Protein 2X4D (pdb70)

Structure (mmCIF, N/CA/C/O backbone):
data_2X4D
#
_entry.id   2X4D
#
_cell.length_a   59.210
_cell.length_b   39.410
_cell.length_c   112.920
_cell.angle_alpha   90.00
_cell.angle_beta   91.79
_cell.angle_gamma   90.00
#
_symmetry.space_group_name_H-M   'P 1 21 1'
#
loop_
_entity.id
_entity.type
_entity.pdbx_description
1 polymer 'PHOSPHOLYSINE PHOSPHOHISTIDINE INORGANIC PYROPHOSPHATE PHOSPHATASE'
2 non-polymer 'PYROPHOSPHATE 2-'
3 non-polymer 'MAGNESIUM ION'
4 non-polymer '4-(2-HYDROXYETHYL)-1-PIPERAZINE ETHANESULFONIC ACID'
5 non-polymer GLYCEROL
6 water water
#
loop_
_atom_site.group_PDB
_atom_site.id
_atom_site.type_symbol
_atom_site.label_atom_id
_atom_site.label_alt_id
_atom_site.label_comp_id
_atom_site.label_asym_id
_atom_site.label_entity_id
_atom_site.label_seq_id
_atom_site.pdbx_PDB_ins_code
_atom_site.Cartn_x
_atom_site.Cartn_y
_atom_site.Cartn_z
_atom_site.occupancy
_atom_site.B_iso_or_equiv
_atom_site.auth_seq_id
_atom_site.auth_comp_id
_atom_site.auth_asym_id
_atom_site.auth_atom_id
_atom_site.pdbx_PDB_model_num
ATOM 1 N N . SER A 1 1 ? 26.884 40.342 50.830 1.00 16.68 0 SER A N 1
ATOM 2 C CA . SER A 1 1 ? 28.136 39.672 50.276 1.00 16.40 0 SER A CA 1
ATOM 3 C C . SER A 1 1 ? 29.318 40.119 51.132 1.00 15.07 0 SER A C 1
ATOM 4 O O . SER A 1 1 ? 29.069 40.542 52.301 1.00 16.38 0 SER A O 1
ATOM 7 N N . MET A 1 2 ? 30.572 39.940 50.683 1.00 11.50 1 MET A N 1
ATOM 8 C CA . MET A 1 2 ? 31.794 40.259 51.490 1.00 8.29 1 MET A CA 1
ATOM 9 C C . MET A 1 2 ? 32.812 40.966 50.607 1.00 6.78 1 MET A C 1
ATOM 10 O O . MET A 1 2 ? 32.797 40.800 49.382 1.00 5.19 1 MET A O 1
ATOM 15 N N . ALA A 1 3 ? 33.693 41.768 51.210 1.00 5.47 2 ALA A N 1
ATOM 16 C CA . ALA A 1 3 ? 34.842 42.322 50.492 1.00 4.64 2 ALA A CA 1
ATOM 17 C C . ALA A 1 3 ? 35.531 41.184 49.720 1.00 3.89 2 ALA A C 1
ATOM 18 O O . ALA A 1 3 ? 35.403 40.032 50.072 1.00 3.91 2 ALA A O 1
ATOM 20 N N . PRO A 1 4 ? 36.214 41.491 48.616 1.00 4.90 3 PRO A N 1
ATOM 21 C CA . PRO A 1 4 ? 36.957 40.472 47.873 1.00 4.90 3 PRO A CA 1
ATOM 22 C C . PRO A 1 4 ? 37.856 39.679 48.783 1.00 5.55 3 PRO A C 1
ATOM 23 O O . PRO A 1 4 ? 38.468 40.261 49.691 1.00 5.44 3 PRO A O 1
ATOM 27 N N . TRP A 1 5 ? 37.938 38.364 48.596 1.00 5.55 4 TRP A N 1
ATOM 28 C CA . TRP A 1 5 ? 38.856 37.580 49.418 1.00 6.90 4 TRP A CA 1
ATOM 29 C C . TRP A 1 5 ? 40.291 38.098 49.394 1.00 7.60 4 TRP A C 1
ATOM 30 O O . TRP A 1 5 ? 41.022 38.010 50.382 1.00 8.52 4 TRP A O 1
ATOM 41 N N . GLY A 1 6 ? 40.714 38.649 48.263 1.00 9.42 5 GLY A N 1
ATOM 42 C CA . GLY A 1 6 ? 42.029 39.272 48.146 1.00 9.00 5 GLY A CA 1
ATOM 43 C C . GLY A 1 6 ? 42.301 40.467 49.044 1.00 9.79 5 GLY A C 1
ATOM 44 O O . GLY A 1 6 ? 43.454 40.658 49.504 1.00 11.21 5 GLY A O 1
ATOM 45 N N . LYS A 1 7 ? 41.295 41.294 49.281 1.00 8.43 6 LYS A N 1
ATOM 46 C CA . LYS A 1 7 ? 41.411 42.339 50.318 1.00 9.17 6 LYS A CA 1
ATOM 47 C C . LYS A 1 7 ? 41.391 41.710 51.728 1.00 9.76 6 LYS A C 1
ATOM 48 O O . LYS A 1 7 ? 42.195 42.063 52.603 1.00 11.39 6 LYS A O 1
ATOM 52 N N . ARG A 1 8 ? 40.470 40.785 51.936 1.00 7.92 7 ARG A N 1
ATOM 53 C CA . ARG A 1 8 ? 40.231 40.199 53.266 1.00 8.17 7 ARG A CA 1
ATOM 54 C C . ARG A 1 8 ? 41.465 39.403 53.760 1.00 8.27 7 ARG A C 1
ATOM 55 O O . ARG A 1 8 ? 41.746 39.409 54.951 1.00 7.88 7 ARG A O 1
ATOM 63 N N . LEU A 1 9 ? 42.201 38.768 52.839 1.00 8.43 8 LEU A N 1
ATOM 64 C CA . LEU A 1 9 ? 43.399 37.989 53.189 1.00 8.87 8 LEU A CA 1
ATOM 65 C C . LEU A 1 9 ? 44.725 38.683 52.861 1.00 8.69 8 LEU A C 1
ATOM 66 O O . LEU A 1 9 ? 45.796 38.070 52.951 1.00 9.36 8 LEU A O 1
ATOM 71 N N . ALA A 1 10 ? 44.680 39.972 52.519 1.00 9.26 9 ALA A N 1
ATOM 72 C CA . ALA A 1 10 ? 45.891 40.725 52.168 1.00 9.06 9 ALA A CA 1
ATOM 73 C C . ALA A 1 10 ? 46.797 40.835 53.386 1.00 9.05 9 ALA A C 1
ATOM 74 O O . ALA A 1 10 ? 46.346 41.259 54.476 1.00 7.75 9 ALA A O 1
ATOM 76 N N . GLY A 1 11 ? 48.069 40.525 53.187 1.00 8.85 10 GLY A N 1
ATOM 77 C CA . GLY A 1 11 ? 49.087 40.741 54.228 1.00 8.85 10 GLY A CA 1
ATOM 78 C C . GLY A 1 11 ? 49.199 39.602 55.249 1.00 7.97 10 GLY A C 1
ATOM 79 O O . GLY A 1 11 ? 49.942 39.714 56.207 1.00 9.29 10 GLY A O 1
ATOM 80 N N . VAL A 1 12 ? 48.492 38.498 55.061 1.00 8.78 11 VAL A N 1
ATOM 81 C CA . VAL A 1 12 ? 48.522 37.407 56.044 1.00 7.77 11 VAL A CA 1
ATOM 82 C C . VAL A 1 12 ? 49.814 36.673 55.825 1.00 8.01 11 VAL A C 1
ATOM 83 O O . VAL A 1 12 ? 50.146 36.337 54.695 1.00 9.96 11 VAL A O 1
ATOM 87 N N . ARG A 1 13 ? 50.617 36.544 56.878 1.00 7.39 12 ARG A N 1
ATOM 88 C CA . ARG A 1 13 ? 51.928 35.849 56.828 1.00 7.12 12 ARG A CA 1
ATOM 89 C C . ARG A 1 13 ? 51.914 34.622 57.727 1.00 6.47 12 ARG A C 1
ATOM 90 O O . ARG A 1 13 ? 52.793 33.746 57.641 1.00 6.92 12 ARG A O 1
ATOM 94 N N . GLY A 1 14 ? 50.978 34.609 58.656 1.00 6.45 13 GLY A N 1
ATOM 95 C CA . GLY A 1 14 ? 50.843 33.488 59.608 1.00 6.92 13 GLY A CA 1
ATOM 96 C C . GLY A 1 14 ? 49.468 32.939 59.831 1.00 6.47 13 GLY A C 1
ATOM 97 O O . GLY A 1 14 ? 48.476 33.674 59.757 1.00 5.83 13 GLY A O 1
ATOM 98 N N . VAL A 1 15 ? 49.407 31.629 60.127 1.00 5.12 14 VAL A N 1
ATOM 99 C CA . VAL A 1 15 ? 48.157 30.936 60.305 1.00 7.73 14 VAL A CA 1
ATOM 100 C C . VAL A 1 15 ? 48.135 30.196 61.650 1.00 7.13 14 VAL A C 1
ATOM 101 O O . VAL A 1 15 ? 49.080 29.484 61.947 1.00 10.04 14 VAL A O 1
ATOM 105 N N . LEU A 1 16 ? 47.135 30.456 62.488 1.00 7.90 15 LEU A N 1
ATOM 106 C CA . LEU A 1 16 ? 46.897 29.695 63.727 1.00 8.18 15 LEU A CA 1
ATOM 107 C C . LEU A 1 16 ? 45.745 28.754 63.432 1.00 7.63 15 LEU A C 1
ATOM 108 O O . LEU A 1 16 ? 44.707 29.160 62.957 1.00 9.00 15 LEU A O 1
ATOM 113 N N . LEU A 1 17 ? 45.927 27.469 63.681 1.00 8.64 16 LEU A N 1
ATOM 114 C CA . LEU A 1 17 ? 44.937 26.515 63.352 1.00 8.61 16 LEU A CA 1
ATOM 115 C C . LEU A 1 17 ? 44.400 25.893 64.648 1.00 9.46 16 LEU A C 1
ATOM 116 O O . LEU A 1 17 ? 45.145 25.394 65.463 1.00 8.20 16 LEU A O 1
ATOM 121 N N . ASP A 1 18 ? 43.096 25.882 64.778 1.00 9.97 17 ASP A N 1
ATOM 122 C CA . ASP A 1 18 ? 42.414 25.019 65.716 1.00 10.41 17 ASP A CA 1
ATOM 123 C C . ASP A 1 18 ? 42.615 23.576 65.186 1.00 10.52 17 ASP A C 1
ATOM 124 O O . ASP A 1 18 ? 42.918 23.396 64.016 1.00 10.11 17 ASP A O 1
ATOM 129 N N . ILE A 1 19 ? 42.527 22.572 66.058 1.00 10.18 18 ILE A N 1
ATOM 130 C CA . ILE A 1 19 ? 42.702 21.171 65.671 1.00 9.81 18 ILE A CA 1
ATOM 131 C C . ILE A 1 19 ? 41.371 20.453 65.558 1.00 9.15 18 ILE A C 1
ATOM 132 O O . ILE A 1 19 ? 40.964 20.048 64.469 1.00 8.60 18 ILE A O 1
ATOM 137 N N . SER A 1 20 ? 40.666 20.263 66.673 1.00 10.47 19 SER A N 1
ATOM 138 C CA . SER A 1 20 ? 39.422 19.514 66.645 1.00 9.91 19 SER A CA 1
ATOM 139 C C . SER A 1 20 ? 38.375 20.298 65.871 1.00 10.01 19 SER A C 1
ATOM 140 O O . SER A 1 20 ? 38.112 21.465 66.176 1.00 9.88 19 SER A O 1
ATOM 143 N N . GLY A 1 21 ? 37.740 19.656 64.910 1.00 8.42 20 GLY A N 1
ATOM 144 C CA . GLY A 1 21 ? 36.727 20.338 64.082 1.00 9.24 20 GLY A CA 1
ATOM 145 C C . GLY A 1 21 ? 37.276 21.013 62.843 1.00 9.23 20 GLY A C 1
ATOM 146 O O . GLY A 1 21 ? 36.527 21.530 62.007 1.00 8.66 20 GLY A O 1
ATOM 147 N N . VAL A 1 22 ? 38.607 21.020 62.735 1.00 9.34 21 VAL A N 1
ATOM 148 C CA . VAL A 1 22 ? 39.312 21.697 61.656 1.00 9.03 21 VAL A CA 1
ATOM 149 C C . VAL A 1 22 ? 40.191 20.665 60.933 1.00 9.13 21 VAL A C 1
ATOM 150 O O . VAL A 1 22 ? 39.979 20.436 59.735 1.00 9.38 21 VAL A O 1
ATOM 154 N N . LEU A 1 23 ? 41.131 20.018 61.649 1.00 8.43 22 LEU A N 1
ATOM 155 C CA . LEU A 1 23 ? 41.867 18.880 61.121 1.00 7.99 22 LEU A CA 1
ATOM 156 C C . LEU A 1 23 ? 41.139 17.575 61.263 1.00 8.09 22 LEU A C 1
ATOM 157 O O . LEU A 1 23 ? 41.143 16.775 60.332 1.00 7.31 22 LEU A O 1
ATOM 162 N N . TYR A 1 24 ? 40.559 17.340 62.456 1.00 8.13 23 TYR A N 1
ATOM 163 C CA . TYR A 1 24 ? 39.981 16.037 62.791 1.00 8.78 23 TYR A CA 1
ATOM 164 C C . TYR A 1 24 ? 38.833 16.136 63.795 1.00 8.72 23 TYR A C 1
ATOM 165 O O . TYR A 1 24 ? 38.687 17.123 64.541 1.00 7.35 23 TYR A O 1
ATOM 174 N N . ASP A 1 25 ? 38.032 15.086 63.839 1.00 8.19 24 ASP A N 1
ATOM 175 C CA . ASP A 1 25 ? 37.090 14.908 64.918 1.00 9.04 24 ASP A CA 1
ATOM 176 C C . ASP A 1 25 ? 37.459 13.671 65.705 1.00 9.03 24 ASP A C 1
ATOM 177 O O . ASP A 1 25 ? 37.678 12.620 65.125 1.00 7.51 24 ASP A O 1
ATOM 182 N N . SER A 1 26 ? 37.567 13.840 67.026 1.00 9.52 25 SER A N 1
ATOM 183 C CA . SER A 1 26 ? 37.963 12.779 67.952 1.00 11.15 25 SER A CA 1
ATOM 184 C C . SER A 1 26 ? 36.906 11.737 68.128 1.00 10.64 25 SER A C 1
ATOM 185 O O . SER A 1 26 ? 35.783 11.933 67.692 1.00 11.85 25 SER A O 1
ATOM 188 N N . GLY A 1 27 ? 37.256 10.617 68.770 1.00 10.92 26 GLY A N 1
ATOM 189 C CA . GLY A 1 27 ? 36.318 9.492 68.970 1.00 11.10 26 GLY A CA 1
ATOM 190 C C . GLY A 1 27 ? 37.115 8.236 69.331 1.00 11.35 26 GLY A C 1
ATOM 191 O O . GLY A 1 27 ? 38.338 8.268 69.315 1.00 12.77 26 GLY A O 1
ATOM 192 N N . ALA A 1 28 ? 36.435 7.159 69.609 1.00 11.94 27 ALA A N 1
ATOM 193 C CA . ALA A 1 28 ? 37.045 5.891 70.000 1.00 13.71 27 ALA A CA 1
ATOM 194 C C . ALA A 1 28 ? 38.102 5.435 68.961 1.00 14.75 27 ALA A C 1
ATOM 195 O O . ALA A 1 28 ? 37.816 5.383 67.763 1.00 16.47 27 ALA A O 1
ATOM 197 N N . GLY A 1 29 ? 39.323 5.152 69.399 1.00 14.76 28 GLY A N 1
ATOM 198 C CA . GLY A 1 29 ? 40.369 4.656 68.480 1.00 14.51 28 GLY A CA 1
ATOM 199 C C . GLY A 1 29 ? 41.042 5.740 67.641 1.00 14.63 28 GLY A C 1
ATOM 200 O O . GLY A 1 29 ? 41.606 5.437 66.572 1.00 14.55 28 GLY A O 1
ATOM 201 N N . GLY A 1 30 ? 40.989 6.985 68.110 1.00 12.93 29 GLY A N 1
ATOM 202 C CA . GLY A 1 30 ? 41.933 8.016 67.637 1.00 13.63 29 GLY A CA 1
ATOM 203 C C . GLY A 1 30 ? 41.369 9.003 66.651 1.00 13.22 29 GLY A C 1
ATOM 204 O O . GLY A 1 30 ? 42.091 9.865 66.134 1.00 15.56 29 GLY A O 1
ATOM 205 N N . GLY A 1 31 ? 40.086 8.852 66.342 1.00 11.93 30 GLY A N 1
ATOM 206 C CA . GLY A 1 31 ? 39.368 9.889 65.652 1.00 10.92 30 GLY A CA 1
ATOM 207 C C . GLY A 1 31 ? 39.417 9.762 64.144 1.00 10.22 30 GLY A C 1
ATOM 208 O O . GLY A 1 31 ? 39.810 8.738 63.626 1.00 7.88 30 GLY A O 1
ATOM 209 N N . THR A 1 32 ? 38.965 10.806 63.452 1.00 8.71 31 THR A N 1
ATOM 210 C CA . THR A 1 32 ? 38.800 10.745 62.005 1.00 9.21 31 THR A CA 1
ATOM 211 C C . THR A 1 32 ? 39.231 12.071 61.380 1.00 9.13 31 THR A C 1
ATOM 212 O O . THR A 1 32 ? 38.794 13.124 61.863 1.00 8.67 31 THR A O 1
ATOM 216 N N . ALA A 1 33 ? 40.108 12.021 60.360 1.00 8.81 32 ALA A N 1
ATOM 217 C CA . ALA A 1 33 ? 40.535 13.260 59.629 1.00 9.35 32 ALA A CA 1
ATOM 218 C C . ALA A 1 33 ? 39.362 13.828 58.872 1.00 8.59 32 ALA A C 1
ATOM 219 O O . ALA A 1 33 ? 38.583 13.069 58.283 1.00 8.56 32 ALA A O 1
ATOM 221 N N . ILE A 1 34 ? 39.237 15.137 58.888 1.00 8.84 33 ILE A N 1
ATOM 222 C CA . ILE A 1 34 ? 38.276 15.829 58.065 1.00 9.07 33 ILE A CA 1
ATOM 223 C C . ILE A 1 34 ? 38.814 15.813 56.636 1.00 8.78 33 ILE A C 1
ATOM 224 O O . ILE A 1 34 ? 39.969 16.079 56.424 1.00 9.04 33 ILE A O 1
ATOM 229 N N . ALA A 1 35 ? 37.970 15.474 55.666 1.00 9.00 34 ALA A N 1
ATOM 230 C CA . ALA A 1 35 ? 38.391 15.322 54.286 1.00 8.62 34 ALA A CA 1
ATOM 231 C C . ALA A 1 35 ? 39.075 16.599 53.814 1.00 8.52 34 ALA A C 1
ATOM 232 O O . ALA A 1 35 ? 38.620 17.706 54.110 1.00 7.75 34 ALA A O 1
ATOM 234 N N . GLY A 1 36 ? 40.219 16.420 53.152 1.00 8.59 35 GLY A N 1
ATOM 235 C CA . GLY A 1 36 ? 40.983 17.531 52.585 1.00 8.95 35 GLY A CA 1
ATOM 236 C C . GLY A 1 36 ? 41.930 18.215 53.559 1.00 8.78 35 GLY A C 1
ATOM 237 O O . GLY A 1 36 ? 42.793 18.962 53.136 1.00 7.30 35 GLY A O 1
ATOM 238 N N . SER A 1 37 ? 41.788 17.930 54.858 1.00 8.58 36 SER A N 1
ATOM 239 C CA . SER A 1 37 ? 42.565 18.642 55.884 1.00 8.19 36 SER A CA 1
ATOM 240 C C . SER A 1 37 ? 43.985 18.122 55.990 1.00 7.72 36 SER A C 1
ATOM 241 O O . SER A 1 37 ? 44.902 18.910 56.152 1.00 6.78 36 SER A O 1
ATOM 244 N N . VAL A 1 38 ? 44.220 16.814 55.833 1.00 7.91 37 VAL A N 1
ATOM 245 C CA . VAL A 1 38 ? 45.644 16.372 55.803 1.00 7.76 37 VAL A CA 1
ATOM 246 C C . VAL A 1 38 ? 46.450 17.106 54.705 1.00 8.18 37 VAL A C 1
ATOM 247 O O . VAL A 1 38 ? 47.579 17.567 54.936 1.00 6.48 37 VAL A O 1
ATOM 251 N N . GLU A 1 39 ? 45.902 17.171 53.498 1.00 8.65 38 GLU A N 1
ATOM 252 C CA . GLU A 1 39 ? 46.635 17.745 52.360 1.00 9.69 38 GLU A CA 1
ATOM 253 C C . GLU A 1 39 ? 46.701 19.266 52.528 1.00 9.46 38 GLU A C 1
ATOM 254 O O . GLU A 1 39 ? 47.635 19.911 52.063 1.00 10.17 38 GLU A O 1
ATOM 260 N N . ALA A 1 40 ? 45.704 19.837 53.198 1.00 9.36 39 ALA A N 1
ATOM 261 C CA . ALA A 1 40 ? 45.670 21.288 53.429 1.00 8.57 39 ALA A CA 1
ATOM 262 C C . ALA A 1 40 ? 46.831 21.748 54.316 1.00 8.59 39 ALA A C 1
ATOM 263 O O . ALA A 1 40 ? 47.497 22.741 54.056 1.00 6.67 39 ALA A O 1
ATOM 265 N N . VAL A 1 41 ? 47.043 21.005 55.393 1.00 9.33 40 VAL A N 1
ATOM 266 C CA . VAL A 1 41 ? 48.202 21.226 56.255 1.00 9.03 40 VAL A CA 1
ATOM 267 C C . VAL A 1 41 ? 49.503 21.060 55.468 1.00 9.01 40 VAL A C 1
ATOM 268 O O . VAL A 1 41 ? 50.416 21.878 55.602 1.00 8.55 40 VAL A O 1
ATOM 272 N N . ALA A 1 42 ? 49.611 19.992 54.673 1.00 9.26 41 ALA A N 1
ATOM 273 C CA . ALA A 1 42 ? 50.804 19.787 53.859 1.00 9.09 41 ALA A CA 1
ATOM 274 C C . ALA A 1 42 ? 51.078 21.023 52.958 1.00 8.93 41 ALA A C 1
ATOM 275 O O . ALA A 1 42 ? 52.237 21.465 52.824 1.00 9.10 41 ALA A O 1
ATOM 277 N N . ARG A 1 43 ? 50.034 21.477 52.290 1.00 8.21 42 ARG A N 1
ATOM 278 C CA . ARG A 1 43 ? 50.136 22.631 51.404 1.00 9.35 42 ARG A CA 1
ATOM 279 C C . ARG A 1 43 ? 50.591 23.867 52.165 1.00 8.98 42 ARG A C 1
ATOM 280 O O . ARG A 1 43 ? 51.407 24.663 51.635 1.00 9.52 42 ARG A O 1
ATOM 288 N N . LEU A 1 44 ? 50.083 24.028 53.382 1.00 8.53 43 LEU A N 1
ATOM 289 C CA . LEU A 1 44 ? 50.487 25.155 54.223 1.00 10.38 43 LEU A CA 1
ATOM 290 C C . LEU A 1 44 ? 51.971 25.094 54.635 1.00 10.36 43 LEU A C 1
ATOM 291 O O . LEU A 1 44 ? 52.675 26.111 54.641 1.00 9.31 43 LEU A O 1
ATOM 296 N N . LYS A 1 45 ? 52.409 23.906 55.016 1.00 10.35 44 LYS A N 1
ATOM 297 C CA . LYS A 1 45 ? 53.767 23.688 55.435 1.00 11.79 44 LYS A CA 1
ATOM 298 C C . LYS A 1 45 ? 54.707 23.980 54.287 1.00 11.05 44 LYS A C 1
ATOM 299 O O . LYS A 1 45 ? 55.772 24.596 54.492 1.00 11.29 44 LYS A O 1
ATOM 305 N N . ARG A 1 46 ? 54.308 23.545 53.085 1.00 9.81 45 ARG A N 1
ATOM 306 C CA . ARG A 1 46 ? 55.090 23.780 51.870 1.00 10.42 45 ARG A CA 1
ATOM 307 C C . ARG A 1 46 ? 55.149 25.277 51.542 1.00 9.62 45 ARG A C 1
ATOM 308 O O . ARG A 1 46 ? 56.168 25.740 51.106 1.00 10.62 45 ARG A O 1
ATOM 316 N N . SER A 1 47 ? 54.083 26.022 51.799 1.00 9.36 46 SER A N 1
ATOM 317 C CA . SER A 1 47 ? 54.098 27.463 51.517 1.00 9.35 46 SER A CA 1
ATOM 318 C C . SER A 1 47 ? 55.025 28.256 52.422 1.00 8.79 46 SER A C 1
ATOM 319 O O . SER A 1 47 ? 55.531 27.751 53.382 1.00 8.99 46 SER A O 1
ATOM 322 N N . ARG A 1 48 ? 55.138 29.542 52.146 1.00 8.62 47 ARG A N 1
ATOM 323 C CA . ARG A 1 48 ? 55.948 30.427 52.966 1.00 9.66 47 ARG A CA 1
ATOM 324 C C . ARG A 1 48 ? 55.164 30.896 54.220 1.00 9.10 47 ARG A C 1
ATOM 325 O O . ARG A 1 48 ? 55.728 31.543 55.093 1.00 9.38 47 ARG A O 1
ATOM 333 N N . LEU A 1 49 ? 53.888 30.587 54.290 1.00 8.91 48 LEU A N 1
ATOM 334 C CA . LEU A 1 49 ? 53.059 30.924 55.496 1.00 9.79 48 LEU A CA 1
ATOM 335 C C . LEU A 1 49 ? 53.604 30.181 56.711 1.00 10.12 48 LEU A C 1
ATOM 336 O O . LEU A 1 49 ? 54.041 29.004 56.608 1.00 10.77 48 LEU A O 1
ATOM 341 N N . LYS A 1 50 ? 53.644 30.880 57.840 1.00 9.56 49 LYS A N 1
ATOM 342 C CA . LYS A 1 50 ? 54.021 30.273 59.109 1.00 10.28 49 LYS A CA 1
ATOM 343 C C . LYS A 1 50 ? 52.760 29.665 59.727 1.00 10.55 49 LYS A C 1
ATOM 344 O O . LYS A 1 50 ? 51.643 30.203 59.589 1.00 11.11 49 LYS A O 1
ATOM 348 N N . VAL A 1 51 ? 52.927 28.511 60.362 1.00 9.09 50 VAL A N 1
ATOM 349 C CA . VAL A 1 51 ? 51.818 27.736 60.848 1.00 9.28 50 VAL A CA 1
ATOM 350 C C . VAL A 1 51 ? 52.029 27.368 62.323 1.00 8.99 50 VAL A C 1
ATOM 351 O O . VAL A 1 51 ? 53.104 26.861 62.714 1.00 7.89 50 VAL A O 1
ATOM 355 N N . ARG A 1 52 ? 51.001 27.672 63.118 1.00 7.98 51 ARG A N 1
ATOM 356 C CA . ARG A 1 52 ? 50.950 27.308 64.513 1.00 9.37 51 ARG A CA 1
ATOM 357 C C . ARG A 1 52 ? 49.582 26.692 64.840 1.00 9.16 51 ARG A C 1
ATOM 358 O O . ARG A 1 52 ? 48.530 27.210 64.443 1.00 9.69 51 ARG A O 1
ATOM 366 N N . PHE A 1 53 ? 49.594 25.601 65.579 1.00 8.50 52 PHE A N 1
ATOM 367 C CA . PHE A 1 53 ? 48.343 25.004 66.040 1.00 9.70 52 PHE A CA 1
ATOM 368 C C . PHE A 1 53 ? 48.033 25.590 67.417 1.00 9.29 52 PHE A C 1
ATOM 369 O O . PHE A 1 53 ? 48.880 25.600 68.300 1.00 9.96 52 PHE A O 1
ATOM 377 N N . CYS A 1 54 ? 46.850 26.161 67.545 1.00 9.72 53 CYS A N 1
ATOM 378 C CA . CYS A 1 54 ? 46.415 26.860 68.757 1.00 9.19 53 CYS A CA 1
ATOM 379 C C . CYS A 1 54 ? 45.142 26.122 69.208 1.00 9.01 53 CYS A C 1
ATOM 380 O O . CYS A 1 54 ? 44.088 26.319 68.630 1.00 8.45 53 CYS A O 1
ATOM 383 N N . THR A 1 55 ? 45.294 25.220 70.186 1.00 7.84 54 THR A N 1
ATOM 384 C CA . THR A 1 55 ? 44.275 24.235 70.553 1.00 8.04 54 THR A CA 1
ATOM 385 C C . THR A 1 55 ? 43.946 24.369 72.036 1.00 7.98 54 THR A C 1
ATOM 386 O O . THR A 1 55 ? 44.776 24.762 72.833 1.00 6.96 54 THR A O 1
ATOM 390 N N . ASN A 1 56 ? 42.705 24.106 72.394 1.00 7.93 55 ASN A N 1
ATOM 391 C CA . ASN A 1 56 ? 42.343 23.937 73.814 1.00 8.36 55 ASN A CA 1
ATOM 392 C C . ASN A 1 56 ? 42.375 22.467 74.226 1.00 8.03 55 ASN A C 1
ATOM 393 O O . ASN A 1 56 ? 42.016 22.121 75.350 1.00 7.45 55 ASN A O 1
ATOM 398 N N . GLU A 1 57 ? 42.813 21.596 73.329 1.00 7.65 56 GLU A N 1
ATOM 399 C CA . GLU A 1 57 ? 42.838 20.174 73.646 1.00 8.77 56 GLU A CA 1
ATOM 400 C C . GLU A 1 57 ? 43.384 19.923 75.047 1.00 8.69 56 GLU A C 1
ATOM 401 O O . GLU A 1 57 ? 44.514 20.358 75.365 1.00 7.24 56 GLU A O 1
ATOM 407 N N . SER A 1 58 ? 42.581 19.229 75.865 1.00 8.10 57 SER A N 1
ATOM 408 C CA . SER A 1 58 ? 42.957 18.866 77.224 1.00 8.89 57 SER A CA 1
ATOM 409 C C . SER A 1 58 ? 42.524 17.464 77.655 1.00 9.42 57 SER A C 1
ATOM 410 O O . SER A 1 58 ? 42.777 17.106 78.797 1.00 10.41 57 SER A O 1
ATOM 413 N N . ALA A 1 59 ? 41.894 16.672 76.774 1.00 9.36 58 ALA A N 1
ATOM 414 C CA . ALA A 1 59 ? 41.563 15.266 77.083 1.00 9.50 58 ALA A CA 1
ATOM 415 C C . ALA A 1 59 ? 42.801 14.341 76.940 1.00 9.91 58 ALA A C 1
ATOM 416 O O . ALA A 1 59 ? 42.885 13.290 77.566 1.00 10.18 58 ALA A O 1
ATOM 418 N N . ALA A 1 60 ? 43.688 14.724 76.042 1.00 10.07 59 ALA A N 1
ATOM 419 C CA . ALA A 1 60 ? 44.962 14.033 75.786 1.00 10.12 59 ALA A CA 1
ATOM 420 C C . ALA A 1 60 ? 46.106 15.033 75.898 1.00 9.94 59 ALA A C 1
ATOM 421 O O . ALA A 1 60 ? 45.933 16.239 75.610 1.00 9.32 59 ALA A O 1
ATOM 423 N N . SER A 1 61 ? 47.257 14.532 76.348 1.00 9.39 60 SER A N 1
ATOM 424 C CA . SER A 1 61 ? 48.503 15.293 76.340 1.00 9.35 60 SER A CA 1
ATOM 425 C C . SER A 1 61 ? 48.887 15.652 74.906 1.00 9.36 60 SER A C 1
ATOM 426 O O . SER A 1 61 ? 48.370 15.076 73.955 1.00 9.13 60 SER A O 1
ATOM 429 N N . ARG A 1 62 ? 49.768 16.632 74.744 1.00 9.12 61 ARG A N 1
ATOM 430 C CA . ARG A 1 62 ? 50.246 17.002 73.435 1.00 9.02 61 ARG A CA 1
ATOM 431 C C . ARG A 1 62 ? 50.908 15.849 72.705 1.00 9.27 61 ARG A C 1
ATOM 432 O O . ARG A 1 62 ? 50.708 15.699 71.520 1.00 8.27 61 ARG A O 1
ATOM 440 N N . ALA A 1 63 ? 51.710 15.040 73.407 1.00 9.27 62 ALA A N 1
ATOM 441 C CA . ALA A 1 63 ? 52.382 13.923 72.756 1.00 9.18 62 ALA A CA 1
ATOM 442 C C . ALA A 1 63 ? 51.359 12.966 72.209 1.00 9.69 62 ALA A C 1
ATOM 443 O O . ALA A 1 63 ? 51.497 12.493 71.074 1.00 10.58 62 ALA A O 1
ATOM 445 N N . GLU A 1 64 ? 50.340 12.685 73.006 1.00 9.62 63 GLU A N 1
ATOM 446 C CA . GLU A 1 64 ? 49.294 11.731 72.618 1.00 10.03 63 GLU A CA 1
ATOM 447 C C . GLU A 1 64 ? 48.467 12.290 71.473 1.00 9.48 63 GLU A C 1
ATOM 448 O O . GLU A 1 64 ? 48.188 11.594 70.533 1.00 8.81 63 GLU A O 1
ATOM 450 N N . LEU A 1 65 ? 48.110 13.568 71.552 1.00 9.20 64 LEU A N 1
ATOM 451 C CA . LEU A 1 65 ? 47.355 14.227 70.497 1.00 9.41 64 LEU A CA 1
ATOM 452 C C . LEU A 1 65 ? 48.158 14.261 69.178 1.00 9.23 64 LEU A C 1
ATOM 453 O O . LEU A 1 65 ? 47.658 13.893 68.110 1.00 9.81 64 LEU A O 1
ATOM 458 N N . VAL A 1 66 ? 49.401 14.687 69.267 1.00 8.83 65 VAL A N 1
ATOM 459 C CA . VAL A 1 66 ? 50.297 14.733 68.101 1.00 8.76 65 VAL A CA 1
ATOM 460 C C . VAL A 1 66 ? 50.516 13.336 67.487 1.00 8.50 65 VAL A C 1
ATOM 461 O O . VAL A 1 66 ? 50.495 13.189 66.279 1.00 7.42 65 VAL A O 1
ATOM 465 N N . GLY A 1 67 ? 50.714 12.322 68.322 1.00 9.45 66 GLY A N 1
ATOM 466 C CA . GLY A 1 67 ? 50.733 10.940 67.854 1.00 9.74 66 GLY A CA 1
ATOM 467 C C . GLY A 1 67 ? 49.444 10.607 67.084 1.00 10.01 66 GLY A C 1
ATOM 468 O O . GLY A 1 67 ? 49.498 10.045 65.980 1.00 10.32 66 GLY A O 1
ATOM 469 N N . GLN A 1 68 ? 48.288 10.956 67.629 1.00 10.40 67 GLN A N 1
ATOM 470 C CA . GLN A 1 68 ? 47.012 10.554 66.965 1.00 10.48 67 GLN A CA 1
ATOM 471 C C . GLN A 1 68 ? 46.942 11.198 65.570 1.00 10.07 67 GLN A C 1
ATOM 472 O O . GLN A 1 68 ? 46.612 10.559 64.589 1.00 10.52 67 GLN A O 1
ATOM 478 N N . LEU A 1 69 ? 47.296 12.459 65.503 1.00 9.10 68 LEU A N 1
ATOM 479 C CA . LEU A 1 69 ? 47.230 13.197 64.261 1.00 9.54 68 LEU A CA 1
ATOM 480 C C . LEU A 1 69 ? 48.221 12.694 63.179 1.00 8.56 68 LEU A C 1
ATOM 481 O O . LEU A 1 69 ? 47.853 12.544 62.017 1.00 7.36 68 LEU A O 1
ATOM 486 N N . GLN A 1 70 ? 49.467 12.418 63.589 1.00 8.12 69 GLN A N 1
ATOM 487 C CA . GLN A 1 70 ? 50.471 11.839 62.738 1.00 5.89 69 GLN A CA 1
ATOM 488 C C . GLN A 1 70 ? 50.003 10.508 62.162 1.00 6.19 69 GLN A C 1
ATOM 489 O O . GLN A 1 70 ? 50.230 10.222 60.989 1.00 3.49 69 GLN A O 1
ATOM 495 N N . ARG A 1 71 ? 49.345 9.715 62.996 1.00 5.25 70 ARG A N 1
ATOM 496 C CA . ARG A 1 71 ? 48.797 8.446 62.560 1.00 6.54 70 ARG A CA 1
ATOM 497 C C . ARG A 1 71 ? 47.663 8.584 61.553 1.00 6.81 70 ARG A C 1
ATOM 498 O O . ARG A 1 71 ? 47.433 7.664 60.760 1.00 8.64 70 ARG A O 1
ATOM 506 N N . LEU A 1 72 ? 46.949 9.701 61.603 1.00 7.52 71 LEU A N 1
ATOM 507 C CA . LEU A 1 72 ? 45.995 10.039 60.542 1.00 8.68 71 LEU A CA 1
ATOM 508 C C . LEU A 1 72 ? 46.639 10.616 59.256 1.00 9.53 71 LEU A C 1
ATOM 509 O O . LEU A 1 72 ? 45.927 10.855 58.272 1.00 10.30 71 LEU A O 1
ATOM 514 N N . GLY A 1 73 ? 47.951 10.915 59.286 1.00 8.99 72 GLY A N 1
ATOM 515 C CA . GLY A 1 73 ? 48.669 11.428 58.118 1.00 8.50 72 GLY A CA 1
ATOM 516 C C . GLY A 1 73 ? 49.139 12.868 58.260 1.00 7.51 72 GLY A C 1
ATOM 517 O O . GLY A 1 73 ? 49.904 13.344 57.437 1.00 6.82 72 GLY A O 1
ATOM 518 N N . PHE A 1 74 ? 48.755 13.557 59.318 1.00 6.67 73 PHE A N 1
ATOM 519 C CA . PHE A 1 74 ? 49.154 14.958 59.445 1.00 6.83 73 PHE A CA 1
ATOM 520 C C . PHE A 1 74 ? 50.667 15.198 59.600 1.00 7.13 73 PHE A C 1
ATOM 521 O O . PHE A 1 74 ? 51.386 14.412 60.199 1.00 4.42 73 PHE A O 1
ATOM 529 N N . ASP A 1 75 ? 51.135 16.308 59.028 1.00 7.16 74 ASP A N 1
ATOM 530 C CA . ASP A 1 75 ? 52.524 16.747 59.200 1.00 8.88 74 ASP A CA 1
ATOM 531 C C . ASP A 1 75 ? 52.488 17.727 60.369 1.00 9.56 74 ASP A C 1
ATOM 532 O O . ASP A 1 75 ? 52.148 18.898 60.196 1.00 8.93 74 ASP A O 1
ATOM 537 N N . ILE A 1 76 ? 52.769 17.215 61.560 1.00 9.30 75 ILE A N 1
ATOM 538 C CA . ILE A 1 76 ? 52.610 17.934 62.823 1.00 8.90 75 ILE A CA 1
ATOM 539 C C . ILE A 1 76 ? 53.610 17.349 63.846 1.00 8.79 75 ILE A C 1
ATOM 540 O O . ILE A 1 76 ? 53.838 16.106 63.914 1.00 8.08 75 ILE A O 1
ATOM 545 N N . SER A 1 77 ? 54.310 18.246 64.532 1.00 9.11 76 SER A N 1
ATOM 546 C CA . SER A 1 77 ? 55.201 17.886 65.646 1.00 10.43 76 SER A CA 1
ATOM 547 C C . SER A 1 77 ? 54.708 18.630 66.888 1.00 10.21 76 SER A C 1
ATOM 548 O O . SER A 1 77 ? 54.028 19.670 66.783 1.00 9.19 76 SER A O 1
ATOM 551 N N . GLU A 1 78 ? 55.051 18.097 68.053 1.00 9.99 77 GLU A N 1
ATOM 552 C CA . GLU A 1 78 ? 54.718 18.737 69.315 1.00 11.16 77 GLU A CA 1
ATOM 553 C C . GLU A 1 78 ? 55.188 20.191 69.409 1.00 10.58 77 GLU A C 1
ATOM 554 O O . GLU A 1 78 ? 54.480 20.994 69.989 1.00 10.33 77 GLU A O 1
ATOM 560 N N . GLN A 1 79 ? 56.366 20.495 68.845 1.00 9.39 78 GLN A N 1
ATOM 561 C CA . GLN A 1 79 ? 56.969 21.836 68.895 1.00 9.92 78 GLN A CA 1
ATOM 562 C C . GLN A 1 79 ? 56.069 22.885 68.232 1.00 8.39 78 GLN A C 1
ATOM 563 O O . GLN A 1 79 ? 56.295 24.104 68.392 1.00 7.06 78 GLN A O 1
ATOM 569 N N . GLU A 1 80 ? 55.132 22.430 67.398 1.00 7.65 79 GLU A N 1
ATOM 570 C CA . GLU A 1 80 ? 54.222 23.343 66.655 1.00 8.49 79 GLU A CA 1
ATOM 571 C C . GLU A 1 80 ? 52.867 23.615 67.317 1.00 8.22 79 GLU A C 1
ATOM 572 O O . GLU A 1 80 ? 51.997 24.273 66.716 1.00 7.34 79 GLU A O 1
ATOM 578 N N . VAL A 1 81 ? 52.667 23.077 68.527 1.00 8.42 80 VAL A N 1
ATOM 579 C CA . VAL A 1 81 ? 51.371 23.127 69.192 1.00 7.64 80 VAL A CA 1
ATOM 580 C C . VAL A 1 81 ? 51.393 23.927 70.501 1.00 8.40 80 VAL A C 1
ATOM 581 O O . VAL A 1 81 ? 52.147 23.617 71.436 1.00 8.93 80 VAL A O 1
ATOM 585 N N . THR A 1 82 ? 50.533 24.920 70.559 1.00 8.08 81 THR A N 1
ATOM 586 C CA . THR A 1 82 ? 50.212 25.664 71.769 1.00 8.68 81 THR A CA 1
ATOM 587 C C . THR A 1 82 ? 48.901 25.100 72.349 1.00 8.81 81 THR A C 1
ATOM 588 O O . THR A 1 82 ? 47.873 25.189 71.693 1.00 7.17 81 THR A O 1
ATOM 592 N N . ALA A 1 83 ? 48.959 24.571 73.592 1.00 8.84 82 ALA A N 1
ATOM 593 C CA . ALA A 1 83 ? 47.850 23.913 74.277 1.00 9.28 82 ALA A CA 1
ATOM 594 C C . ALA A 1 83 ? 47.794 24.384 75.745 1.00 9.16 82 ALA A C 1
ATOM 595 O O . ALA A 1 83 ? 48.794 24.907 76.253 1.00 6.94 82 ALA A O 1
ATOM 597 N N . PRO A 1 84 ? 46.637 24.208 76.427 1.00 9.16 83 PRO A N 1
ATOM 598 C CA . PRO A 1 84 ? 46.512 24.883 77.711 1.00 9.70 83 PRO A CA 1
ATOM 599 C C . PRO A 1 84 ? 47.295 24.299 78.860 1.00 9.78 83 PRO A C 1
ATOM 600 O O . PRO A 1 84 ? 47.796 25.067 79.668 1.00 9.92 83 PRO A O 1
ATOM 604 N N . ALA A 1 85 ? 47.366 22.975 78.955 1.00 9.49 84 ALA A N 1
ATOM 605 C CA . ALA A 1 85 ? 48.056 22.318 80.074 1.00 10.19 84 ALA A CA 1
ATOM 606 C C . ALA A 1 85 ? 49.417 22.930 80.470 1.00 10.00 84 ALA A C 1
ATOM 607 O O . ALA A 1 85 ? 49.599 23.246 81.653 1.00 10.31 84 ALA A O 1
ATOM 609 N N . PRO A 1 86 ? 50.384 23.088 79.510 1.00 10.50 85 PRO A N 1
ATOM 610 C CA . PRO A 1 86 ? 51.665 23.742 79.863 1.00 10.28 85 PRO A CA 1
ATOM 611 C C . PRO A 1 86 ? 51.532 25.189 80.362 1.00 10.04 85 PRO A C 1
ATOM 612 O O . PRO A 1 86 ? 52.281 25.612 81.238 1.00 10.20 85 PRO A O 1
ATOM 616 N N . ALA A 1 87 ? 50.621 25.950 79.782 1.00 9.60 86 ALA A N 1
ATOM 617 C CA . ALA A 1 87 ? 50.370 27.320 80.238 1.00 10.17 86 ALA A CA 1
ATOM 618 C C . ALA A 1 87 ? 49.804 27.278 81.679 1.00 9.99 86 ALA A C 1
ATOM 619 O O . ALA A 1 87 ? 50.192 28.080 82.514 1.00 10.34 86 ALA A O 1
ATOM 621 N N . ALA A 1 88 ? 48.903 26.340 81.951 1.00 9.13 87 ALA A N 1
ATOM 622 C CA . ALA A 1 88 ? 48.355 26.165 83.297 1.00 9.46 87 ALA A CA 1
ATOM 623 C C . ALA A 1 88 ? 49.450 25.775 84.295 1.00 9.93 87 ALA A C 1
ATOM 624 O O . ALA A 1 88 ? 49.467 26.275 85.423 1.00 10.20 87 ALA A O 1
ATOM 626 N N . CYS A 1 89 ? 50.329 24.866 83.888 1.00 9.50 88 CYS A N 1
ATOM 627 C CA . CYS A 1 89 ? 51.432 24.427 84.743 1.00 10.32 88 CYS A CA 1
ATOM 628 C C . CYS A 1 89 ? 52.327 25.569 85.162 1.00 10.54 88 CYS A C 1
ATOM 629 O O . CYS A 1 89 ? 52.713 25.643 86.342 1.00 11.65 88 CYS A O 1
ATOM 632 N N . GLN A 1 90 ? 52.654 26.453 84.214 1.00 10.27 89 GLN A N 1
ATOM 633 C CA . GLN A 1 90 ? 53.477 27.637 84.491 1.00 10.39 89 GLN A CA 1
ATOM 634 C C . GLN A 1 90 ? 52.830 28.499 85.567 1.00 10.13 89 GLN A C 1
ATOM 635 O O . GLN A 1 90 ? 53.516 28.971 86.485 1.00 9.29 89 GLN A O 1
ATOM 638 N N . ILE A 1 91 ? 51.514 28.670 85.456 1.00 9.84 90 ILE A N 1
ATOM 639 C CA . ILE A 1 91 ? 50.768 29.556 86.335 1.00 10.33 90 ILE A CA 1
ATOM 640 C C . ILE A 1 91 ? 50.691 28.956 87.725 1.00 10.46 90 ILE A C 1
ATOM 641 O O . ILE A 1 91 ? 50.818 29.647 88.738 1.00 10.79 90 ILE A O 1
ATOM 646 N N . LEU A 1 92 ? 50.469 27.660 87.781 1.00 10.63 91 LEU A N 1
ATOM 647 C CA . LEU A 1 92 ? 50.407 26.986 89.065 1.00 10.45 91 LEU A CA 1
ATOM 648 C C . LEU A 1 92 ? 51.731 27.148 89.790 1.00 10.79 91 LEU A C 1
ATOM 649 O O . LEU A 1 92 ? 51.757 27.458 90.982 1.00 11.49 91 LEU A O 1
ATOM 654 N N . LYS A 1 93 ? 52.830 26.970 89.059 1.00 11.09 92 LYS A N 1
ATOM 655 C CA . LYS A 1 93 ? 54.184 27.120 89.619 1.00 11.77 92 LYS A CA 1
ATOM 656 C C . LYS A 1 93 ? 54.451 28.542 90.149 1.00 11.67 92 LYS A C 1
ATOM 657 O O . LYS A 1 93 ? 54.900 28.710 91.276 1.00 12.05 92 LYS A O 1
ATOM 663 N N . GLU A 1 94 ? 54.140 29.554 89.343 1.00 11.60 93 GLU A N 1
ATOM 664 C CA . GLU A 1 94 ? 54.359 30.958 89.723 1.00 11.45 93 GLU A CA 1
ATOM 665 C C . GLU A 1 94 ? 53.539 31.379 90.958 1.00 11.07 93 GLU A C 1
ATOM 666 O O . GLU A 1 94 ? 53.951 32.269 91.691 1.00 10.91 93 GLU A O 1
ATOM 672 N N . ARG A 1 95 ? 52.397 30.746 91.201 1.00 10.94 94 ARG A N 1
ATOM 673 C CA . ARG A 1 95 ? 51.553 31.164 92.331 1.00 10.75 94 ARG A CA 1
ATOM 674 C C . ARG A 1 95 ? 51.542 30.234 93.543 1.00 10.92 94 ARG A C 1
ATOM 675 O O . ARG A 1 95 ? 50.796 30.459 94.501 1.00 11.16 94 ARG A O 1
ATOM 683 N N . GLY A 1 96 ? 52.378 29.205 93.515 1.00 10.94 95 GLY A N 1
ATOM 684 C CA . GLY A 1 96 ? 52.394 28.196 94.557 1.00 10.56 95 GLY A CA 1
ATOM 685 C C . GLY A 1 96 ? 51.104 27.416 94.590 1.00 10.79 95 GLY A C 1
ATOM 686 O O . GLY A 1 96 ? 50.667 26.991 95.651 1.00 11.58 95 GLY A O 1
ATOM 687 N N . LEU A 1 97 ? 50.452 27.236 93.436 1.00 10.96 96 LEU A N 1
ATOM 688 C CA . LEU A 1 97 ? 49.184 26.515 93.408 1.00 10.52 96 LEU A CA 1
ATOM 689 C C . LEU A 1 97 ? 49.405 25.003 93.220 1.00 10.65 96 LEU A C 1
ATOM 690 O O . LEU A 1 97 ? 50.293 24.578 92.468 1.00 10.67 96 LEU A O 1
ATOM 695 N N . ARG A 1 98 ? 48.621 24.213 93.962 1.00 10.47 97 ARG A N 1
ATOM 696 C CA . ARG A 1 98 ? 48.634 22.754 93.905 1.00 10.18 97 ARG A CA 1
ATOM 697 C C . ARG A 1 98 ? 47.231 22.305 93.522 1.00 10.32 97 ARG A C 1
ATOM 698 O O . ARG A 1 98 ? 46.310 22.473 94.320 1.00 10.49 97 ARG A O 1
ATOM 706 N N . PRO A 1 99 ? 47.054 21.731 92.316 1.00 10.10 98 PRO A N 1
ATOM 707 C CA . PRO A 1 99 ? 45.710 21.505 91.827 1.00 10.18 98 PRO A CA 1
ATOM 708 C C . PRO A 1 99 ? 45.069 20.160 92.211 1.00 10.37 98 PRO A C 1
ATOM 709 O O . PRO A 1 99 ? 45.718 19.122 92.206 1.00 10.76 98 PRO A O 1
ATOM 713 N N . TYR A 1 100 ? 43.788 20.200 92.535 1.00 10.01 99 TYR A N 1
ATOM 714 C CA . TYR A 1 100 ? 42.939 19.014 92.379 1.00 10.34 99 TYR A CA 1
ATOM 715 C C . TYR A 1 100 ? 42.521 18.918 90.904 1.00 10.23 99 TYR A C 1
ATOM 716 O O . TYR A 1 100 ? 41.877 19.819 90.383 1.00 9.54 99 TYR A O 1
ATOM 725 N N . LEU A 1 101 ? 42.869 17.810 90.260 1.00 10.31 100 LEU A N 1
ATOM 726 C CA . LEU A 1 101 ? 42.754 17.673 88.807 1.00 10.14 100 LEU A CA 1
ATOM 727 C C . LEU A 1 101 ? 41.450 16.985 88.389 1.00 10.54 100 LEU A C 1
ATOM 728 O O . LEU A 1 101 ? 41.260 15.779 88.557 1.00 10.79 100 LEU A O 1
ATOM 733 N N . LEU A 1 102 ? 40.542 17.778 87.849 1.00 10.09 101 LEU A N 1
ATOM 734 C CA . LEU A 1 102 ? 39.296 17.261 87.331 1.00 10.54 101 LEU A CA 1
ATOM 735 C C . LEU A 1 102 ? 39.493 17.087 85.814 1.00 10.38 101 LEU A C 1
ATOM 736 O O . LEU A 1 102 ? 39.210 17.993 85.002 1.00 10.91 101 LEU A O 1
ATOM 741 N N . ILE A 1 103 ? 40.076 15.937 85.465 1.00 10.22 102 ILE A N 1
ATOM 742 C CA . ILE A 1 103 ? 40.642 15.692 84.140 1.00 10.15 102 ILE A CA 1
ATOM 743 C C . ILE A 1 103 ? 40.444 14.250 83.673 1.00 9.93 102 ILE A C 1
ATOM 744 O O . ILE A 1 103 ? 40.187 13.360 84.454 1.00 9.36 102 ILE A O 1
ATOM 749 N N . HIS A 1 104 ? 40.599 14.056 82.374 1.00 10.35 103 HIS A N 1
ATOM 750 C CA . HIS A 1 104 ? 40.716 12.740 81.757 1.00 10.72 103 HIS A CA 1
ATOM 751 C C . HIS A 1 104 ? 42.111 12.196 82.068 1.00 11.58 103 HIS A C 1
ATOM 752 O O . HIS A 1 104 ? 43.072 12.972 82.202 1.00 11.15 103 HIS A O 1
ATOM 759 N N . ASP A 1 105 ? 42.247 10.879 82.157 1.00 11.46 104 ASP A N 1
ATOM 760 C CA . ASP A 1 105 ? 43.539 10.279 82.458 1.00 12.69 104 ASP A CA 1
ATOM 761 C C . ASP A 1 105 ? 44.579 10.524 81.385 1.00 11.80 104 ASP A C 1
ATOM 762 O O . ASP A 1 105 ? 45.766 10.537 81.665 1.00 11.11 104 ASP A O 1
ATOM 767 N N . GLY A 1 106 ? 44.128 10.690 80.155 1.00 11.57 105 GLY A N 1
ATOM 768 C CA . GLY A 1 106 ? 45.040 10.867 79.038 1.00 11.71 105 GLY A CA 1
ATOM 769 C C . GLY A 1 106 ? 45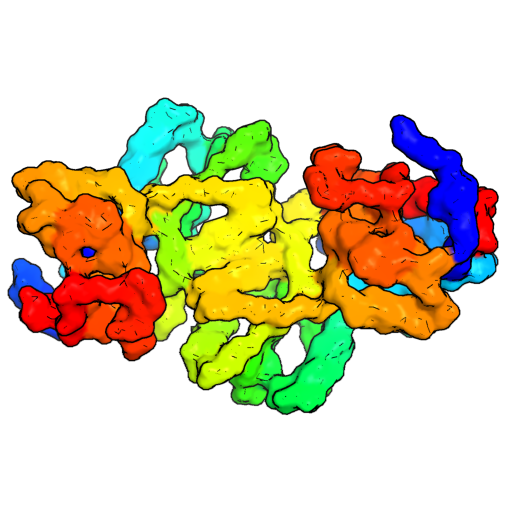.870 12.140 79.050 1.00 11.47 105 GLY A C 1
ATOM 770 O O . GLY A 1 106 ? 46.856 12.207 78.341 1.00 12.54 105 GLY A O 1
ATOM 771 N N . VAL A 1 107 ? 45.462 13.150 79.825 1.00 11.16 106 VAL A N 1
ATOM 772 C CA . VAL A 1 107 ? 46.220 14.407 79.939 1.00 10.39 106 VAL A CA 1
ATOM 773 C C . VAL A 1 107 ? 47.032 14.468 81.255 1.00 10.86 106 VAL A C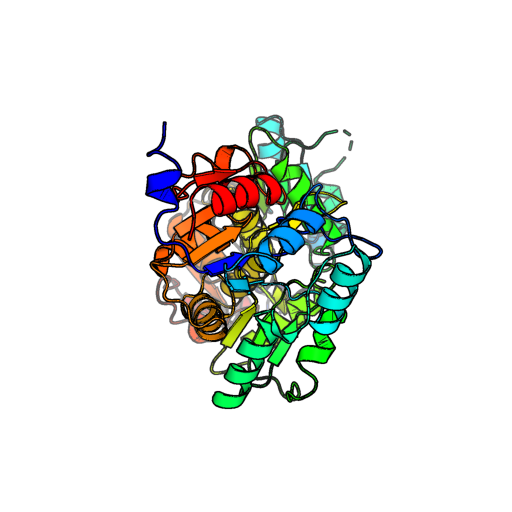 1
ATOM 774 O O . VAL A 1 107 ? 47.789 15.417 81.465 1.00 10.85 106 VAL A O 1
ATOM 778 N N . ARG A 1 108 ? 46.883 13.457 82.119 1.00 10.07 107 ARG A N 1
ATOM 779 C CA . ARG A 1 108 ? 47.484 13.469 83.458 1.00 10.39 107 ARG A CA 1
ATOM 780 C C . ARG A 1 108 ? 49.004 13.651 83.419 1.00 10.37 107 ARG A C 1
ATOM 781 O O . ARG A 1 108 ? 49.559 14.329 84.275 1.00 10.15 107 ARG A O 1
ATOM 789 N N . SER A 1 109 ? 49.639 13.027 82.420 1.00 10.51 108 SER A N 1
ATOM 790 C CA . SER A 1 109 ? 51.090 13.139 82.123 1.00 9.91 108 SER A CA 1
ATOM 791 C C . SER A 1 109 ? 51.581 14.596 82.015 1.00 9.68 108 SER A C 1
ATOM 792 O O . SER A 1 109 ? 52.703 14.900 82.360 1.00 8.10 108 SER A O 1
ATOM 796 N N . GLU A 1 110 ? 50.725 15.487 81.519 1.00 9.75 109 GLU A N 1
ATOM 797 C CA . GLU A 1 110 ? 51.075 16.916 81.395 1.00 10.05 109 GLU A CA 1
ATOM 798 C C . GLU A 1 110 ? 51.350 17.583 82.749 1.00 10.44 109 GLU A C 1
ATOM 799 O O . GLU A 1 110 ? 52.047 18.600 82.800 1.00 10.94 109 GLU A O 1
ATOM 805 N N . PHE A 1 111 ? 50.775 17.018 83.825 1.00 10.38 110 PHE A N 1
ATOM 806 C CA . PHE A 1 111 ? 50.890 17.568 85.179 1.00 10.32 110 PHE A CA 1
ATOM 807 C C . PHE A 1 111 ? 51.793 16.697 86.066 1.00 10.39 110 PHE A C 1
ATOM 808 O O . PHE A 1 111 ? 51.782 16.843 87.277 1.00 9.98 110 PHE A O 1
ATOM 816 N N . ASP A 1 112 ? 52.598 15.842 85.437 1.00 10.45 111 ASP A N 1
ATOM 817 C CA . ASP A 1 112 ? 53.551 14.976 86.134 1.00 11.08 111 ASP A CA 1
ATOM 818 C C . ASP A 1 112 ? 54.551 15.668 87.020 1.00 11.37 111 ASP A C 1
ATOM 819 O O . ASP A 1 112 ? 55.099 15.044 87.900 1.00 11.47 111 ASP A O 1
ATOM 824 N N . GLN A 1 113 ? 54.842 16.932 86.782 1.00 12.46 112 GLN A N 1
ATOM 825 C CA . GLN A 1 113 ? 55.850 17.574 87.598 1.00 13.14 112 GLN A CA 1
ATOM 826 C C . GLN A 1 113 ? 55.239 18.659 88.507 1.00 13.18 112 GLN A C 1
ATOM 827 O O . GLN A 1 113 ? 55.956 19.513 89.023 1.00 12.99 112 GLN A O 1
ATOM 833 N N . ILE A 1 114 ? 53.911 18.593 88.706 1.00 13.11 113 ILE A N 1
ATOM 834 C CA . ILE A 1 114 ? 53.193 19.464 89.653 1.00 12.95 113 ILE A CA 1
ATOM 835 C C . ILE A 1 114 ? 52.765 18.691 90.913 1.00 12.98 113 ILE A C 1
ATOM 836 O O . ILE A 1 114 ? 52.296 17.551 90.823 1.00 12.99 113 ILE A O 1
ATOM 841 N N . ASP A 1 115 ? 52.921 19.320 92.078 1.00 12.95 114 ASP A N 1
ATOM 842 C CA . ASP A 1 115 ? 52.420 18.759 93.324 1.00 13.00 114 ASP A CA 1
ATOM 843 C C . ASP A 1 115 ? 50.924 18.984 93.371 1.00 13.17 114 ASP A C 1
ATOM 844 O O . ASP A 1 115 ? 50.486 20.125 93.330 1.00 14.14 114 ASP A O 1
ATOM 846 N N . THR A 1 116 ? 50.142 17.905 93.436 1.00 13.25 115 THR A N 1
ATOM 847 C CA . THR A 1 116 ? 48.678 17.984 93.579 1.00 12.80 115 THR A CA 1
ATOM 848 C C . THR A 1 116 ? 48.245 17.679 95.019 1.00 12.93 115 THR A C 1
ATOM 849 O O . THR A 1 116 ? 47.053 17.755 95.366 1.00 12.82 115 THR A O 1
ATOM 853 N N . SER A 1 117 ? 49.212 17.308 95.845 1.00 12.74 116 SER A N 1
ATOM 854 C CA . SER A 1 117 ? 48.954 16.955 97.233 1.00 12.20 116 SER A CA 1
ATOM 855 C C . SER A 1 117 ? 48.623 18.216 98.023 1.00 11.83 116 SER A C 1
ATOM 856 O O . SER A 1 117 ? 49.241 19.272 97.851 1.00 12.71 116 SER A O 1
ATOM 859 N N . ASN A 1 118 ? 47.680 18.064 98.929 1.00 11.12 117 ASN A N 1
ATOM 860 C CA . ASN A 1 118 ? 47.161 19.155 99.754 1.00 10.87 117 ASN A CA 1
ATOM 861 C C . ASN A 1 118 ? 46.624 20.303 98.893 1.00 10.46 117 ASN A C 1
ATOM 862 O O . ASN A 1 118 ? 47.052 21.441 99.039 1.00 10.08 117 ASN A O 1
ATOM 864 N N . PRO A 1 119 ? 45.665 20.008 97.996 1.00 10.40 118 PRO A N 1
ATOM 865 C CA . PRO A 1 119 ? 45.342 20.960 96.916 1.00 10.62 118 PRO A CA 1
ATOM 866 C C . PRO A 1 119 ? 44.714 22.281 97.380 1.00 10.70 118 PRO A C 1
ATOM 867 O O . PRO A 1 119 ? 43.830 22.272 98.241 1.00 10.91 118 PRO A O 1
ATOM 871 N N . ASN A 1 120 ? 45.180 23.394 96.808 1.00 11.06 119 ASN A N 1
ATOM 872 C CA . ASN A 1 120 ? 44.685 24.740 97.130 1.00 10.95 119 ASN A CA 1
ATOM 873 C C . ASN A 1 120 ? 43.968 25.428 95.955 1.00 11.11 119 ASN A C 1
ATOM 874 O O . ASN A 1 120 ? 43.760 26.646 95.967 1.00 11.66 119 ASN A O 1
ATOM 879 N N . CYS A 1 121 ? 43.633 24.650 94.931 1.00 10.78 120 CYS A N 1
ATOM 880 C CA . CYS A 1 121 ? 42.823 25.123 93.820 1.00 10.22 120 CYS A CA 1
ATOM 881 C C . CYS A 1 121 ? 42.275 23.899 93.084 1.00 10.17 120 CYS A C 1
ATOM 882 O O . CYS A 1 121 ? 42.545 22.763 93.481 1.00 10.46 120 CYS A O 1
ATOM 885 N N . VAL A 1 122 ? 41.478 24.132 92.043 1.00 9.53 121 VAL A N 1
ATOM 886 C CA . VAL A 1 122 ? 40.990 23.064 91.161 1.00 9.39 121 VAL A CA 1
ATOM 887 C C . VAL A 1 122 ? 41.350 23.411 89.709 1.00 9.23 121 VAL A C 1
ATOM 888 O O . VAL A 1 122 ? 41.193 24.551 89.291 1.00 9.12 121 VAL A O 1
ATOM 892 N N . VAL A 1 123 ? 41.841 22.435 88.965 1.00 8.82 122 VAL A N 1
ATOM 893 C CA . VAL A 1 123 ? 42.019 22.592 87.514 1.00 9.31 122 VAL A CA 1
ATOM 894 C C . VAL A 1 123 ? 40.996 21.673 86.831 1.00 9.59 122 VAL A C 1
ATOM 895 O O . VAL A 1 123 ? 40.960 20.466 87.118 1.00 9.79 122 VAL A O 1
ATOM 899 N N . ILE A 1 124 ? 40.146 22.275 85.998 1.00 8.75 123 ILE A N 1
ATOM 900 C CA . ILE A 1 124 ? 39.107 21.547 85.260 1.00 9.44 123 ILE A CA 1
ATOM 901 C C . ILE A 1 124 ? 39.452 21.562 83.761 1.00 10.00 123 ILE A C 1
ATOM 902 O O . ILE A 1 124 ? 39.881 22.593 83.197 1.00 9.45 123 ILE A O 1
ATOM 907 N N . ALA A 1 125 ? 39.298 20.405 83.130 1.00 9.44 124 ALA A N 1
ATOM 908 C CA . ALA A 1 125 ? 39.636 20.271 81.733 1.00 9.62 124 ALA A CA 1
ATOM 909 C C . ALA A 1 125 ? 38.506 19.502 81.069 1.00 9.57 124 ALA A C 1
ATOM 910 O O . ALA A 1 125 ? 37.462 19.318 81.679 1.00 9.01 124 ALA A O 1
ATOM 912 N N . ASP A 1 126 ? 38.691 19.132 79.809 1.00 9.37 125 ASP A N 1
ATOM 913 C CA . ASP A 1 126 ? 37.714 18.354 79.045 1.00 9.60 125 ASP A CA 1
ATOM 914 C C . ASP A 1 126 ? 37.763 16.896 79.535 1.00 9.40 125 ASP A C 1
ATOM 915 O O . ASP A 1 126 ? 38.518 16.073 79.031 1.00 10.67 125 ASP A O 1
ATOM 920 N N . ALA A 1 127 ? 36.991 16.625 80.566 1.00 8.97 126 ALA A N 1
ATOM 921 C CA . ALA A 1 127 ? 37.167 15.409 81.363 1.00 8.82 126 ALA A CA 1
ATOM 922 C C . ALA A 1 127 ? 36.311 14.239 80.885 1.00 8.11 126 ALA A C 1
ATOM 923 O O . ALA A 1 127 ? 36.534 13.069 81.281 1.00 7.21 126 ALA A O 1
ATOM 925 N N . GLY A 1 128 ? 35.304 14.550 80.074 1.00 8.03 127 GLY A N 1
ATOM 926 C CA . GLY A 1 128 ? 34.396 13.529 79.529 1.00 8.56 127 GLY A CA 1
ATOM 927 C C . GLY A 1 128 ? 33.829 12.610 80.588 1.00 8.98 127 GLY A C 1
ATOM 928 O O . GLY A 1 128 ? 33.232 13.069 81.568 1.00 8.47 127 GLY A O 1
ATOM 929 N N . GLU A 1 129 ? 34.063 11.304 80.422 1.00 9.48 128 GLU A N 1
ATOM 930 C CA . GLU A 1 129 ? 33.545 10.294 81.340 1.00 9.83 128 GLU A CA 1
ATOM 931 C C . GLU A 1 129 ? 33.986 10.501 82.787 1.00 9.54 128 GLU A C 1
ATOM 932 O O . GLU A 1 129 ? 33.334 10.014 83.716 1.00 9.31 128 GLU A O 1
ATOM 938 N N . SER A 1 130 ? 35.120 11.163 82.975 1.00 8.83 129 SER A N 1
ATOM 939 C CA . SER A 1 130 ? 35.588 11.490 84.319 1.00 9.29 129 SER A CA 1
ATOM 940 C C . SER A 1 130 ? 34.801 12.599 85.016 1.00 9.10 129 SER A C 1
ATOM 941 O O . SER A 1 130 ? 34.984 12.792 86.220 1.00 9.56 129 SER A O 1
ATOM 944 N N . PHE A 1 131 ? 33.897 13.282 84.310 1.00 9.24 130 PHE A N 1
ATOM 945 C CA . PHE A 1 131 ? 32.918 14.159 84.980 1.00 9.02 130 PHE A CA 1
ATOM 946 C C . PHE A 1 131 ? 31.799 13.352 85.712 1.00 9.06 130 PHE A C 1
ATOM 947 O O . PHE A 1 131 ? 30.581 13.608 85.566 1.00 9.22 130 PHE A O 1
ATOM 955 N N . SER A 1 132 ? 32.214 12.377 86.512 1.00 8.67 131 SER A N 1
ATOM 956 C CA . SER A 1 132 ? 31.298 11.678 87.400 1.00 8.75 131 SER A CA 1
ATOM 957 C C . SER A 1 132 ? 30.801 12.664 88.469 1.00 8.66 131 SER A C 1
ATOM 958 O O . SER A 1 132 ? 31.421 13.691 88.716 1.00 7.80 131 SER A O 1
ATOM 961 N N . TYR A 1 133 ? 29.691 12.333 89.126 1.00 9.54 132 TYR A N 1
ATOM 962 C CA . TYR A 1 133 ? 29.242 13.136 90.261 1.00 9.52 132 TYR A CA 1
ATOM 963 C C . TYR A 1 133 ? 30.298 13.120 91.372 1.00 9.33 132 TYR A C 1
ATOM 964 O O . TYR A 1 133 ? 30.647 14.171 91.883 1.00 8.53 132 TYR A O 1
ATOM 973 N N . GLN A 1 134 ? 30.831 11.942 91.698 1.00 9.44 133 GLN A N 1
ATOM 974 C CA . GLN A 1 134 ? 31.914 11.817 92.685 1.00 9.55 133 GLN A CA 1
ATOM 975 C C . GLN A 1 134 ? 33.083 12.804 92.451 1.00 9.85 133 GLN A C 1
ATOM 976 O O . GLN A 1 134 ? 33.429 13.570 93.347 1.00 9.94 133 GLN A O 1
ATOM 978 N N . ASN A 1 135 ? 33.680 12.805 91.255 1.00 10.06 134 ASN A N 1
ATOM 979 C CA . ASN A 1 135 ? 34.796 13.703 90.946 1.00 10.01 134 ASN A CA 1
ATOM 980 C C . ASN A 1 135 ? 34.397 15.174 90.965 1.00 9.61 134 ASN A C 1
ATOM 981 O O . ASN A 1 135 ? 35.156 16.036 91.428 1.00 8.32 134 ASN A O 1
ATOM 986 N N . MET A 1 136 ? 33.214 15.464 90.437 1.00 9.57 135 MET A N 1
ATOM 987 C CA . MET A 1 136 ? 32.699 16.837 90.442 1.00 9.68 135 MET A CA 1
ATOM 988 C C . MET A 1 136 ? 32.457 17.266 91.865 1.00 9.46 135 MET A C 1
ATOM 989 O O . MET A 1 136 ? 32.849 18.367 92.252 1.00 10.24 135 MET A O 1
ATOM 994 N N . ASN A 1 137 ? 31.863 16.384 92.651 1.00 8.83 136 ASN A N 1
ATOM 995 C CA . ASN A 1 137 ? 31.631 16.679 94.059 1.00 8.82 136 ASN A CA 1
ATOM 996 C C . ASN A 1 137 ? 32.908 16.840 94.872 1.00 8.42 136 ASN A C 1
ATOM 997 O O . ASN A 1 137 ? 32.978 17.704 95.745 1.00 7.51 136 ASN A O 1
ATOM 1002 N N . ASN A 1 138 ? 33.906 16.007 94.588 1.00 8.79 137 ASN A N 1
ATOM 1003 C CA . ASN A 1 138 ? 35.197 16.111 95.265 1.00 8.77 137 ASN A CA 1
ATOM 1004 C C . ASN A 1 138 ? 35.870 17.447 94.976 1.00 8.67 137 ASN A C 1
ATOM 1005 O O . ASN A 1 138 ? 36.406 18.090 95.874 1.00 8.84 137 ASN A O 1
ATOM 1010 N N . ALA A 1 139 ? 35.846 17.860 93.715 1.00 8.62 138 ALA A N 1
ATOM 1011 C CA . ALA A 1 139 ? 36.367 19.176 93.309 1.00 8.46 138 ALA A CA 1
ATOM 1012 C C . ALA A 1 139 ? 35.645 20.307 94.039 1.00 8.14 138 ALA A C 1
ATOM 1013 O O . ALA A 1 139 ? 36.256 21.264 94.515 1.00 7.28 138 ALA A O 1
ATOM 1015 N N . PHE A 1 140 ? 34.325 20.174 94.099 1.00 8.71 139 PHE A N 1
ATOM 1016 C CA . PHE A 1 140 ? 33.451 21.108 94.792 1.00 8.55 139 PHE A CA 1
ATOM 1017 C C . PHE A 1 140 ? 33.802 21.197 96.268 1.00 8.40 139 PHE A C 1
ATOM 1018 O O . PHE A 1 140 ? 33.899 22.296 96.814 1.00 7.50 139 PHE A O 1
ATOM 1026 N N . GLN A 1 141 ? 33.990 20.042 96.905 1.00 8.73 140 GLN A N 1
ATOM 1027 C CA . GLN A 1 141 ? 34.299 20.000 98.340 1.00 9.01 140 GLN A CA 1
ATOM 1028 C C . GLN A 1 141 ? 35.689 20.560 98.624 1.00 8.82 140 GLN A C 1
ATOM 1029 O O . GLN A 1 141 ? 35.874 21.248 99.619 1.00 8.64 140 GLN A O 1
ATOM 1035 N N . VAL A 1 142 ? 36.651 20.340 97.718 1.00 9.07 141 VAL A N 1
ATOM 1036 C CA . VAL A 1 142 ? 37.960 20.993 97.844 1.00 8.34 141 VAL A CA 1
ATOM 1037 C C . VAL A 1 142 ? 37.795 22.513 97.787 1.00 8.21 141 VAL A C 1
ATOM 1038 O O . VAL A 1 142 ? 38.336 23.232 98.599 1.00 8.47 141 VAL A O 1
ATOM 1042 N N . LEU A 1 143 ? 37.028 23.013 96.839 1.00 8.36 142 LEU A N 1
ATOM 1043 C CA . LEU A 1 143 ? 36.894 24.464 96.695 1.00 8.51 142 LEU A CA 1
ATOM 1044 C C . LEU A 1 143 ? 36.191 25.119 97.891 1.00 8.41 142 LEU A C 1
ATOM 1045 O O . LEU A 1 143 ? 36.565 26.218 98.309 1.00 7.53 142 LEU A O 1
ATOM 1050 N N . MET A 1 144 ? 35.194 24.430 98.444 1.00 8.47 143 MET A N 1
ATOM 1051 C CA . MET A 1 144 ? 34.399 24.979 99.538 1.00 8.56 143 MET A CA 1
ATOM 1052 C C . MET A 1 144 ? 35.163 25.063 100.861 1.00 8.12 143 MET A C 1
ATOM 1053 O O . MET A 1 144 ? 34.756 25.806 101.738 1.00 7.85 143 MET A O 1
ATOM 1058 N N . GLU A 1 145 ? 36.274 24.343 101.000 1.00 8.07 144 GLU A N 1
ATOM 1059 C CA . GLU A 1 145 ? 37.048 24.389 102.249 1.00 8.06 144 GLU A CA 1
ATOM 1060 C C . GLU A 1 145 ? 38.167 25.394 102.205 1.00 7.93 144 GLU A C 1
ATOM 1061 O O . GLU A 1 145 ? 38.787 25.670 103.233 1.00 7.44 144 GLU A O 1
ATOM 1067 N N . LEU A 1 146 ? 38.378 25.994 101.044 1.00 7.83 145 LEU A N 1
ATOM 1068 C CA . LEU A 1 146 ? 39.519 26.882 100.863 1.00 8.74 145 LEU A CA 1
ATOM 1069 C C . LEU A 1 146 ? 39.226 28.313 101.255 1.00 9.74 145 LEU A C 1
ATOM 1070 O O . LEU A 1 146 ? 38.184 28.876 100.888 1.00 10.24 145 LEU A O 1
ATOM 1075 N N . GLU A 1 147 ? 40.188 28.888 101.975 1.00 10.58 146 GLU A N 1
ATOM 1076 C CA . GLU A 1 147 ? 40.169 30.297 102.328 1.00 11.01 146 GLU A CA 1
ATOM 1077 C C . GLU A 1 147 ? 39.968 31.111 101.041 1.00 10.61 146 GLU A C 1
ATOM 1078 O O . GLU A 1 147 ? 39.004 31.853 100.910 1.00 10.52 146 GLU A O 1
ATOM 1080 N N . LYS A 1 148 ? 40.876 30.939 100.088 1.00 10.70 147 LYS A N 1
ATOM 1081 C CA . LYS A 1 148 ? 40.832 31.663 98.818 1.00 10.63 147 LYS A CA 1
ATOM 1082 C C . LYS A 1 148 ? 40.628 30.680 97.663 1.00 10.55 147 LYS A C 1
ATOM 1083 O O . LYS A 1 148 ? 41.604 30.129 97.146 1.00 10.72 147 LYS A O 1
ATOM 1085 N N . PRO A 1 149 ? 39.360 30.457 97.252 1.00 10.70 148 PRO A N 1
ATOM 1086 C CA . PRO A 1 149 ? 39.122 29.428 96.239 1.00 10.68 148 PRO A CA 1
ATOM 1087 C C . PRO A 1 149 ? 39.469 29.864 94.802 1.00 10.77 148 PRO A C 1
ATOM 1088 O O . PRO A 1 149 ? 38.921 30.848 94.281 1.00 11.57 148 PRO A O 1
ATOM 1092 N N . VAL A 1 150 ? 40.342 29.090 94.163 1.00 10.41 149 VAL A N 1
ATOM 1093 C CA . VAL A 1 150 ? 40.802 29.373 92.798 1.00 10.00 149 VAL A CA 1
ATOM 1094 C C . VAL A 1 150 ? 40.400 28.190 91.907 1.00 9.89 149 VAL A C 1
ATOM 1095 O O . VAL A 1 150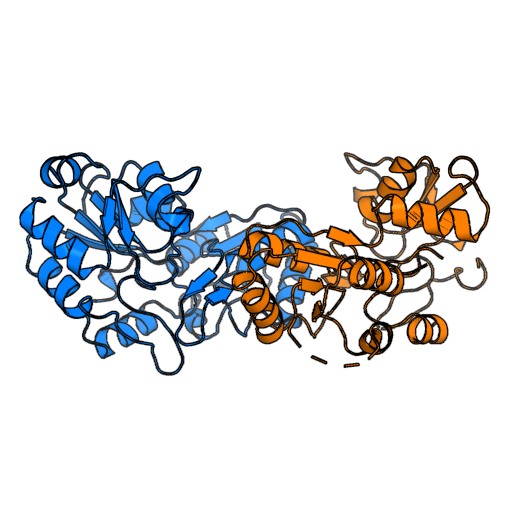 ? 40.668 27.027 92.229 1.00 9.20 149 VAL A O 1
ATOM 1099 N N . LEU A 1 151 ? 39.728 28.500 90.801 1.00 9.84 150 LEU A N 1
ATOM 1100 C CA . LEU A 1 151 ? 39.304 27.493 89.829 1.00 9.67 150 LEU A CA 1
ATOM 1101 C C . LEU A 1 151 ? 39.957 27.888 88.515 1.00 9.56 150 LEU A C 1
ATOM 1102 O O . LEU A 1 151 ? 39.714 28.974 88.006 1.00 9.82 150 LEU A O 1
ATOM 1107 N N . ILE A 1 152 ? 40.787 27.005 87.978 1.00 9.64 151 ILE A N 1
ATOM 1108 C CA . ILE A 1 152 ? 41.452 27.240 86.697 1.00 9.73 151 ILE A CA 1
ATOM 1109 C C . ILE A 1 152 ? 40.847 26.276 85.687 1.00 9.28 151 ILE A C 1
ATOM 1110 O O . ILE A 1 152 ? 40.794 25.077 85.943 1.00 8.99 151 ILE A O 1
ATOM 1115 N N . SER A 1 153 ? 40.383 26.820 84.559 1.00 8.81 152 SER A N 1
ATOM 1116 C CA . SER A 1 153 ? 39.654 26.050 83.542 1.00 8.82 152 SER A CA 1
ATOM 1117 C C . SER A 1 153 ? 40.429 26.076 82.224 1.00 8.93 152 SER A C 1
ATOM 1118 O O . SER A 1 153 ? 40.809 27.162 81.755 1.00 8.37 152 SER A O 1
ATOM 1121 N N . LEU A 1 154 ? 40.647 24.894 81.644 1.00 8.45 153 LEU A N 1
ATOM 1122 C CA . LEU A 1 154 ? 41.376 24.757 80.377 1.00 8.97 153 LEU A CA 1
ATOM 1123 C C . LEU A 1 154 ? 40.407 24.914 79.229 1.00 9.22 153 LEU A C 1
ATOM 1124 O O . LEU A 1 154 ? 39.774 23.952 78.773 1.00 9.83 153 LEU A O 1
ATOM 1129 N N . GLY A 1 155 ? 40.230 26.153 78.805 1.00 10.25 154 GLY A N 1
ATOM 1130 C CA . GLY A 1 155 ? 39.127 26.524 77.908 1.00 9.82 154 GLY A CA 1
ATOM 1131 C C . GLY A 1 155 ? 37.803 26.741 78.633 1.00 10.26 154 GLY A C 1
ATOM 1132 O O . GLY A 1 155 ? 37.688 26.526 79.836 1.00 10.01 154 GLY A O 1
ATOM 1133 N N . LYS A 1 156 ? 36.790 27.194 77.888 1.00 10.09 155 LYS A N 1
ATOM 1134 C CA . LYS A 1 156 ? 35.435 27.274 78.388 1.00 9.29 155 LYS A CA 1
ATOM 1135 C C . LYS A 1 156 ? 34.424 26.903 77.320 1.00 8.38 155 LYS A C 1
ATOM 1136 O O . LYS A 1 156 ? 33.306 27.393 77.322 1.00 7.72 155 LYS A O 1
ATOM 1142 N N . GLY A 1 157 ? 34.831 26.038 76.397 1.00 9.69 156 GLY A N 1
ATOM 1143 C CA . GLY A 1 157 ? 33.991 25.642 75.260 1.00 9.75 156 GLY A CA 1
ATOM 1144 C C . GLY A 1 157 ? 32.685 25.021 75.759 1.00 8.85 156 GLY A C 1
ATOM 1145 O O . GLY A 1 157 ? 32.677 24.383 76.800 1.00 8.80 156 GLY A O 1
ATOM 1146 N N . ARG A 1 158 ? 31.597 25.228 75.030 1.00 8.29 157 ARG A N 1
ATOM 1147 C CA . ARG A 1 158 ? 30.323 24.679 75.384 1.00 8.56 157 ARG A CA 1
ATOM 1148 C C . ARG A 1 158 ? 30.259 23.192 75.012 1.00 8.12 157 ARG A C 1
ATOM 1149 O O . ARG A 1 158 ? 29.831 22.354 75.802 1.00 7.35 157 ARG A O 1
ATOM 1157 N N . TYR A 1 159 ? 30.633 22.915 73.767 1.00 8.08 158 TYR A N 1
ATOM 1158 C CA . TYR A 1 159 ? 30.586 21.555 73.212 1.00 8.48 158 TYR A CA 1
ATOM 1159 C C . TYR A 1 159 ? 31.548 21.407 72.029 1.00 8.85 158 TYR A C 1
ATOM 1160 O O . TYR A 1 159 ? 32.102 22.377 71.546 1.00 7.15 158 TYR A O 1
ATOM 1169 N N . TYR A 1 160 ? 31.783 20.165 71.616 1.00 9.16 159 TYR A N 1
ATOM 1170 C CA . TYR A 1 160 ? 32.548 19.904 70.405 1.00 9.03 159 TYR A CA 1
ATOM 1171 C C . TYR A 1 160 ? 31.933 18.709 69.685 1.00 9.72 159 TYR A C 1
ATOM 1172 O O . TYR A 1 160 ? 31.185 17.930 70.282 1.00 9.39 159 TYR A O 1
ATOM 1181 N N . ALA A 1 161 ? 32.251 18.571 68.408 1.00 9.43 160 ALA A N 1
ATOM 1182 C CA . ALA A 1 161 ? 31.750 17.501 67.586 1.00 8.95 160 ALA A CA 1
ATOM 1183 C C . ALA A 1 161 ? 32.646 16.266 67.776 1.00 9.17 160 ALA A C 1
ATOM 1184 O O . ALA A 1 161 ? 33.879 16.361 67.779 1.00 10.55 160 ALA A O 1
ATOM 1186 N N . ALA A 1 162 ? 32.039 15.107 67.835 1.00 11.03 161 ALA A N 1
ATOM 1187 C CA . ALA A 1 162 ? 32.784 13.845 67.913 1.00 11.63 161 ALA A CA 1
ATOM 1188 C C . ALA A 1 162 ? 32.060 12.895 67.036 1.00 12.95 161 ALA A C 1
ATOM 1189 O O . ALA A 1 162 ? 30.973 13.181 66.590 1.00 12.47 161 ALA A O 1
ATOM 1191 N N . THR A 1 163 ? 32.633 11.716 66.849 1.00 15.91 162 THR A N 1
ATOM 1192 C CA . THR A 1 163 ? 32.006 10.734 65.981 1.00 17.69 162 THR A CA 1
ATOM 1193 C C . THR A 1 163 ? 30.608 10.333 66.479 1.00 18.42 162 THR A C 1
ATOM 1194 O O . THR A 1 163 ? 29.727 9.950 65.684 1.00 19.43 162 THR A O 1
ATOM 1198 N N . SER A 1 164 ? 30.408 10.412 67.802 1.00 18.44 163 SER A N 1
ATOM 1199 C CA . SER A 1 164 ? 29.160 10.056 68.460 1.00 17.33 163 SER A CA 1
ATOM 1200 C C . SER A 1 164 ? 28.186 11.243 68.706 1.00 16.28 163 SER A C 1
ATOM 1201 O O . SER A 1 164 ? 27.269 11.104 69.554 1.00 16.48 163 SER A O 1
ATOM 1204 N N . GLY A 1 165 ? 28.430 12.396 68.039 1.00 13.08 164 GLY A N 1
ATOM 1205 C CA . GLY A 1 165 ? 27.515 13.571 68.026 1.00 11.71 164 GLY A CA 1
ATOM 1206 C C . GLY A 1 165 ? 28.126 14.775 68.728 1.00 10.33 164 GLY A C 1
ATOM 1207 O O . GLY A 1 165 ? 29.335 14.850 68.917 1.00 10.63 164 GLY A O 1
ATOM 1208 N N . LEU A 1 166 ? 27.299 15.719 69.157 1.00 10.09 165 LEU A N 1
ATOM 1209 C CA . LEU A 1 166 ? 27.804 16.821 69.946 1.00 10.06 165 LEU A CA 1
ATOM 1210 C C . LEU A 1 166 ? 28.033 16.362 71.370 1.00 9.04 165 LEU A C 1
ATOM 1211 O O . LEU A 1 166 ? 27.253 15.616 71.919 1.00 10.31 165 LEU A O 1
ATOM 1216 N N . MET A 1 167 ? 29.130 16.804 71.951 1.00 8.63 166 MET A N 1
ATOM 1217 C CA . MET A 1 167 ? 29.542 16.328 73.255 1.00 8.57 166 MET A CA 1
ATOM 1218 C C . MET A 1 167 ? 29.797 17.561 74.128 1.00 7.98 166 MET A C 1
ATOM 1219 O O . MET A 1 167 ? 30.447 18.522 73.677 1.00 5.44 166 MET A O 1
ATOM 1224 N N . LEU A 1 168 ? 29.368 17.455 75.392 1.00 7.41 167 LEU A N 1
ATOM 1225 C CA . LEU A 1 168 ? 29.650 18.461 76.405 1.00 8.23 167 LEU A CA 1
ATOM 1226 C C . LEU A 1 168 ? 31.126 18.604 76.710 1.00 8.47 167 LEU A C 1
ATOM 1227 O O . LEU A 1 168 ? 31.832 17.626 77.063 1.00 8.23 167 LEU A O 1
ATOM 1232 N N . ASP A 1 169 ? 31.583 19.836 76.627 1.00 8.76 168 ASP A N 1
ATOM 1233 C CA . ASP A 1 169 ? 33.011 20.166 76.752 1.00 9.09 168 ASP A CA 1
ATOM 1234 C C . ASP A 1 169 ? 33.269 20.597 78.201 1.00 9.02 168 ASP A C 1
ATOM 1235 O O . ASP A 1 169 ? 32.451 20.307 79.082 1.00 10.08 168 ASP A O 1
ATOM 1240 N N . VAL A 1 170 ? 34.387 21.299 78.443 1.00 9.35 169 VAL A N 1
ATOM 1241 C CA . VAL A 1 170 ? 34.762 21.759 79.763 1.00 8.98 169 VAL A CA 1
ATOM 1242 C C . VAL A 1 170 ? 33.819 22.857 80.289 1.00 8.63 169 VAL A C 1
ATOM 1243 O O . VAL A 1 170 ? 33.510 22.877 81.453 1.00 8.54 169 VAL A O 1
ATOM 1247 N N . GLY A 1 171 ? 33.367 23.741 79.416 1.00 8.26 170 GLY A N 1
ATOM 1248 C CA . GLY A 1 171 ? 32.636 24.958 79.809 1.00 8.95 170 GLY A CA 1
ATOM 1249 C C . GLY A 1 171 ? 31.437 24.767 80.722 1.00 8.89 170 GLY A C 1
ATOM 1250 O O . GLY A 1 171 ? 31.343 25.413 81.764 1.00 8.28 170 GLY A O 1
ATOM 1251 N N . PRO A 1 172 ? 30.508 23.859 80.340 1.00 8.57 171 PRO A N 1
ATOM 1252 C CA . PRO A 1 172 ? 29.339 23.626 81.153 1.00 8.93 171 PRO A CA 1
ATOM 1253 C C . PRO A 1 172 ? 29.677 23.195 82.597 1.00 8.72 171 PRO A C 1
ATOM 1254 O O . PRO A 1 172 ? 29.006 23.655 83.560 1.00 6.82 171 PRO A O 1
ATOM 1258 N N . TYR A 1 173 ? 30.709 22.341 82.729 1.00 8.88 172 TYR A N 1
ATOM 1259 C CA . TYR A 1 173 ? 31.172 21.873 84.052 1.00 9.11 172 TYR A CA 1
ATOM 1260 C C . TYR A 1 173 ? 31.910 22.977 84.809 1.00 8.91 172 TYR A C 1
ATOM 1261 O O . TYR A 1 173 ? 31.809 23.050 86.018 1.00 8.35 172 TYR A O 1
ATOM 1270 N N . MET A 1 174 ? 32.640 23.828 84.085 1.00 9.01 173 MET A N 1
ATOM 1271 C CA . MET A 1 174 ? 33.201 25.057 84.655 1.00 9.30 173 MET A CA 1
ATOM 1272 C C . MET A 1 174 ? 32.055 25.914 85.246 1.00 8.98 173 MET A C 1
ATOM 1273 O O . MET A 1 174 ? 32.117 26.313 86.403 1.00 8.14 173 MET A O 1
ATOM 1278 N N . LYS A 1 175 ? 31.001 26.144 84.467 1.00 8.60 174 LYS A N 1
ATOM 1279 C CA . LYS A 1 175 ? 29.875 26.963 84.923 1.00 8.49 174 LYS A CA 1
ATOM 1280 C C . LYS A 1 175 ? 29.145 26.385 86.155 1.00 8.18 174 LYS A C 1
ATOM 1281 O O . LYS A 1 175 ? 28.732 27.132 87.027 1.00 7.17 174 LYS A O 1
ATOM 1287 N N . ALA A 1 176 ? 29.049 25.061 86.210 1.00 7.57 175 ALA A N 1
ATOM 1288 C CA . ALA A 1 176 ? 28.500 24.342 87.345 1.00 7.66 175 ALA A CA 1
ATOM 1289 C C . ALA A 1 176 ? 29.272 24.714 88.618 1.00 7.95 175 ALA A C 1
ATOM 1290 O O . ALA A 1 176 ? 28.667 25.189 89.588 1.00 7.00 175 ALA A O 1
ATOM 1292 N N . LEU A 1 177 ? 30.604 24.559 88.603 1.00 8.35 176 LEU A N 1
ATOM 1293 C CA . LEU A 1 177 ? 31.375 24.879 89.808 1.00 8.51 176 LEU A CA 1
ATOM 1294 C C . LEU A 1 177 ? 31.310 26.362 90.134 1.00 8.21 176 LEU A C 1
ATOM 1295 O O . LEU A 1 177 ? 31.214 26.742 91.285 1.00 6.92 176 LEU A O 1
ATOM 1300 N N . GLU A 1 178 ? 31.367 27.215 89.128 1.00 8.71 177 GLU A N 1
ATOM 1301 C CA . GLU A 1 178 ? 31.241 28.648 89.382 1.00 9.07 177 GLU A CA 1
ATOM 1302 C C . GLU A 1 178 ? 29.972 28.946 90.148 1.00 8.61 177 GLU A C 1
ATOM 1303 O O . GLU A 1 178 ? 29.989 29.692 91.143 1.00 7.45 177 GLU A O 1
ATOM 1309 N N . TYR A 1 179 ? 28.855 28.377 89.685 1.00 8.91 178 TYR A N 1
ATOM 1310 C CA . TYR A 1 179 ? 27.598 28.540 90.375 1.00 8.68 178 TYR A CA 1
ATOM 1311 C C . TYR A 1 179 ? 27.605 27.902 91.748 1.00 8.59 178 TYR A C 1
ATOM 1312 O O . TYR A 1 179 ? 27.076 28.498 92.686 1.00 7.83 178 TYR A O 1
ATOM 1321 N N . ALA A 1 180 ? 28.138 26.683 91.858 1.00 8.21 179 ALA A N 1
ATOM 1322 C CA . ALA A 1 180 ? 28.056 25.929 93.126 1.00 8.67 179 ALA A CA 1
ATOM 1323 C C . ALA A 1 180 ? 28.863 26.603 94.204 1.00 8.76 179 ALA A C 1
ATOM 1324 O O . ALA A 1 180 ? 28.430 26.671 95.368 1.00 8.56 179 ALA A O 1
ATOM 1326 N N . CYS A 1 181 ? 30.027 27.103 93.818 1.00 8.83 180 CYS A N 1
ATOM 1327 C CA . CYS A 1 181 ? 30.940 27.744 94.754 1.00 9.11 180 CYS A CA 1
ATOM 1328 C C . CYS A 1 181 ? 30.798 29.257 94.860 1.00 9.28 180 CYS A C 1
ATOM 1329 O O . CYS A 1 181 ? 31.212 29.830 95.863 1.00 9.55 180 CYS A O 1
ATOM 1332 N N . GLY A 1 182 ? 30.182 29.901 93.877 1.00 8.98 181 GLY A N 1
ATOM 1333 C CA . GLY A 1 182 ? 30.070 31.358 93.877 1.00 8.89 181 GLY A CA 1
ATOM 1334 C C . GLY A 1 182 ? 31.375 32.071 93.523 1.00 8.97 181 GLY A C 1
ATOM 1335 O O . GLY A 1 182 ? 31.734 33.075 94.121 1.00 8.09 181 GLY A O 1
ATOM 1336 N N . ILE A 1 183 ? 32.073 31.543 92.527 1.00 8.92 182 ILE A N 1
ATOM 1337 C CA . ILE A 1 183 ? 33.347 32.064 92.101 1.00 8.95 182 ILE A CA 1
ATOM 1338 C C . ILE A 1 183 ? 33.389 32.168 90.568 1.00 9.10 182 ILE A C 1
ATOM 1339 O O . ILE A 1 183 ? 32.543 31.601 89.878 1.00 8.62 182 ILE A O 1
ATOM 1344 N N . LYS A 1 184 ? 34.362 32.908 90.050 1.00 9.02 183 LYS A N 1
ATOM 1345 C CA . LYS A 1 184 ? 34.645 32.945 88.611 1.00 9.61 183 LYS A CA 1
ATOM 1346 C C . LYS A 1 184 ? 35.944 32.196 88.277 1.00 9.46 183 LYS A C 1
ATOM 1347 O O . LYS A 1 184 ? 36.990 32.433 88.907 1.00 9.47 183 LYS A O 1
ATOM 1353 N N . ALA A 1 185 ? 35.883 31.319 87.275 1.00 8.85 184 ALA A N 1
ATOM 1354 C CA . ALA A 1 185 ? 37.057 30.559 86.829 1.00 9.24 184 ALA A CA 1
ATOM 1355 C C . ALA A 1 185 ? 38.050 31.462 86.114 1.00 9.26 184 ALA A C 1
ATOM 1356 O O . ALA A 1 185 ? 37.652 32.454 85.515 1.00 8.69 184 ALA A O 1
ATOM 1358 N N . GLU A 1 186 ? 39.328 31.101 86.189 1.00 9.70 185 GLU A N 1
ATOM 1359 C CA . GLU A 1 186 ? 40.374 31.688 85.351 1.00 10.34 185 GLU A CA 1
ATOM 1360 C C . GLU A 1 186 ? 40.577 30.755 84.151 1.00 10.63 185 GLU A C 1
ATOM 1361 O O . GLU A 1 186 ? 40.938 29.571 84.309 1.00 11.17 185 GLU A O 1
ATOM 1367 N N . VAL A 1 187 ? 40.361 31.292 82.957 1.00 10.15 186 VAL A N 1
ATOM 1368 C CA . VAL A 1 187 ? 40.379 30.496 81.744 1.00 9.58 186 VAL A CA 1
ATOM 1369 C C . VAL A 1 187 ? 41.786 30.561 81.142 1.00 9.95 186 VAL A C 1
ATOM 1370 O O . VAL A 1 187 ? 42.288 31.645 80.803 1.00 9.07 186 VAL A O 1
ATOM 1374 N N . VAL A 1 188 ? 42.442 29.403 81.070 1.00 9.13 187 VAL A N 1
ATOM 1375 C CA . VAL A 1 188 ? 43.730 29.280 80.411 1.00 9.12 187 VAL A CA 1
ATOM 1376 C C . VAL A 1 188 ? 43.478 28.538 79.080 1.00 9.69 187 VAL A C 1
ATOM 1377 O O . VAL A 1 188 ? 42.897 27.458 79.054 1.00 9.46 187 VAL A O 1
ATOM 1381 N N . GLY A 1 189 ? 43.873 29.145 77.972 1.00 10.17 188 GLY A N 1
ATOM 1382 C CA . GLY A 1 189 ? 43.435 28.656 76.673 1.00 10.26 188 GLY A CA 1
ATOM 1383 C C . GLY A 1 189 ? 42.566 29.700 75.974 1.00 10.28 188 GLY A C 1
ATOM 1384 O O . GLY A 1 189 ? 42.309 30.798 76.520 1.00 9.75 188 GLY A O 1
ATOM 1385 N N . LYS A 1 190 ? 42.114 29.353 74.776 1.00 10.20 189 LYS A N 1
ATOM 1386 C CA . LYS A 1 190 ? 41.245 30.254 73.989 1.00 10.44 189 LYS A CA 1
ATOM 1387 C C . LYS A 1 190 ? 39.931 30.436 74.740 1.00 10.36 189 LYS A C 1
ATOM 1388 O O . LYS A 1 190 ? 39.355 29.452 75.265 1.00 11.57 189 LYS A O 1
ATOM 1394 N N . PRO A 1 191 ? 39.375 31.657 74.721 1.00 10.43 190 PRO A N 1
ATOM 1395 C CA . PRO A 1 191 ? 39.750 32.846 73.967 1.00 9.65 190 PRO A CA 1
ATOM 1396 C C . PRO A 1 191 ? 40.604 33.823 74.736 1.00 10.65 190 PRO A C 1
ATOM 1397 O O . PRO A 1 191 ? 40.689 34.989 74.336 1.00 10.59 190 PRO A O 1
ATOM 1401 N N . SER A 1 192 ? 41.278 33.387 75.802 1.00 10.31 191 SER A N 1
ATOM 1402 C CA . SER A 1 192 ? 42.112 34.314 76.551 1.00 9.98 191 SER A CA 1
ATOM 1403 C C . SER A 1 192 ? 43.216 34.933 75.701 1.00 9.92 191 SER A C 1
ATOM 1404 O O . SER A 1 192 ? 43.956 34.236 74.974 1.00 10.43 191 SER A O 1
ATOM 1407 N N . PRO A 1 193 ? 43.331 36.271 75.762 1.00 9.60 192 PRO A N 1
ATOM 1408 C CA . PRO A 1 193 ? 44.289 36.947 74.867 1.00 9.07 192 PRO A CA 1
ATOM 1409 C C . PRO A 1 193 ? 45.733 36.462 75.017 1.00 8.93 192 PRO A C 1
ATOM 1410 O O . PRO A 1 193 ? 46.483 36.441 74.036 1.00 7.57 192 PRO A O 1
ATOM 1414 N N . GLU A 1 194 ? 46.150 36.121 76.236 1.00 8.69 193 GLU A N 1
ATOM 1415 C CA . GLU A 1 194 ? 47.535 35.665 76.462 1.00 8.94 193 GLU A CA 1
ATOM 1416 C C . GLU A 1 194 ? 47.814 34.353 75.692 1.00 8.94 193 GLU A C 1
ATOM 1417 O O . GLU A 1 194 ? 48.949 34.102 75.273 1.00 8.13 193 GLU A O 1
ATOM 1420 N N . PHE A 1 195 ? 46.784 33.528 75.521 1.00 8.60 194 PHE A N 1
ATOM 1421 C CA . PHE A 1 195 ? 46.941 32.252 74.836 1.00 8.77 194 PHE A CA 1
ATOM 1422 C C . PHE A 1 195 ? 47.276 32.470 73.361 1.00 9.07 194 PHE A C 1
ATOM 1423 O O . PHE A 1 195 ? 48.270 31.935 72.865 1.00 8.21 194 PHE A O 1
ATOM 1431 N N . PHE A 1 196 ? 46.453 33.269 72.685 1.00 8.91 195 PHE A N 1
ATOM 1432 C CA . PHE A 1 196 ? 46.676 33.632 71.294 1.00 9.40 195 PHE A CA 1
ATOM 1433 C C . PHE A 1 196 ? 47.995 34.347 71.125 1.00 9.10 195 PHE A C 1
ATOM 1434 O O . PHE A 1 196 ? 48.730 34.039 70.187 1.00 10.55 195 PHE A O 1
ATOM 1442 N N . LYS A 1 197 ? 48.304 35.277 72.017 1.00 8.09 196 LYS A N 1
ATOM 1443 C CA . LYS A 1 197 ? 49.576 36.001 71.930 1.00 8.79 196 LYS A CA 1
ATOM 1444 C C . LYS A 1 197 ? 50.772 35.040 72.040 1.00 7.82 196 LYS A C 1
ATOM 1445 O O . LYS A 1 197 ? 51.720 35.158 71.287 1.00 7.55 196 LYS A O 1
ATOM 1447 N N . SER A 1 198 ? 50.723 34.079 72.967 1.00 7.96 197 SER A N 1
ATOM 1448 C CA . SER A 1 198 ? 51.822 33.085 73.073 1.00 7.95 197 SER A CA 1
ATOM 1449 C C . SER A 1 198 ? 51.994 32.310 71.758 1.00 7.89 197 SER A C 1
ATOM 1450 O O . SER A 1 198 ? 53.106 31.988 71.374 1.00 7.42 197 SER A O 1
ATOM 1453 N N . ALA A 1 199 ? 50.884 32.017 71.078 1.00 9.10 198 ALA A N 1
ATOM 1454 C CA . ALA A 1 199 ? 50.949 31.236 69.824 1.00 9.29 198 ALA A CA 1
ATOM 1455 C C . ALA A 1 199 ? 51.533 32.093 68.698 1.00 9.01 198 ALA A C 1
ATOM 1456 O O . ALA A 1 199 ? 52.344 31.621 67.910 1.00 8.54 198 ALA A O 1
ATOM 1458 N N . LEU A 1 200 ? 51.112 33.364 68.626 1.00 8.09 199 LEU A N 1
ATOM 1459 C CA . LEU A 1 200 ? 51.684 34.321 67.685 1.00 8.53 199 LEU A CA 1
ATOM 1460 C C . LEU A 1 200 ? 53.190 34.539 67.901 1.00 8.68 199 LEU A C 1
ATOM 1461 O O . LEU A 1 200 ? 53.966 34.588 66.916 1.00 6.98 199 LEU A O 1
ATOM 1466 N N . GLN A 1 201 ? 53.593 34.672 69.169 1.00 8.44 200 GLN A N 1
ATOM 1467 C CA . GLN A 1 201 ? 55.018 34.869 69.525 1.00 8.95 200 GLN A CA 1
ATOM 1468 C C . GLN A 1 201 ? 55.847 33.631 69.082 1.00 8.66 200 GLN A C 1
ATOM 1469 O O . GLN A 1 201 ? 56.912 33.785 68.588 1.00 6.23 200 GLN A O 1
ATOM 1475 N N . ALA A 1 202 ? 55.297 32.420 69.261 1.00 9.24 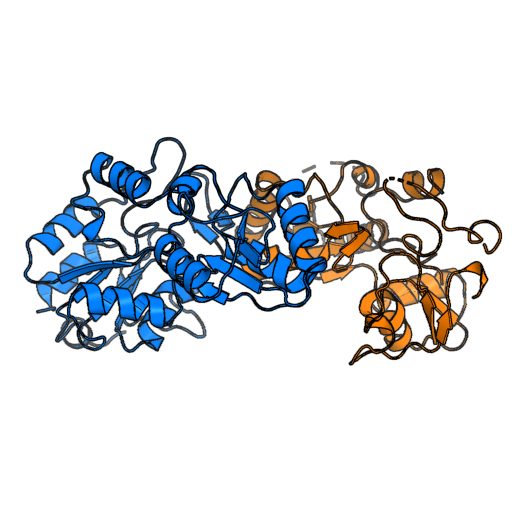201 ALA A N 1
ATOM 1476 C CA . ALA A 1 202 ? 55.975 31.167 68.843 1.00 9.22 201 ALA A CA 1
ATOM 1477 C C . ALA A 1 202 ? 56.304 31.161 67.357 1.00 9.38 201 ALA A C 1
ATOM 1478 O O . ALA A 1 202 ? 57.314 30.640 66.964 1.00 8.96 201 ALA A O 1
ATOM 1480 N N . ILE A 1 203 ? 55.483 31.809 66.530 1.00 9.89 202 ILE A N 1
ATOM 1481 C CA . ILE A 1 203 ? 55.776 31.929 65.087 1.00 9.88 202 ILE A CA 1
ATOM 1482 C C . ILE A 1 203 ? 56.339 33.258 64.624 1.00 10.30 202 ILE A C 1
ATOM 1483 O O . ILE A 1 203 ? 56.618 33.429 63.432 1.00 10.61 202 ILE A O 1
ATOM 1488 N N . GLY A 1 204 ? 56.574 34.191 65.541 1.00 9.46 203 GLY A N 1
ATOM 1489 C CA . GLY A 1 204 ? 57.156 35.468 65.152 1.00 9.46 203 GLY A CA 1
ATOM 1490 C C . GLY A 1 204 ? 56.279 36.307 64.209 1.00 9.32 203 GLY A C 1
ATOM 1491 O O . GLY A 1 204 ? 56.787 36.992 63.351 1.00 9.36 203 GLY A O 1
ATOM 1492 N N . VAL A 1 205 ? 54.970 36.221 64.354 1.00 9.58 204 VAL A N 1
ATOM 1493 C CA . VAL A 1 205 ? 54.028 36.932 63.487 1.00 9.48 204 VAL A CA 1
ATOM 1494 C C . VAL A 1 205 ? 53.102 37.827 64.347 1.00 9.03 204 VAL A C 1
ATOM 1495 O O . VAL A 1 205 ? 52.535 37.389 65.344 1.00 7.95 204 VAL A O 1
ATOM 1499 N N . GLU A 1 206 ? 52.969 39.079 63.972 1.00 8.04 205 GLU A N 1
ATOM 1500 C CA . GLU A 1 206 ? 52.069 39.964 64.698 1.00 9.00 205 GLU A CA 1
ATOM 1501 C C . GLU A 1 206 ? 50.603 39.696 64.304 1.00 8.76 205 GLU A C 1
ATOM 1502 O O . GLU A 1 206 ? 50.334 39.182 63.241 1.00 9.56 205 GLU A O 1
ATOM 1508 N N . ALA A 1 207 ? 49.688 40.049 65.192 1.00 7.99 206 ALA A N 1
ATOM 1509 C CA . ALA A 1 207 ? 48.274 39.811 65.030 1.00 7.99 206 ALA A CA 1
ATOM 1510 C C . ALA A 1 207 ? 47.643 40.305 63.711 1.00 7.42 206 ALA A C 1
ATOM 1511 O O . ALA A 1 207 ? 46.791 39.608 63.135 1.00 7.61 206 ALA A O 1
ATOM 1513 N N . HIS A 1 208 ? 48.011 41.495 63.254 1.00 8.37 207 HIS A N 1
ATOM 1514 C CA . HIS A 1 208 ? 47.443 42.079 62.003 1.00 8.00 207 HIS A CA 1
ATOM 1515 C C . HIS A 1 208 ? 47.970 41.393 60.735 1.00 7.99 207 HIS A C 1
ATOM 1516 O O . HIS A 1 208 ? 47.585 41.785 59.625 1.00 6.98 207 HIS A O 1
ATOM 1523 N N . GLN A 1 209 ? 48.873 40.403 60.892 1.00 7.05 208 GLN A N 1
ATOM 1524 C CA . GLN A 1 209 ? 49.363 39.638 59.779 1.00 6.84 208 GLN A CA 1
ATOM 1525 C C . GLN A 1 209 ? 49.039 38.167 59.976 1.00 7.41 208 GLN A C 1
ATOM 1526 O O . GLN A 1 209 ? 49.597 37.330 59.292 1.00 6.50 208 GLN A O 1
ATOM 1532 N N . ALA A 1 210 ? 48.168 37.881 60.927 1.00 7.48 209 ALA A N 1
ATOM 1533 C CA . ALA A 1 210 ? 47.811 36.505 61.264 1.00 7.94 209 ALA A CA 1
ATOM 1534 C C . ALA A 1 210 ? 46.326 36.255 61.095 1.00 7.98 209 ALA A C 1
ATOM 1535 O O . ALA A 1 210 ? 45.498 37.142 61.247 1.00 6.70 209 ALA A O 1
ATOM 1537 N N . VAL A 1 211 ? 46.007 34.994 60.841 1.00 7.46 210 VAL A N 1
ATOM 1538 C CA . VAL A 1 211 ? 44.639 34.554 60.688 1.00 8.09 210 VAL A CA 1
ATOM 1539 C C . VAL A 1 211 ? 44.454 33.299 61.497 1.00 8.56 210 VAL A C 1
ATOM 1540 O O . VAL A 1 211 ? 45.307 32.363 61.446 1.00 8.32 210 VAL A O 1
ATOM 1544 N N . MET A 1 212 ? 43.406 33.312 62.309 1.00 8.79 211 MET A N 1
ATOM 1545 C CA . MET A 1 212 ? 42.979 32.123 63.059 1.00 8.35 211 MET A CA 1
ATOM 1546 C C . MET A 1 212 ? 41.902 31.382 62.267 1.00 8.58 211 MET A C 1
ATOM 1547 O O . MET A 1 212 ? 40.985 31.983 61.767 1.00 9.71 211 MET A O 1
ATOM 1552 N N . ILE A 1 213 ? 42.004 30.062 62.182 1.00 9.03 212 ILE A N 1
ATOM 1553 C CA . ILE A 1 213 ? 41.004 29.255 61.539 1.00 9.20 212 ILE A CA 1
ATOM 1554 C C . ILE A 1 213 ? 40.462 28.240 62.598 1.00 9.80 212 ILE A C 1
ATOM 1555 O O . ILE A 1 213 ? 41.251 27.545 63.210 1.00 9.06 212 ILE A O 1
ATOM 1560 N N . GLY A 1 214 ? 39.132 28.236 62.806 1.00 9.14 213 GLY A N 1
ATOM 1561 C CA . GLY A 1 214 ? 38.487 27.493 63.879 1.00 9.53 213 GLY A CA 1
ATOM 1562 C C . GLY A 1 214 ? 37.053 27.101 63.641 1.00 9.50 213 GLY A C 1
ATOM 1563 O O . GLY A 1 214 ? 36.377 27.735 62.823 1.00 10.50 213 GLY A O 1
ATOM 1564 N N . ASP A 1 215 ? 36.554 26.114 64.399 1.00 8.95 214 ASP A N 1
ATOM 1565 C CA . ASP A 1 215 ? 35.142 25.764 64.341 1.00 9.83 214 ASP A CA 1
ATOM 1566 C C . ASP A 1 215 ? 34.240 26.415 65.444 1.00 9.30 214 ASP A C 1
ATOM 1567 O O . ASP A 1 215 ? 33.021 26.252 65.404 1.00 9.99 214 ASP A O 1
ATOM 1572 N N . ASP A 1 216 ? 34.836 27.179 66.368 1.00 9.77 215 ASP A N 1
ATOM 1573 C CA . ASP A 1 216 ? 34.148 27.728 67.541 1.00 9.26 215 ASP A CA 1
ATOM 1574 C C . ASP A 1 216 ? 33.994 29.252 67.386 1.00 9.58 215 ASP A C 1
ATOM 1575 O O . ASP A 1 216 ? 34.974 30.006 67.537 1.00 7.88 215 ASP A O 1
ATOM 1580 N N . ILE A 1 217 ? 32.756 29.669 67.092 1.00 8.76 216 ILE A N 1
ATOM 1581 C CA . ILE A 1 217 ? 32.493 31.028 66.652 1.00 9.53 216 ILE A CA 1
ATOM 1582 C C . ILE A 1 217 ? 32.907 32.033 67.736 1.00 10.02 216 ILE A C 1
ATOM 1583 O O . ILE A 1 217 ? 33.473 33.086 67.417 1.00 9.65 216 ILE A O 1
ATOM 1588 N N . VAL A 1 218 ? 32.672 31.690 69.006 1.00 9.84 217 VAL A N 1
ATOM 1589 C CA . VAL A 1 218 ? 33.031 32.613 70.099 1.00 10.18 217 VAL A CA 1
ATOM 1590 C C . VAL A 1 218 ? 34.469 32.388 70.557 1.00 10.24 217 VAL A C 1
ATOM 1591 O O . VAL A 1 218 ? 35.230 33.341 70.709 1.00 9.68 217 VAL A O 1
ATOM 1595 N N . GLY A 1 219 ? 34.835 31.137 70.768 1.00 9.47 218 GLY A N 1
ATOM 1596 C CA . GLY A 1 219 ? 36.166 30.822 71.302 1.00 10.29 218 GLY A CA 1
ATOM 1597 C C . GLY A 1 219 ? 37.350 31.039 70.368 1.00 10.17 218 GLY A C 1
ATOM 1598 O O . GLY A 1 219 ? 38.393 31.523 70.765 1.00 10.60 218 GLY A O 1
ATOM 1599 N N . ASP A 1 220 ? 37.200 30.624 69.115 1.00 10.79 219 ASP A N 1
ATOM 1600 C CA . ASP A 1 220 ? 38.247 30.713 68.127 1.00 9.05 219 ASP A CA 1
ATOM 1601 C C . ASP A 1 220 ? 38.151 32.041 67.428 1.00 9.72 219 ASP A C 1
ATOM 1602 O O . ASP A 1 220 ? 39.104 32.833 67.475 1.00 7.56 219 ASP A O 1
ATOM 1607 N N . VAL A 1 221 ? 36.973 32.318 66.834 1.00 9.29 220 VAL A N 1
ATOM 1608 C CA . VAL A 1 221 ? 36.850 33.430 65.918 1.00 9.17 220 VAL A CA 1
ATOM 1609 C C . VAL A 1 221 ? 36.755 34.765 66.659 1.00 9.52 220 VAL A C 1
ATOM 1610 O O . VAL A 1 221 ? 37.593 35.664 66.460 1.00 9.13 220 VAL A O 1
ATOM 1614 N N . GLY A 1 222 ? 35.755 34.863 67.538 1.00 9.55 221 GLY A N 1
ATOM 1615 C CA . GLY A 1 222 ? 35.550 36.064 68.371 1.00 9.93 221 GLY A CA 1
ATOM 1616 C C . GLY A 1 222 ? 36.805 36.313 69.199 1.00 9.42 221 GLY A C 1
ATOM 1617 O O . GLY A 1 222 ? 37.252 37.447 69.321 1.00 8.14 221 GLY A O 1
ATOM 1618 N N . GLY A 1 223 ? 37.344 35.236 69.791 1.00 8.89 222 GLY A N 1
ATOM 1619 C CA . GLY A 1 223 ? 38.571 35.346 70.593 1.00 9.62 222 GLY A CA 1
ATOM 1620 C C . GLY A 1 223 ? 39.767 35.963 69.865 1.00 8.99 222 GLY A C 1
ATOM 1621 O O . GLY A 1 223 ? 40.388 36.888 70.364 1.00 8.20 222 GLY A O 1
ATOM 1622 N N . ALA A 1 224 ? 40.094 35.397 68.697 1.00 8.59 223 ALA A N 1
ATOM 1623 C CA . ALA A 1 224 ? 41.182 35.886 67.845 1.00 8.29 223 ALA A CA 1
ATOM 1624 C C . ALA A 1 224 ? 40.963 37.330 67.412 1.00 7.55 223 ALA A C 1
ATOM 1625 O O . ALA A 1 224 ? 41.876 38.165 67.473 1.00 6.21 223 ALA A O 1
ATOM 1627 N N . GLN A 1 225 ? 39.754 37.638 66.981 1.00 7.70 224 GLN A N 1
ATOM 1628 C CA . GLN A 1 225 ? 39.464 38.974 66.515 1.00 8.42 224 GLN A CA 1
ATOM 1629 C C . GLN A 1 225 ? 39.667 39.977 67.639 1.00 8.62 224 GLN A C 1
ATOM 1630 O O . GLN A 1 225 ? 40.141 41.086 67.401 1.00 7.58 224 GLN A O 1
ATOM 1636 N N . ARG A 1 226 ? 39.317 39.583 68.863 1.00 8.15 225 ARG A N 1
ATOM 1637 C CA . ARG A 1 226 ? 39.518 40.457 70.036 1.00 9.26 225 ARG A CA 1
ATOM 1638 C C . ARG A 1 226 ? 41.011 40.759 70.321 1.00 9.32 225 ARG A C 1
ATOM 1639 O O . ARG A 1 226 ? 41.330 41.823 70.869 1.00 8.13 225 ARG A O 1
ATOM 1644 N N . CYS A 1 227 ? 41.898 39.849 69.882 1.00 9.32 226 CYS A N 1
ATOM 1645 C CA . CYS A 1 227 ? 43.359 40.071 69.958 1.00 10.64 226 CYS A CA 1
ATOM 1646 C C . CYS A 1 227 ? 43.941 40.762 68.747 1.00 10.28 226 CYS A C 1
ATOM 1647 O O . CYS A 1 227 ? 45.160 40.863 68.658 1.00 9.41 226 CYS A O 1
ATOM 1650 N N . GLY A 1 228 ? 43.094 41.213 67.808 1.00 9.51 227 GLY A N 1
ATOM 1651 C CA . GLY A 1 228 ? 43.588 41.964 66.640 1.00 9.06 227 GLY A CA 1
ATOM 1652 C C . GLY A 1 228 ? 43.864 41.127 65.396 1.00 8.32 227 GLY A C 1
ATOM 1653 O O . GLY A 1 228 ? 44.428 41.624 64.432 1.00 7.10 227 GLY A O 1
ATOM 1654 N N . MET A 1 229 ? 43.507 39.851 65.424 1.00 6.91 228 MET A N 1
ATOM 1655 C CA . MET A 1 229 ? 43.742 38.977 64.280 1.00 8.16 228 MET A CA 1
ATOM 1656 C C . MET A 1 229 ? 42.528 38.981 63.358 1.00 8.39 228 MET A C 1
ATOM 1657 O O . MET A 1 229 ? 41.491 39.532 63.710 1.00 10.65 228 MET A O 1
ATOM 1662 N N . ARG A 1 230 ? 42.657 38.360 62.212 1.00 6.92 229 ARG A N 1
ATOM 1663 C CA . ARG A 1 230 ? 41.534 38.022 61.369 1.00 7.17 229 ARG A CA 1
ATOM 1664 C C . ARG A 1 230 ? 41.211 36.585 61.709 1.00 7.77 229 ARG A C 1
ATOM 1665 O O . ARG A 1 230 ? 42.122 35.862 62.145 1.00 6.40 229 ARG A O 1
ATOM 1673 N N . ALA A 1 231 ? 39.980 36.164 61.448 1.00 6.76 230 ALA A N 1
ATOM 1674 C CA . ALA A 1 231 ? 39.578 34.813 61.728 1.00 8.15 230 ALA A CA 1
ATOM 1675 C C . ALA A 1 231 ? 38.555 34.279 60.774 1.00 9.06 230 ALA A C 1
ATOM 1676 O O . ALA A 1 231 ? 37.613 34.991 60.362 1.00 8.16 230 ALA A O 1
ATOM 1678 N N . LEU A 1 232 ? 38.724 33.003 60.451 1.00 8.91 231 LEU A N 1
ATOM 1679 C CA . LEU A 1 232 ? 37.804 32.339 59.586 1.00 9.77 231 LEU A CA 1
ATOM 1680 C C . LEU A 1 232 ? 37.115 31.211 60.351 1.00 9.83 231 LEU A C 1
ATOM 1681 O O . LEU A 1 232 ? 37.783 30.399 60.987 1.00 9.58 231 LEU A O 1
ATOM 1686 N N . GLN A 1 233 ? 35.812 31.109 60.131 1.00 9.75 232 GLN A N 1
ATOM 1687 C CA . GLN A 1 233 ? 34.975 30.036 60.655 1.00 10.18 232 GLN A CA 1
ATOM 1688 C C . GLN A 1 233 ? 34.801 28.932 59.610 1.00 9.71 232 GLN A C 1
ATOM 1689 O O . GLN A 1 233 ? 34.398 29.202 58.484 1.00 7.65 232 GLN A O 1
ATOM 1695 N N . VAL A 1 234 ? 35.132 27.689 59.988 1.00 9.31 233 VAL A N 1
ATOM 1696 C CA . VAL A 1 234 ? 34.886 26.574 59.162 1.00 8.59 233 VAL A CA 1
ATOM 1697 C C . VAL A 1 234 ? 33.483 26.037 59.405 1.00 8.76 233 VAL A C 1
ATOM 1698 O O . VAL A 1 234 ? 32.884 26.241 60.470 1.00 8.63 233 VAL A O 1
ATOM 1702 N N . ARG A 1 235 ? 32.963 25.294 58.436 1.00 8.71 234 ARG A N 1
ATOM 1703 C CA . ARG A 1 235 ? 31.626 24.725 58.555 1.00 8.72 234 ARG A CA 1
ATOM 1704 C C . ARG A 1 235 ? 31.674 23.241 58.927 1.00 9.12 234 ARG A C 1
ATOM 1705 O O . ARG A 1 235 ? 30.638 22.564 59.005 1.00 9.31 234 ARG A O 1
ATOM 1713 N N . THR A 1 236 ? 32.884 22.734 59.152 1.00 7.63 235 THR A N 1
ATOM 1714 C CA . THR A 1 236 ? 33.041 21.384 59.712 1.00 8.85 235 THR A CA 1
ATOM 1715 C C . THR A 1 236 ? 32.977 21.448 61.232 1.00 8.25 235 THR A C 1
ATOM 1716 O O . THR A 1 236 ? 32.734 22.532 61.823 1.00 8.01 235 THR A O 1
ATOM 1720 N N . GLY A 1 237 ? 33.269 20.331 61.874 1.00 8.43 236 GLY A N 1
ATOM 1721 C CA . GLY A 1 237 ? 33.281 20.265 63.334 1.00 8.72 236 GLY A CA 1
ATOM 1722 C C . GLY A 1 237 ? 31.967 20.670 64.009 1.00 9.01 236 GLY A C 1
ATOM 1723 O O . GLY A 1 237 ? 30.900 20.144 63.667 1.00 8.84 236 GLY A O 1
ATOM 1724 N N . LYS A 1 238 ? 32.050 21.534 65.016 1.00 8.05 237 LYS A N 1
ATOM 1725 C CA . LYS A 1 238 ? 30.884 21.870 65.838 1.00 9.27 237 LYS A CA 1
ATOM 1726 C C . LYS A 1 238 ? 29.959 22.912 65.215 1.00 9.22 237 LYS A C 1
ATOM 1727 O O . LYS A 1 238 ? 28.880 23.203 65.791 1.00 9.89 237 LYS A O 1
ATOM 1733 N N . PHE A 1 239 ? 30.387 23.471 64.078 1.00 8.73 238 PHE A N 1
ATOM 1734 C CA . PHE A 1 239 ? 29.621 24.506 63.373 1.00 8.80 238 PHE A CA 1
ATOM 1735 C C . PHE A 1 239 ? 28.171 24.111 63.104 1.00 8.08 238 PHE A C 1
ATOM 1736 O O . PHE A 1 239 ? 27.905 23.011 62.579 1.00 6.98 238 PHE A O 1
ATOM 1744 N N . ARG A 1 240 ? 27.254 25.012 63.451 1.00 6.82 239 ARG A N 1
ATOM 1745 C CA . ARG A 1 240 ? 25.853 24.940 63.009 1.00 8.09 239 ARG A CA 1
ATOM 1746 C C . ARG A 1 240 ? 25.494 26.222 62.217 1.00 8.47 239 ARG A C 1
ATOM 1747 O O . ARG A 1 240 ? 26.164 27.255 62.413 1.00 7.84 239 ARG A O 1
ATOM 1755 N N . PRO A 1 241 ? 24.559 26.110 61.265 1.00 7.07 240 PRO A N 1
ATOM 1756 C CA . PRO A 1 241 ? 24.244 27.278 60.440 1.00 7.93 240 PRO A CA 1
ATOM 1757 C C . PRO A 1 241 ? 23.954 28.603 61.201 1.00 8.53 240 PRO A C 1
ATOM 1758 O O . PRO A 1 241 ? 24.400 29.623 60.719 1.00 10.28 240 PRO A O 1
ATOM 1762 N N . SER A 1 242 ? 23.334 28.579 62.377 1.00 8.33 241 SER A N 1
ATOM 1763 C CA . SER A 1 242 ? 23.111 29.830 63.151 1.00 9.63 241 SER A CA 1
ATOM 1764 C C . SER A 1 242 ? 24.433 30.601 63.468 1.00 8.87 241 SER A C 1
ATOM 1765 O O . SER A 1 242 ? 24.385 31.821 63.613 1.00 8.53 241 SER A O 1
ATOM 1768 N N . ASP A 1 243 ? 25.568 29.879 63.512 1.00 9.02 242 ASP A N 1
ATOM 1769 C CA . ASP A 1 243 ? 26.918 30.426 63.787 1.00 9.42 242 ASP A CA 1
ATOM 1770 C C . ASP A 1 243 ? 27.433 31.364 62.706 1.00 9.64 242 ASP A C 1
ATOM 1771 O O . ASP A 1 243 ? 28.355 32.125 62.954 1.00 10.99 242 ASP A O 1
ATOM 1776 N N . GLU A 1 244 ? 26.866 31.276 61.508 1.00 9.92 243 GLU A N 1
ATOM 1777 C CA . GLU A 1 244 ? 27.202 32.152 60.415 1.00 9.68 243 GLU A CA 1
ATOM 1778 C C . GLU A 1 244 ? 26.401 33.462 60.485 1.00 9.91 243 GLU A C 1
ATOM 1779 O O . GLU A 1 244 ? 26.667 34.337 59.695 1.00 11.45 243 GLU A O 1
ATOM 1785 N N . HIS A 1 245 ? 25.444 33.555 61.405 1.00 9.52 244 HIS A N 1
ATOM 1786 C CA . HIS A 1 245 ? 24.554 34.707 61.592 1.00 10.60 244 HIS A CA 1
ATOM 1787 C C . HIS A 1 245 ? 24.477 35.005 63.090 1.00 9.50 244 HIS A C 1
ATOM 1788 O O . HIS A 1 245 ? 23.418 35.293 63.626 1.00 10.44 244 HIS A O 1
ATOM 1795 N N . HIS A 1 246 ? 25.634 34.936 63.734 1.00 8.72 245 HIS A N 1
ATOM 1796 C CA . HIS A 1 246 ? 25.750 35.047 65.162 1.00 9.56 245 HIS A CA 1
ATOM 1797 C C . HIS A 1 246 ? 25.536 36.510 65.553 1.00 9.86 245 HIS A C 1
ATOM 1798 O O . HIS A 1 246 ? 26.037 37.385 64.865 1.00 10.77 245 HIS A O 1
ATOM 1805 N N . PRO A 1 247 ? 24.795 36.774 66.635 1.00 10.01 246 PRO A N 1
ATOM 1806 C CA . PRO A 1 247 ? 24.482 38.182 66.957 1.00 10.30 246 PRO A CA 1
ATOM 1807 C C . PRO A 1 247 ? 25.639 39.090 67.428 1.00 10.42 246 PRO A C 1
ATOM 1808 O O . PRO A 1 247 ? 25.504 40.312 67.378 1.00 10.49 246 PRO A O 1
ATOM 1812 N N . GLU A 1 248 ? 26.721 38.481 67.888 1.00 11.11 247 GLU A N 1
ATOM 1813 C CA . GLU A 1 248 ? 27.929 39.163 68.426 1.00 12.44 247 GLU A CA 1
ATOM 1814 C C . GLU A 1 248 ? 29.144 39.070 67.505 1.00 10.95 247 GLU A C 1
ATOM 1815 O O . GLU A 1 248 ? 29.841 40.058 67.270 1.00 11.84 247 GLU A O 1
ATOM 1821 N N . VAL A 1 249 ? 29.389 37.889 66.962 1.00 9.81 248 VAL A N 1
ATOM 1822 C CA . VAL A 1 249 ? 30.587 37.610 66.190 1.00 9.58 248 VAL A CA 1
ATOM 1823 C C . VAL A 1 249 ? 30.345 37.477 64.664 1.00 9.54 248 VAL A C 1
ATOM 1824 O O . VAL A 1 249 ? 29.557 36.616 64.196 1.00 8.94 248 VAL A O 1
ATOM 1828 N N . LYS A 1 250 ? 30.993 38.344 63.897 1.00 8.83 249 LYS A N 1
ATOM 1829 C CA . LYS A 1 250 ? 30.989 38.269 62.447 1.00 8.67 249 LYS A CA 1
ATOM 1830 C C . LYS A 1 250 ? 32.402 37.915 62.016 1.00 9.68 249 LYS A C 1
ATOM 1831 O O . LYS A 1 250 ? 33.326 38.742 62.094 1.00 8.77 249 LYS A O 1
ATOM 1834 N N . ALA A 1 251 ? 32.605 36.652 61.639 1.00 8.27 250 ALA A N 1
ATOM 1835 C CA . ALA A 1 251 ? 33.925 36.192 61.224 1.00 8.23 250 ALA A CA 1
ATOM 1836 C C . ALA A 1 251 ? 34.385 37.025 60.059 1.00 7.95 250 ALA A C 1
ATOM 1837 O O . ALA A 1 251 ? 33.564 37.616 59.360 1.00 7.84 250 ALA A O 1
ATOM 1839 N N . ASP A 1 252 ? 35.688 37.090 59.850 1.00 8.41 251 ASP A N 1
ATOM 1840 C CA . ASP A 1 252 ? 36.209 37.802 58.651 1.00 9.13 251 ASP A CA 1
ATOM 1841 C C . ASP A 1 252 ? 35.873 37.043 57.369 1.00 9.02 251 ASP A C 1
ATOM 1842 O O . ASP A 1 252 ? 35.866 37.627 56.297 1.00 9.15 251 ASP A O 1
ATOM 1847 N N . GLY A 1 253 ? 35.559 35.741 57.495 1.00 8.12 252 GLY A N 1
ATOM 1848 C CA . GLY A 1 253 ? 35.123 34.942 56.374 1.00 8.14 252 GLY A CA 1
ATOM 1849 C C . GLY A 1 253 ? 34.617 33.581 56.842 1.00 8.05 252 GLY A C 1
ATOM 1850 O O . GLY A 1 253 ? 34.933 33.158 57.917 1.00 8.54 252 GLY A O 1
ATOM 1851 N N . TYR A 1 254 ? 33.808 32.921 56.034 1.00 8.47 253 TYR A N 1
ATOM 1852 C CA . TYR A 1 254 ? 33.282 31.584 56.362 1.00 8.40 253 TYR A CA 1
ATOM 1853 C C . TYR A 1 254 ? 33.712 30.657 55.241 1.00 8.61 253 TYR A C 1
ATOM 1854 O O . TYR A 1 254 ? 33.581 31.020 54.075 1.00 8.04 253 TYR A O 1
ATOM 1863 N N . VAL A 1 255 ? 34.226 29.473 55.599 1.00 8.68 254 VAL A N 1
ATOM 1864 C CA . VAL A 1 255 ? 34.704 28.486 54.629 1.00 8.47 254 VAL A CA 1
ATOM 1865 C C . VAL A 1 255 ? 34.117 27.096 54.959 1.00 8.61 254 VAL A C 1
ATOM 1866 O O . VAL A 1 255 ? 33.752 26.809 56.115 1.00 6.86 254 VAL A O 1
ATOM 1870 N N . ASP A 1 256 ? 34.016 26.241 53.957 1.00 8.05 255 ASP A N 1
ATOM 1871 C CA . ASP A 1 256 ? 33.414 24.951 54.182 1.00 9.23 255 ASP A CA 1
ATOM 1872 C C . ASP A 1 256 ? 34.293 24.085 55.076 1.00 8.79 255 ASP A C 1
ATOM 1873 O O . ASP A 1 256 ? 33.782 23.367 55.926 1.00 8.64 255 ASP A O 1
ATOM 1878 N N . ASN A 1 257 ? 35.600 24.171 54.853 1.00 8.88 256 ASN A N 1
ATOM 1879 C CA . ASN A 1 257 ? 36.604 23.395 55.589 1.00 8.79 256 ASN A CA 1
ATOM 1880 C C . ASN A 1 257 ? 38.000 24.014 55.482 1.00 8.77 256 ASN A C 1
ATOM 1881 O O . ASN A 1 257 ? 38.189 25.060 54.841 1.00 8.33 256 ASN A O 1
ATOM 1886 N N . LEU A 1 258 ? 38.990 23.364 56.108 1.00 9.36 257 LEU A N 1
ATOM 1887 C CA . LEU A 1 258 ? 40.346 23.859 56.090 1.00 8.76 257 LEU A CA 1
ATOM 1888 C C . LEU A 1 258 ? 40.833 23.897 54.651 1.00 9.02 257 LEU A C 1
ATOM 1889 O O . LEU A 1 258 ? 41.462 24.859 54.256 1.00 8.14 257 LEU A O 1
ATOM 1894 N N . ALA A 1 259 ? 40.514 22.862 53.869 1.00 8.86 258 ALA A N 1
ATOM 1895 C CA . ALA A 1 259 ? 40.931 22.808 52.464 1.00 8.49 258 ALA A CA 1
ATOM 1896 C C . ALA A 1 259 ? 40.566 24.075 51.687 1.00 7.96 258 ALA A C 1
ATOM 1897 O O . ALA A 1 259 ? 41.422 24.649 50.990 1.00 8.29 258 ALA A O 1
ATOM 1899 N N . GLU A 1 260 ? 39.326 24.548 51.838 1.00 7.99 259 GLU A N 1
ATOM 1900 C CA . GLU A 1 260 ? 38.915 25.770 51.188 1.00 8.23 259 GLU A CA 1
ATOM 1901 C C . GLU A 1 260 ? 39.738 26.985 51.687 1.00 8.51 259 GLU A C 1
ATOM 1902 O O . GLU A 1 260 ? 40.145 27.816 50.895 1.00 7.58 259 GLU A O 1
ATOM 1908 N N . ALA A 1 261 ? 39.924 27.081 52.999 1.00 8.77 260 ALA A N 1
ATOM 1909 C CA . ALA A 1 261 ? 40.715 28.145 53.598 1.00 8.91 260 ALA A CA 1
ATOM 1910 C C . ALA A 1 261 ? 42.101 28.181 52.998 1.00 8.85 260 ALA A C 1
ATOM 1911 O O . ALA A 1 261 ? 42.623 29.242 52.666 1.00 7.24 260 ALA A O 1
ATOM 1913 N N . VAL A 1 262 ? 42.727 27.002 52.896 1.00 8.72 261 VAL A N 1
ATOM 1914 C CA . VAL A 1 262 ? 44.045 26.928 52.344 1.00 7.47 261 VAL A CA 1
ATOM 1915 C C . VAL A 1 262 ? 44.075 27.290 50.827 1.00 7.31 261 VAL A C 1
ATOM 1916 O O . VAL A 1 262 ? 44.984 27.990 50.372 1.00 6.88 261 VAL A O 1
ATOM 1920 N N . ASP A 1 263 ? 43.093 26.843 50.051 1.00 7.06 262 ASP A N 1
ATOM 1921 C CA . ASP A 1 263 ? 42.958 27.262 48.650 1.00 6.80 262 ASP A CA 1
ATOM 1922 C C . ASP A 1 263 ? 42.986 28.788 48.572 1.00 6.66 262 ASP A C 1
ATOM 1923 O O . ASP A 1 263 ? 43.723 29.349 47.782 1.00 6.21 262 ASP A O 1
ATOM 1928 N N . LEU A 1 264 ? 42.264 29.443 49.478 1.00 6.67 263 LEU A N 1
ATOM 1929 C CA . LEU A 1 264 ? 42.115 30.893 49.422 1.00 6.47 263 LEU A CA 1
ATOM 1930 C C . LEU A 1 264 ? 43.372 31.608 49.889 1.00 6.30 263 LEU A C 1
ATOM 1931 O O . LEU A 1 264 ? 43.789 32.588 49.260 1.00 7.19 263 LEU A O 1
ATOM 1936 N N . LEU A 1 265 ? 43.963 31.121 50.973 1.00 5.86 264 LEU A N 1
ATOM 1937 C CA . LEU A 1 265 ? 45.233 31.645 51.466 1.00 7.34 264 LEU A CA 1
ATOM 1938 C C . LEU A 1 265 ? 46.345 31.578 50.428 1.00 7.99 264 LEU A C 1
ATOM 1939 O O . LEU A 1 265 ? 47.110 32.526 50.267 1.00 7.11 264 LEU A O 1
ATOM 1944 N N . LEU A 1 266 ? 46.492 30.429 49.751 1.00 9.19 265 LEU A N 1
ATOM 1945 C CA . LEU A 1 266 ? 47.606 30.292 48.817 1.00 9.16 265 LEU A CA 1
ATOM 1946 C C . LEU A 1 266 ? 47.328 31.057 47.539 1.00 9.81 265 LEU A C 1
ATOM 1947 O O . LEU A 1 266 ? 48.226 31.327 46.765 1.00 9.62 265 LEU A O 1
ATOM 1952 N N . GLN A 1 267 ? 46.073 31.417 47.334 1.00 10.35 266 GLN A N 1
ATOM 1953 C CA . GLN A 1 267 ? 45.676 32.211 46.221 1.00 11.61 266 GLN A CA 1
ATOM 1954 C C . GLN A 1 267 ? 45.857 33.713 46.546 1.00 11.78 266 GLN A C 1
ATOM 1955 O O . GLN A 1 267 ? 46.397 34.420 45.752 1.00 13.33 266 GLN A O 1
ATOM 1964 N N . HIS A 1 268 ? 45.448 34.168 47.728 1.00 12.60 267 HIS A N 1
ATOM 1965 C CA . HIS A 1 268 ? 45.367 35.605 48.078 1.00 13.26 267 HIS A CA 1
ATOM 1966 C C . HIS A 1 268 ? 46.323 36.124 49.170 1.00 15.69 267 HIS A C 1
ATOM 1967 O O . HIS A 1 268 ? 46.580 37.324 49.232 1.00 16.50 267 HIS A O 1
ATOM 1974 N N . ALA A 1 269 ? 46.780 35.233 50.054 1.00 17.99 268 ALA A N 1
ATOM 1975 C CA . ALA A 1 269 ? 47.688 35.587 51.164 1.00 19.47 268 ALA A CA 1
ATOM 1976 C C . ALA A 1 269 ? 49.110 35.712 50.658 1.00 21.86 268 ALA A C 1
ATOM 1977 O O . ALA A 1 269 ? 49.346 35.511 49.444 1.00 23.40 268 ALA A O 1
ATOM 1979 N N . ASP A 1 270 ? 50.052 36.040 51.565 1.00 23.58 269 ASP A N 1
ATOM 1980 C CA . ASP A 1 270 ? 51.460 36.341 51.195 1.00 25.08 269 ASP A CA 1
ATOM 1981 C C . ASP A 1 270 ? 52.272 35.063 50.945 1.00 24.73 269 ASP A C 1
ATOM 1982 O O . ASP A 1 270 ? 51.867 33.973 51.357 1.00 25.05 269 ASP A O 1
ATOM 1987 N N . LEU B 1 16 ? 5.339 27.590 106.741 1.00 8.90 15 LEU B N 1
ATOM 1988 C CA . LEU B 1 16 ? 5.897 26.668 105.727 1.00 8.64 15 LEU B CA 1
ATOM 1989 C C . LEU B 1 16 ? 7.293 26.203 106.148 1.00 8.60 15 LEU B C 1
ATOM 1990 O O . LEU B 1 16 ? 8.141 27.016 106.498 1.00 8.84 15 LEU B O 1
ATOM 1995 N N . LEU B 1 17 ? 7.528 24.895 106.066 1.00 8.97 16 LEU B N 1
ATOM 1996 C CA . LEU B 1 17 ? 8.751 24.278 106.538 1.00 8.95 16 LEU B CA 1
ATOM 1997 C C . LEU B 1 17 ? 9.510 23.609 105.410 1.00 9.37 16 LEU B C 1
ATOM 1998 O O . LEU B 1 17 ? 8.993 22.736 104.722 1.00 8.65 16 LEU B O 1
ATOM 2000 N N . ASP B 1 18 ? 10.750 24.031 105.229 1.00 9.92 17 ASP B N 1
ATOM 2001 C CA . ASP B 1 18 ? 11.704 23.297 104.412 1.00 10.37 17 ASP B CA 1
ATOM 2002 C C . ASP B 1 18 ? 11.957 21.948 105.147 1.00 10.28 17 ASP B C 1
ATOM 2003 O O . ASP B 1 18 ? 11.692 21.834 106.349 1.00 9.44 17 ASP B O 1
ATOM 2008 N N . ILE B 1 19 ? 12.430 20.929 104.426 1.00 9.93 18 ILE B N 1
ATOM 2009 C CA . ILE B 1 19 ? 12.686 19.611 105.026 1.00 9.77 18 ILE B CA 1
ATOM 2010 C C . ILE B 1 19 ? 14.191 19.352 105.229 1.00 9.43 18 ILE B C 1
ATOM 2011 O O . ILE B 1 19 ? 14.659 19.275 106.365 1.00 9.21 18 ILE B O 1
ATOM 2016 N N . SER B 1 20 ? 14.946 19.225 104.148 1.00 10.04 19 SER B N 1
ATOM 2017 C CA . SER B 1 20 ? 16.394 18.980 104.262 1.00 10.32 19 SER B CA 1
ATOM 2018 C C . SER B 1 20 ? 17.105 20.192 104.844 1.00 9.96 19 SER B C 1
ATOM 2019 O O . SER B 1 20 ? 16.981 21.301 104.316 1.00 10.12 19 SER B O 1
ATOM 2022 N N . GLY B 1 21 ? 17.872 19.968 105.907 1.00 9.19 20 GLY B N 1
ATOM 2023 C CA . GLY B 1 21 ? 18.566 21.042 106.612 1.00 9.12 20 GLY B CA 1
ATOM 2024 C C . GLY B 1 21 ? 17.756 21.695 107.729 1.00 9.49 20 GLY B C 1
ATOM 2025 O O . GLY B 1 21 ? 18.269 22.561 108.436 1.00 9.40 20 GLY B O 1
ATOM 2026 N N . VAL B 1 22 ? 16.493 21.284 107.878 1.00 8.96 21 VAL B N 1
ATOM 2027 C CA . VAL B 1 22 ? 15.590 21.836 108.867 1.00 9.28 21 VAL B CA 1
ATOM 2028 C C . VAL B 1 22 ? 15.101 20.690 109.751 1.00 9.03 21 VAL B C 1
ATOM 2029 O O . VAL B 1 22 ? 15.381 20.684 110.949 1.00 8.91 21 VAL B O 1
ATOM 2033 N N . LEU B 1 23 ? 14.418 19.709 109.157 1.00 8.55 22 LEU B N 1
ATOM 2034 C CA . LEU B 1 23 ? 14.024 18.498 109.901 1.00 8.51 22 LEU B CA 1
ATOM 2035 C C . LEU B 1 23 ? 15.157 17.483 109.956 1.00 8.42 22 LEU B C 1
ATOM 2036 O O . LEU B 1 23 ? 15.390 16.877 110.996 1.00 8.01 22 LEU B O 1
ATOM 2041 N N . TYR B 1 24 ? 15.821 17.261 108.821 1.00 8.64 23 TYR B N 1
ATOM 2042 C CA . TYR B 1 24 ? 16.788 16.169 108.717 1.00 8.96 23 TYR B CA 1
ATOM 2043 C C . TYR B 1 24 ? 17.880 16.459 107.707 1.00 9.02 23 TYR B C 1
ATOM 2044 O O . TYR B 1 24 ? 17.757 17.352 106.856 1.00 8.69 23 TYR B O 1
ATOM 2053 N N . ASP B 1 25 ? 18.962 15.696 107.797 1.00 9.01 24 ASP B N 1
ATOM 2054 C CA . ASP B 1 25 ? 19.963 15.690 106.732 1.00 9.26 24 ASP B CA 1
ATOM 2055 C C . ASP B 1 25 ? 20.049 14.284 106.138 1.00 9.38 24 ASP B C 1
ATOM 2056 O O . ASP B 1 25 ? 20.193 13.303 106.872 1.00 8.68 24 ASP B O 1
ATOM 2061 N N . SER B 1 26 ? 19.943 14.203 104.817 1.00 9.90 25 SER B N 1
ATOM 2062 C CA . SER B 1 26 ? 19.920 12.934 104.079 1.00 11.02 25 SER B CA 1
ATOM 2063 C C . SER B 1 26 ? 21.288 12.249 104.021 1.00 11.03 25 SER B C 1
ATOM 2064 O O . SER B 1 26 ? 22.318 12.862 104.333 1.00 11.59 25 SER B O 1
ATOM 2067 N N . GLY B 1 27 ? 21.291 10.983 103.591 1.00 11.17 26 GLY B N 1
ATOM 2068 C CA . GLY B 1 27 ? 22.515 10.175 103.551 1.00 11.15 26 GLY B CA 1
ATOM 2069 C C . GLY B 1 27 ? 22.269 8.685 103.407 1.00 11.33 26 GLY B C 1
ATOM 2070 O O . GLY B 1 27 ? 21.141 8.209 103.552 1.00 12.39 26 GLY B O 1
ATOM 2071 N N . GLY B 1 31 ? 18.993 8.798 106.430 1.00 11.19 30 GLY B N 1
ATOM 2072 C CA . GLY B 1 31 ? 19.381 10.147 106.826 1.00 10.42 30 GLY B CA 1
ATOM 2073 C C . GLY B 1 31 ? 19.401 10.267 108.331 1.00 10.06 30 GLY B C 1
ATOM 2074 O O . GLY B 1 31 ? 19.342 9.260 109.036 1.00 9.04 30 GLY B O 1
ATOM 2075 N N . THR B 1 32 ? 19.484 11.498 108.832 1.00 9.44 31 THR B N 1
ATOM 2076 C CA . THR B 1 32 ? 19.592 11.732 110.280 1.00 9.60 31 THR B CA 1
ATOM 2077 C C . THR B 1 32 ? 18.773 12.959 110.678 1.00 9.45 31 THR B C 1
ATOM 2078 O O . THR B 1 32 ? 18.906 14.024 110.038 1.00 9.44 31 THR B O 1
ATOM 2082 N N . ALA B 1 33 ? 17.929 12.797 111.701 1.00 9.10 32 ALA B N 1
ATOM 2083 C CA . ALA B 1 33 ? 17.106 13.885 112.242 1.00 9.25 32 ALA B CA 1
ATOM 2084 C C . ALA B 1 33 ? 18.006 14.930 112.885 1.00 9.05 32 ALA B C 1
ATOM 2085 O O . ALA B 1 33 ? 18.982 14.582 113.539 1.00 9.06 32 ALA B O 1
ATOM 2087 N N . ILE B 1 34 ? 17.691 16.207 112.675 1.00 9.20 33 ILE B N 1
ATOM 2088 C CA . ILE B 1 34 ? 18.387 17.291 113.357 1.00 9.13 33 ILE B CA 1
ATOM 2089 C C . ILE B 1 34 ? 17.816 17.343 114.778 1.00 9.02 33 ILE B C 1
ATOM 2090 O O . ILE B 1 34 ? 16.600 17.288 114.964 1.00 9.01 33 ILE B O 1
ATOM 2092 N N . ALA B 1 35 ? 18.692 17.435 115.773 1.00 8.79 34 ALA B N 1
ATOM 2093 C CA . ALA B 1 35 ? 18.270 17.407 117.169 1.00 8.88 34 ALA B CA 1
ATOM 2094 C C . ALA B 1 35 ? 17.169 18.443 117.431 1.00 8.65 34 ALA B C 1
ATOM 2095 O O . ALA B 1 35 ? 17.234 19.587 116.954 1.00 7.86 34 ALA B O 1
ATOM 2097 N N . GLY B 1 36 ? 16.132 18.007 118.146 1.00 8.61 35 GLY B N 1
ATOM 2098 C CA . GLY B 1 36 ? 15.038 18.884 118.532 1.00 8.62 35 GLY B CA 1
ATOM 2099 C C . GLY B 1 36 ? 13.965 19.083 117.479 1.00 8.53 35 GLY B C 1
ATOM 2100 O O . GLY B 1 36 ? 12.934 19.673 117.778 1.00 7.95 35 GLY B O 1
ATOM 2101 N N . SER B 1 37 ? 14.191 18.603 116.253 1.00 8.29 36 SER B N 1
ATOM 2102 C CA . SER B 1 37 ? 13.278 18.884 115.147 1.00 8.29 36 SER B CA 1
ATOM 2103 C C . SER B 1 37 ? 12.059 17.955 115.139 1.00 8.05 36 SER B C 1
ATOM 2104 O O . SER B 1 37 ? 10.958 18.405 114.838 1.00 7.52 36 SER B O 1
ATOM 2107 N N . VAL B 1 38 ? 12.222 16.678 115.482 1.00 8.24 37 VAL B N 1
ATOM 2108 C CA . VAL B 1 38 ? 11.047 15.795 115.631 1.00 8.17 37 VAL B CA 1
ATOM 2109 C C . VAL B 1 38 ? 10.022 16.356 116.644 1.00 8.45 37 VAL B C 1
ATOM 2110 O O . VAL B 1 38 ? 8.810 16.369 116.387 1.00 7.43 37 VAL B O 1
ATOM 2114 N N . GLU B 1 39 ? 10.509 16.805 117.800 1.00 9.06 38 GLU B N 1
ATOM 2115 C CA . GLU B 1 39 ? 9.637 17.343 118.843 1.00 9.33 38 GLU B CA 1
ATOM 2116 C C . GLU B 1 39 ? 9.078 18.706 118.426 1.00 9.36 38 GLU B C 1
ATOM 2117 O O . GLU B 1 39 ? 7.946 19.040 118.762 1.00 9.79 38 GLU B O 1
ATOM 2119 N N . ALA B 1 40 ? 9.863 19.475 117.671 1.00 9.31 39 ALA B N 1
ATOM 2120 C CA . ALA B 1 40 ? 9.436 20.798 117.199 1.00 8.90 39 ALA B CA 1
ATOM 2121 C C . ALA B 1 40 ? 8.242 20.690 116.256 1.00 8.77 39 ALA B C 1
ATOM 2122 O O . ALA B 1 40 ? 7.285 21.459 116.357 1.00 7.86 39 ALA B O 1
ATOM 2124 N N . VAL B 1 41 ? 8.294 19.730 115.342 1.00 9.11 40 VAL B N 1
ATOM 2125 C CA . VAL B 1 41 ? 7.142 19.443 114.488 1.00 9.24 40 VAL B CA 1
ATOM 2126 C C . VAL B 1 41 ? 6.004 18.910 115.347 1.00 9.00 40 VAL B C 1
ATOM 2127 O O . VAL B 1 41 ? 4.883 19.394 115.262 1.00 9.06 40 VAL B O 1
ATOM 2129 N N . PHE B 1 53 ? 4.777 21.684 104.781 1.00 8.11 52 PHE B N 1
ATOM 2130 C CA . PHE B 1 53 ? 6.112 21.401 104.314 1.00 9.59 52 PHE B CA 1
ATOM 2131 C C . PHE B 1 53 ? 6.245 21.833 102.850 1.00 9.29 52 PHE B C 1
ATOM 2132 O O . PHE B 1 53 ? 5.490 21.393 101.989 1.00 10.20 52 PHE B O 1
ATOM 2134 N N . CYS B 1 54 ? 7.179 22.731 102.588 1.00 9.91 53 CYS B N 1
ATOM 2135 C CA . CYS B 1 54 ? 7.442 23.249 101.242 1.00 9.49 53 CYS B CA 1
ATOM 2136 C C . CYS B 1 54 ? 8.882 22.915 100.863 1.00 9.26 53 CYS B C 1
ATOM 2137 O O . CYS B 1 54 ? 9.832 23.546 101.344 1.00 8.99 53 CYS B O 1
ATOM 2140 N N . THR B 1 55 ? 9.037 21.897 100.021 1.00 8.26 54 THR B N 1
ATOM 2141 C CA . THR B 1 55 ? 10.313 21.244 99.811 1.00 8.06 54 THR B CA 1
ATOM 2142 C C . THR B 1 55 ? 10.630 21.223 98.308 1.00 8.26 54 THR B C 1
ATOM 2143 O O . THR B 1 55 ? 9.722 21.225 97.482 1.00 7.43 54 THR B O 1
ATOM 2147 N N . ASN B 1 56 ? 11.911 21.256 97.972 1.00 8.06 55 ASN B N 1
ATOM 2148 C CA . ASN B 1 56 ? 12.362 21.011 96.593 1.00 8.55 55 ASN B CA 1
ATOM 2149 C C . ASN B 1 56 ? 12.834 19.581 96.398 1.00 8.52 55 ASN B C 1
ATOM 2150 O O . ASN B 1 56 ? 13.336 19.243 95.328 1.00 7.78 55 ASN B O 1
ATOM 2155 N N . GLU B 1 57 ? 12.648 18.749 97.429 1.00 8.52 56 GLU B N 1
ATOM 2156 C CA . GLU B 1 57 ? 13.093 17.362 97.390 1.00 8.94 56 GLU B CA 1
ATOM 2157 C C . GLU B 1 57 ? 12.713 16.748 96.057 1.00 8.75 56 GLU B C 1
ATOM 2158 O O . GLU B 1 57 ? 11.543 16.760 95.690 1.00 8.00 56 GLU B O 1
ATOM 2164 N N . SER B 1 58 ? 13.709 16.243 95.335 1.00 8.92 57 SER B N 1
ATOM 2165 C CA . SER B 1 58 ? 13.476 15.557 94.066 1.00 9.40 57 SER B CA 1
ATOM 2166 C C . SER B 1 58 ? 14.303 14.275 93.874 1.00 9.94 57 SER B C 1
ATOM 2167 O O . SER B 1 58 ? 14.209 13.644 92.823 1.00 11.09 57 SER B O 1
ATOM 2170 N N . ALA B 1 59 ? 15.113 13.892 94.862 1.00 9.89 58 ALA B N 1
ATOM 2171 C CA . ALA B 1 59 ? 15.910 12.663 94.772 1.00 9.83 58 ALA B CA 1
ATOM 2172 C C . ALA B 1 59 ? 15.050 11.442 95.045 1.00 10.20 58 ALA B C 1
ATOM 2173 O O . ALA B 1 59 ? 15.319 10.359 94.512 1.00 10.79 58 ALA B O 1
ATOM 2175 N N . ALA B 1 60 ? 14.031 11.638 95.893 1.00 10.07 59 ALA B N 1
ATOM 2176 C CA . ALA B 1 60 ? 13.048 10.632 96.246 1.00 10.10 59 ALA B CA 1
ATOM 2177 C C . ALA B 1 60 ? 11.636 11.181 96.007 1.00 9.92 59 ALA B C 1
ATOM 2178 O O . ALA B 1 60 ? 11.380 12.384 96.154 1.00 9.90 59 ALA B O 1
ATOM 2180 N N . SER B 1 61 ? 10.726 10.286 95.637 1.00 9.67 60 SER B N 1
ATOM 2181 C CA . SER B 1 61 ? 9.283 10.583 95.611 1.00 9.68 60 SER B CA 1
ATOM 2182 C C . SER B 1 61 ? 8.789 11.047 96.980 1.00 9.17 60 SER B C 1
ATOM 2183 O O . SER B 1 61 ? 9.467 10.836 97.986 1.00 8.94 60 SER B O 1
ATOM 2186 N N . ARG B 1 62 ? 7.625 11.695 97.001 1.00 9.15 61 ARG B N 1
ATOM 2187 C CA . ARG B 1 62 ? 6.981 12.092 98.267 1.00 9.51 61 ARG B CA 1
ATOM 2188 C C . ARG B 1 62 ? 6.773 10.916 99.193 1.00 9.20 61 ARG B C 1
ATOM 2189 O O . ARG B 1 62 ? 7.059 11.010 100.377 1.00 8.89 61 ARG B O 1
ATOM 2201 N N . ALA B 1 63 ? 6.272 9.810 98.656 1.00 9.55 62 ALA B N 1
ATOM 2202 C CA . ALA B 1 63 ? 6.014 8.622 99.463 1.00 9.46 62 ALA B CA 1
ATOM 2203 C C . ALA B 1 63 ? 7.301 8.160 100.136 1.00 9.63 62 ALA B C 1
ATOM 2204 O O . ALA B 1 63 ? 7.345 7.945 101.336 1.00 10.73 62 ALA B O 1
ATOM 2206 N N . GLU B 1 64 ? 8.357 8.049 99.352 1.00 10.11 63 GLU B N 1
ATOM 2207 C CA . GLU B 1 64 ? 9.648 7.597 99.860 1.00 10.27 63 GLU B CA 1
ATOM 2208 C C . GLU B 1 64 ? 10.276 8.583 100.860 1.00 9.96 63 GLU B C 1
ATOM 2209 O O . GLU B 1 64 ? 10.813 8.164 101.883 1.00 10.05 63 GLU B O 1
ATOM 2211 N N . LEU B 1 65 ? 10.183 9.880 100.578 1.00 9.31 64 LEU B N 1
ATOM 2212 C CA . LEU B 1 65 ? 10.613 10.906 101.526 1.00 9.33 64 LEU B CA 1
ATOM 2213 C C . LEU B 1 65 ? 9.827 10.847 102.832 1.00 9.25 64 LEU B C 1
ATOM 2214 O O . LEU B 1 65 ? 10.412 10.825 103.917 1.00 9.66 64 LEU B O 1
ATOM 2219 N N . VAL B 1 66 ? 8.502 10.852 102.715 1.00 9.16 65 VAL B N 1
ATOM 2220 C CA . VAL B 1 66 ? 7.613 10.828 103.875 1.00 8.83 65 VAL B CA 1
ATOM 2221 C C . VAL B 1 66 ? 7.819 9.569 104.718 1.00 8.91 65 VAL B C 1
ATOM 2222 O O . VAL B 1 66 ? 7.757 9.621 105.960 1.00 8.56 65 VAL B O 1
ATOM 2224 N N . GLY B 1 67 ? 8.029 8.438 104.048 1.00 9.21 66 GLY B N 1
ATOM 2225 C CA . GLY B 1 67 ? 8.428 7.211 104.726 1.00 9.70 66 GLY B CA 1
ATOM 2226 C C . GLY B 1 67 ? 9.732 7.409 105.486 1.00 9.78 66 GLY B C 1
ATOM 2227 O O . GLY B 1 67 ? 9.827 7.061 106.657 1.00 10.23 66 GLY B O 1
ATOM 2228 N N . GLN B 1 68 ? 10.732 8.009 104.840 1.00 10.35 67 GLN B N 1
ATOM 2229 C CA . GLN B 1 68 ? 12.047 8.200 105.484 1.00 10.09 67 GLN B CA 1
ATOM 2230 C C . GLN B 1 68 ? 11.950 9.070 106.738 1.00 10.07 67 GLN B C 1
ATOM 2231 O O . GLN B 1 68 ? 12.509 8.728 107.782 1.00 10.51 67 GLN B O 1
ATOM 2233 N N . LEU B 1 69 ? 11.181 10.151 106.648 1.00 9.57 68 LEU B N 1
ATOM 2234 C CA . LEU B 1 69 ? 10.898 11.007 107.807 1.00 9.68 68 LEU B CA 1
ATOM 2235 C C . LEU B 1 69 ? 10.086 10.307 108.890 1.00 8.81 68 LEU B C 1
ATOM 2236 O O . LEU B 1 69 ? 10.423 10.411 110.067 1.00 8.15 68 LEU B O 1
ATOM 2241 N N . THR B 1 82 ? 3.989 19.863 99.843 1.00 8.35 81 THR B N 1
ATOM 2242 C CA . THR B 1 82 ? 4.337 20.486 98.534 1.00 8.97 81 THR B CA 1
ATOM 2243 C C . THR B 1 82 ? 5.792 20.264 97.980 1.00 9.01 81 THR B C 1
ATOM 2244 O O . THR B 1 82 ? 6.767 20.775 98.544 1.00 7.97 81 THR B O 1
ATOM 2248 N N . ALA B 1 83 ? 5.910 19.551 96.851 1.00 8.81 82 ALA B N 1
ATOM 2249 C CA . ALA B 1 83 ? 7.184 19.164 96.244 1.00 9.56 82 ALA B CA 1
ATOM 2250 C C . ALA B 1 83 ? 7.156 19.427 94.729 1.00 9.40 82 ALA B C 1
ATOM 2251 O O . ALA B 1 83 ? 6.096 19.564 94.170 1.00 8.64 82 ALA B O 1
ATOM 2253 N N . PRO B 1 84 ? 8.320 19.509 94.065 1.00 9.92 83 PRO B N 1
ATOM 2254 C CA . PRO B 1 84 ? 8.291 19.977 92.658 1.00 10.07 83 PRO B CA 1
ATOM 2255 C C . PRO B 1 84 ? 7.812 18.998 91.590 1.00 10.59 83 PRO B C 1
ATOM 2256 O O . PRO B 1 84 ? 7.184 19.433 90.613 1.00 11.24 83 PRO B O 1
ATOM 2260 N N . ALA B 1 85 ? 8.092 17.704 91.748 1.00 10.58 84 ALA B N 1
ATOM 2261 C CA . ALA B 1 85 ? 7.637 16.704 90.757 1.00 10.68 84 ALA B CA 1
ATOM 2262 C C . ALA B 1 85 ? 6.125 16.787 90.340 1.00 10.66 84 ALA B C 1
ATOM 2263 O O . ALA B 1 85 ? 5.840 16.865 89.142 1.00 11.38 84 ALA B O 1
ATOM 2265 N N . PRO B 1 86 ? 5.163 16.767 91.292 1.00 10.87 85 PRO B N 1
ATOM 2266 C CA . PRO B 1 86 ? 3.743 16.905 90.887 1.00 10.56 85 PRO B CA 1
ATOM 2267 C C . PRO B 1 86 ? 3.418 18.225 90.161 1.00 10.56 85 PRO B C 1
ATOM 2268 O O . PRO B 1 86 ? 2.624 18.234 89.235 1.00 10.69 85 PRO B O 1
ATOM 2272 N N . ALA B 1 87 ? 4.025 19.327 90.588 1.00 10.45 86 ALA B N 1
ATOM 2273 C CA . ALA B 1 87 ? 3.845 20.615 89.924 1.00 10.33 86 ALA B CA 1
ATOM 2274 C C . ALA B 1 87 ? 4.460 20.580 88.524 1.00 10.15 86 ALA B C 1
ATOM 2275 O O . ALA B 1 87 ? 3.908 21.173 87.605 1.00 10.77 86 ALA B O 1
ATOM 2277 N N . ALA B 1 88 ? 5.591 19.894 88.368 1.00 9.63 87 ALA B N 1
ATOM 2278 C CA . ALA B 1 88 ? 6.191 19.687 87.049 1.00 9.91 87 ALA B CA 1
ATOM 2279 C C . ALA B 1 88 ? 5.251 18.866 86.173 1.00 9.99 87 ALA B C 1
ATOM 2280 O O . ALA B 1 88 ? 4.964 19.259 85.041 1.00 10.02 87 ALA B O 1
ATOM 2282 N N . CYS B 1 89 ? 4.749 17.754 86.723 1.00 9.85 88 CYS B N 1
ATOM 2283 C CA . CYS B 1 89 ? 3.837 16.858 85.988 1.00 10.52 88 CYS B CA 1
ATOM 2284 C C . CYS B 1 89 ? 2.670 17.638 85.401 1.00 10.69 88 CYS B C 1
ATOM 2285 O O . CYS B 1 89 ? 2.296 17.425 84.244 1.00 11.79 88 CYS B O 1
ATOM 2288 N N . GLN B 1 90 ? 2.102 18.537 86.202 1.00 10.28 89 GLN B N 1
ATOM 2289 C CA . GLN B 1 90 ? 1.007 19.394 85.754 1.00 10.52 89 GLN B CA 1
ATOM 2290 C C . GLN B 1 90 ? 1.403 20.265 84.573 1.00 10.31 89 GLN B C 1
ATOM 2291 O O . GLN B 1 90 ? 0.674 20.348 83.587 1.00 9.88 89 GLN B O 1
ATOM 2297 N N . ILE B 1 91 ? 2.574 20.901 84.674 1.00 10.93 90 ILE B N 1
ATOM 2298 C CA . ILE B 1 91 ? 3.087 21.798 83.629 1.00 10.71 90 ILE B CA 1
ATOM 2299 C C . ILE B 1 91 ? 3.401 21.054 82.318 1.00 11.21 90 ILE B C 1
ATOM 2300 O O . ILE B 1 91 ? 3.135 21.580 81.211 1.00 12.62 90 ILE B O 1
ATOM 2305 N N . LEU B 1 92 ? 3.943 19.832 82.438 1.00 10.87 91 LEU B N 1
ATOM 2306 C CA . LEU B 1 92 ? 4.180 18.955 81.290 1.00 10.23 91 LEU B CA 1
ATOM 2307 C C . LEU B 1 92 ? 2.868 18.621 80.595 1.00 10.98 91 LEU B C 1
ATOM 2308 O O . LEU B 1 92 ? 2.741 18.834 79.394 1.00 11.94 91 LEU B O 1
ATOM 2313 N N . LYS B 1 93 ? 1.882 18.141 81.352 1.00 10.89 92 LYS B N 1
ATOM 2314 C CA . LYS B 1 93 ? 0.603 17.779 80.784 1.00 11.50 92 LYS B CA 1
ATOM 2315 C C . LYS B 1 93 ? -0.016 18.944 80.007 1.00 11.59 92 LYS B C 1
ATOM 2316 O O . LYS B 1 93 ? -0.465 18.768 78.855 1.00 12.23 92 LYS B O 1
ATOM 2318 N N . GLU B 1 94 ? -0.048 20.119 80.639 1.00 11.15 93 GLU B N 1
ATOM 2319 C CA . GLU B 1 94 ? -0.700 21.300 80.062 1.00 10.94 93 GLU B CA 1
ATOM 2320 C C . GLU B 1 94 ? -0.081 21.741 78.749 1.00 11.20 93 GLU B C 1
ATOM 2321 O O . GLU B 1 94 ? -0.741 22.347 77.906 1.00 11.02 93 GLU B O 1
ATOM 2323 N N . ARG B 1 95 ? 1.202 21.450 78.566 1.00 11.02 94 ARG B N 1
ATOM 2324 C CA . ARG B 1 95 ? 1.876 21.920 77.369 1.00 10.84 94 ARG B CA 1
ATOM 2325 C C . ARG B 1 95 ? 2.217 20.847 76.340 1.00 10.77 94 ARG B C 1
ATOM 2326 O O . ARG B 1 95 ? 2.846 21.148 75.333 1.00 10.99 94 ARG B O 1
ATOM 2334 N N . GLY B 1 96 ? 1.760 19.618 76.570 1.00 10.94 95 GLY B N 1
ATOM 2335 C CA . GLY B 1 96 ? 2.058 18.495 75.697 1.00 10.69 95 GLY B CA 1
ATOM 2336 C C . GLY B 1 96 ? 3.537 18.174 75.726 1.00 11.00 95 GLY B C 1
ATOM 2337 O O . GLY B 1 96 ? 4.101 17.759 74.719 1.00 11.03 95 GLY B O 1
ATOM 2338 N N . LEU B 1 97 ? 4.174 18.374 76.880 1.00 10.87 96 LEU B N 1
ATOM 2339 C CA . LEU B 1 97 ? 5.591 18.103 76.997 1.00 10.49 96 LEU B CA 1
ATOM 2340 C C . LEU B 1 97 ? 5.832 16.683 77.502 1.00 10.40 96 LEU B C 1
ATOM 2341 O O . LEU B 1 97 ? 5.158 16.232 78.441 1.00 10.51 96 LEU B O 1
ATOM 2346 N N . ARG B 1 98 ? 6.800 16.019 76.871 1.00 10.41 97 ARG B N 1
ATOM 2347 C CA . ARG B 1 98 ? 7.260 14.672 77.182 1.00 10.17 97 ARG B CA 1
ATOM 2348 C C . ARG B 1 98 ? 8.711 14.825 77.609 1.00 10.43 97 ARG B C 1
ATOM 2349 O O . ARG B 1 98 ? 9.549 15.296 76.818 1.00 11.15 97 ARG B O 1
ATOM 2357 N N . PRO B 1 99 ? 9.036 14.465 78.861 1.00 10.27 98 PRO B N 1
ATOM 2358 C CA . PRO B 1 99 ? 10.370 14.746 79.341 1.00 10.56 98 PRO B CA 1
ATOM 2359 C C . PRO B 1 99 ? 11.370 13.597 79.166 1.00 10.60 98 PRO B C 1
ATOM 2360 O O . PRO B 1 99 ? 10.995 12.411 79.299 1.00 10.86 98 PRO B O 1
ATOM 2364 N N . TYR B 1 100 ? 12.587 13.966 78.801 1.00 10.32 99 TYR B N 1
ATOM 2365 C CA . TYR B 1 100 ? 13.790 13.180 79.096 1.00 10.56 99 TYR B CA 1
ATOM 2366 C C . TYR B 1 100 ? 14.170 13.493 80.558 1.00 10.58 99 TYR B C 1
ATOM 2367 O O . TYR B 1 100 ? 14.481 14.645 80.919 1.00 10.19 99 TYR B O 1
ATOM 2376 N N . LEU B 1 101 ? 14.165 12.452 81.384 1.00 10.57 100 LEU B N 1
ATOM 2377 C CA . LEU B 1 101 ? 14.287 12.611 82.818 1.00 10.58 100 LEU B CA 1
ATOM 2378 C C . LEU B 1 101 ? 15.721 12.413 83.286 1.00 10.58 100 LEU B C 1
ATOM 2379 O O . LEU B 1 101 ? 16.242 11.306 83.308 1.00 11.36 100 LEU B O 1
ATOM 2384 N N . LEU B 1 102 ? 16.332 13.503 83.700 1.00 10.43 101 LEU B N 1
ATOM 2385 C CA . LEU B 1 102 ? 17.646 13.486 84.261 1.00 10.42 101 LEU B CA 1
ATOM 2386 C C . LEU B 1 102 ? 17.440 13.544 85.760 1.00 10.36 101 LEU B C 1
ATOM 2387 O O . LEU B 1 102 ? 17.363 14.623 86.347 1.00 10.66 101 LEU B O 1
ATOM 2392 N N . ILE B 1 103 ? 17.294 12.355 86.348 1.00 10.09 102 ILE B N 1
ATOM 2393 C CA . ILE B 1 103 ? 16.808 12.188 87.705 1.00 10.23 102 ILE B CA 1
ATOM 2394 C C . ILE B 1 103 ? 17.449 10.991 88.382 1.00 10.11 102 ILE B C 1
ATOM 2395 O O . ILE B 1 103 ? 18.077 10.153 87.745 1.00 10.19 102 ILE B O 1
ATOM 2400 N N . HIS B 1 104 ? 17.270 10.947 89.691 1.00 10.53 103 HIS B N 1
ATOM 2401 C CA . HIS B 1 104 ? 17.581 9.796 90.534 1.00 10.76 103 HIS B CA 1
ATOM 2402 C C . HIS B 1 104 ? 16.458 8.771 90.391 1.00 11.42 103 HIS B C 1
ATOM 2403 O O . HIS B 1 104 ? 15.312 9.149 90.125 1.00 11.36 103 HIS B O 1
ATOM 2410 N N . ASP B 1 105 ? 16.770 7.484 90.583 1.00 11.60 104 ASP B N 1
ATOM 2411 C CA . ASP B 1 105 ? 15.811 6.407 90.333 1.00 11.70 104 ASP B CA 1
ATOM 2412 C C . ASP B 1 105 ? 14.655 6.481 91.315 1.00 11.66 104 ASP B C 1
ATOM 2413 O O . ASP B 1 105 ? 13.522 6.159 90.968 1.00 11.65 104 ASP B O 1
ATOM 2415 N N . GLY B 1 106 ? 14.961 6.944 92.529 1.00 11.56 105 GLY B N 1
ATOM 2416 C CA . GLY B 1 106 ? 14.000 7.051 93.617 1.00 11.34 105 GLY B CA 1
ATOM 2417 C C . GLY B 1 106 ? 12.791 7.949 93.401 1.00 11.22 105 GLY B C 1
ATOM 2418 O O . GLY B 1 106 ? 11.785 7.774 94.079 1.00 12.17 105 GLY B O 1
ATOM 2419 N N . VAL B 1 107 ? 12.891 8.919 92.496 1.00 11.10 106 VAL B N 1
ATOM 2420 C CA . VAL B 1 107 ? 11.794 9.847 92.185 1.00 10.54 106 VAL B CA 1
ATOM 2421 C C . VAL B 1 107 ? 11.078 9.495 90.869 1.00 10.76 106 VAL B C 1
ATOM 2422 O O . VAL B 1 107 ? 10.108 10.165 90.493 1.00 10.76 106 VAL B O 1
ATOM 2426 N N . ARG B 1 108 ? 11.559 8.457 90.173 1.00 10.39 107 ARG B N 1
ATOM 2427 C CA . ARG B 1 108 ? 11.010 8.052 88.871 1.00 10.22 107 ARG B CA 1
ATOM 2428 C C . ARG B 1 108 ? 9.516 7.745 88.942 1.00 10.67 107 ARG B C 1
ATOM 2429 O O . ARG B 1 108 ? 8.777 8.049 87.998 1.00 11.05 107 ARG B O 1
ATOM 2433 N N . SER B 1 109 ? 9.096 7.132 90.055 1.00 10.18 108 SER B N 1
ATOM 2434 C CA . SER B 1 109 ? 7.687 6.837 90.362 1.00 10.01 108 SER B CA 1
ATOM 2435 C C . SER B 1 109 ? 6.744 8.047 90.229 1.00 9.79 108 SER B C 1
ATOM 2436 O O . SER B 1 109 ? 5.581 7.892 89.875 1.00 8.95 108 SER B O 1
ATOM 2440 N N . GLU B 1 110 ? 7.251 9.239 90.539 1.00 9.81 109 GLU B N 1
ATOM 2441 C CA . GLU B 1 110 ? 6.481 10.489 90.442 1.00 10.06 109 GLU B CA 1
ATOM 2442 C C . GLU B 1 110 ? 6.089 10.890 89.014 1.00 10.09 109 GLU B C 1
ATOM 2443 O O . GLU B 1 110 ? 5.237 11.821 88.820 1.00 11.34 109 GLU B O 1
ATOM 2445 N N . PHE B 1 111 ? 6.751 10.249 88.027 1.00 10.44 110 PHE B N 1
ATOM 2446 C CA . PHE B 1 111 ? 6.501 10.528 86.607 1.00 10.53 110 PHE B CA 1
ATOM 2447 C C . PHE B 1 111 ? 5.906 9.286 85.908 1.00 10.68 110 PHE B C 1
ATOM 2448 O O . PHE B 1 111 ? 5.908 9.193 84.672 1.00 11.11 110 PHE B O 1
ATOM 2456 N N . ASP B 1 112 ? 5.431 8.332 86.704 1.00 10.65 111 ASP B N 1
ATOM 2457 C CA . ASP B 1 112 ? 4.767 7.146 86.172 1.00 10.96 111 ASP B CA 1
ATOM 2458 C C . ASP B 1 112 ? 3.514 7.520 85.400 1.00 10.86 111 ASP B C 1
ATOM 2459 O O . ASP B 1 112 ? 2.969 6.691 84.689 1.00 11.32 111 ASP B O 1
ATOM 2464 N N . ASN B 1 118 ? 9.382 9.712 72.884 1.00 11.15 117 ASN B N 1
ATOM 2465 C CA . ASN B 1 118 ? 9.776 10.787 71.955 1.00 10.88 117 ASN B CA 1
ATOM 2466 C C . ASN B 1 118 ? 9.971 12.172 72.662 1.00 10.35 117 ASN B C 1
ATOM 2467 O O . ASN B 1 118 ? 9.240 13.126 72.387 1.00 9.81 117 ASN B O 1
ATOM 2469 N N . PRO B 1 119 ? 10.939 12.286 73.570 1.00 10.55 118 PRO B N 1
ATOM 2470 C CA . PRO B 1 119 ? 10.961 13.504 74.425 1.00 10.98 118 PRO B CA 1
ATOM 2471 C C . PRO B 1 119 ? 11.128 14.878 73.709 1.00 10.85 118 PRO B C 1
ATOM 2472 O O . PRO B 1 119 ? 11.972 15.002 72.867 1.00 11.65 118 PRO B O 1
ATOM 2476 N N . ASN B 1 120 ? 10.322 15.880 74.095 1.00 11.34 119 ASN B N 1
ATOM 2477 C CA . ASN B 1 120 ? 10.404 17.262 73.560 1.00 10.97 119 ASN B CA 1
ATOM 2478 C C . ASN B 1 120 ? 10.820 18.336 74.588 1.00 11.25 119 ASN B C 1
ATOM 2479 O O . ASN B 1 120 ? 10.581 19.541 74.384 1.00 11.39 119 ASN B O 1
ATOM 2484 N N . CYS B 1 121 ? 11.401 17.876 75.698 1.00 10.89 120 CYS B N 1
ATOM 2485 C CA . CYS B 1 121 ? 12.008 18.733 76.707 1.00 10.50 120 CYS B CA 1
ATOM 2486 C C . CYS B 1 121 ? 12.914 17.872 77.601 1.00 10.44 120 CYS B C 1
ATOM 2487 O O . CYS B 1 121 ? 12.984 16.647 77.424 1.00 10.65 120 CYS B O 1
ATOM 2490 N N . VAL B 1 122 ? 13.621 18.511 78.527 1.00 9.46 121 VAL B N 1
ATOM 2491 C CA . VAL B 1 122 ? 14.380 17.795 79.558 1.00 9.64 121 VAL B CA 1
ATOM 2492 C C . VAL B 1 122 ? 13.855 18.253 80.915 1.00 9.70 121 VAL B C 1
ATOM 2493 O O . VAL B 1 122 ? 13.625 19.445 81.086 1.00 10.24 121 VAL B O 1
ATOM 2497 N N . VAL B 1 123 ? 13.672 17.316 81.855 1.00 9.31 122 VAL B N 1
ATOM 2498 C CA . VAL B 1 123 ? 13.428 17.633 83.274 1.00 9.45 122 VAL B CA 1
ATOM 2499 C C . VAL B 1 123 ? 14.647 17.208 84.099 1.00 9.86 122 VAL B C 1
ATOM 2500 O O . VAL B 1 123 ? 15.051 16.047 84.060 1.00 10.55 122 VAL B O 1
ATOM 2504 N N . ILE B 1 124 ? 15.255 18.166 84.800 1.00 9.37 123 ILE B N 1
ATOM 2505 C CA . ILE B 1 124 ? 16.455 17.919 85.589 1.00 9.49 123 ILE B CA 1
ATOM 2506 C C . ILE B 1 124 ? 16.123 18.087 87.080 1.00 9.77 123 ILE B C 1
ATOM 2507 O O . ILE B 1 124 ? 15.398 19.018 87.475 1.00 9.81 123 ILE B O 1
ATOM 2512 N N . ALA B 1 125 ? 16.606 17.147 87.889 1.00 9.35 124 ALA B N 1
ATOM 2513 C CA . ALA B 1 125 ? 16.348 17.141 89.308 1.00 9.47 124 ALA B CA 1
ATOM 2514 C C . ALA B 1 125 ? 17.644 16.899 90.061 1.00 9.40 124 ALA B C 1
ATOM 2515 O O . ALA B 1 125 ? 18.730 16.876 89.473 1.00 9.48 124 ALA B O 1
ATOM 2517 N N . ASP B 1 126 ? 17.514 16.737 91.377 1.00 9.71 125 ASP B N 1
ATOM 2518 C CA . ASP B 1 126 ? 18.624 16.402 92.247 1.00 9.63 125 ASP B CA 1
ATOM 2519 C C . ASP B 1 126 ? 18.963 14.933 91.979 1.00 9.50 125 ASP B C 1
ATOM 2520 O O . ASP B 1 126 ? 18.424 14.019 92.617 1.00 10.27 125 ASP B O 1
ATOM 2525 N N . ALA B 1 127 ? 19.844 14.728 91.002 1.00 9.21 126 ALA B N 1
ATOM 2526 C CA . ALA B 1 127 ? 20.113 13.405 90.444 1.00 8.91 126 ALA B CA 1
ATOM 2527 C C . ALA B 1 127 ? 21.295 12.695 91.114 1.00 8.39 126 ALA B C 1
ATOM 2528 O O . ALA B 1 127 ? 21.430 11.485 91.010 1.00 7.09 126 ALA B O 1
ATOM 2530 N N . GLY B 1 128 ? 22.176 13.456 91.767 1.00 8.53 127 GLY B N 1
ATOM 2531 C CA . GLY B 1 128 ? 23.338 12.880 92.431 1.00 8.49 127 GLY B CA 1
ATOM 2532 C C . GLY B 1 128 ? 24.204 12.010 91.532 1.00 8.88 127 GLY B C 1
ATOM 2533 O O . GLY B 1 128 ? 24.722 12.475 90.486 1.00 7.97 127 GLY B O 1
ATOM 2534 N N . GLU B 1 129 ? 24.375 10.753 91.941 1.00 8.78 128 GLU B N 1
ATOM 2535 C CA . GLU B 1 129 ? 25.197 9.796 91.205 1.00 9.59 128 GLU B CA 1
ATOM 2536 C C . GLU B 1 129 ? 24.745 9.603 89.776 1.00 9.11 128 GLU B C 1
ATOM 2537 O O . GLU B 1 129 ? 25.552 9.237 88.934 1.00 9.57 128 GLU B O 1
ATOM 2543 N N . SER B 1 130 ? 23.468 9.841 89.497 1.00 8.72 129 SER B N 1
ATOM 2544 C CA . SER B 1 130 ? 22.963 9.764 88.129 1.00 9.08 129 SER B CA 1
ATOM 2545 C C . SER B 1 130 ? 23.386 10.927 87.241 1.00 8.64 129 SER B C 1
ATOM 2546 O O . SER B 1 130 ? 23.099 10.899 86.052 1.00 8.59 129 SER B O 1
ATOM 2549 N N . PHE B 1 131 ? 24.045 11.944 87.802 1.00 8.98 130 PHE B N 1
ATOM 2550 C CA . PHE B 1 131 ? 24.701 12.979 86.969 1.00 8.83 130 PHE B CA 1
ATOM 2551 C C . PHE B 1 131 ? 26.034 12.452 86.376 1.00 8.86 130 PHE B C 1
ATOM 2552 O O . PHE B 1 131 ? 27.095 13.105 86.444 1.00 9.37 130 PHE B O 1
ATOM 2560 N N . SER B 1 132 ? 25.961 11.293 85.742 1.00 8.25 131 SER B N 1
ATOM 2561 C CA . SER B 1 132 ? 27.052 10.786 84.935 1.00 8.70 131 SER B CA 1
ATOM 2562 C C . SER B 1 132 ? 27.223 11.681 83.692 1.00 8.46 131 SER B C 1
ATOM 2563 O O . SER B 1 132 ? 26.334 12.436 83.347 1.00 8.19 131 SER B O 1
ATOM 2566 N N . TYR B 1 133 ? 28.377 11.616 83.047 1.00 9.24 132 TYR B N 1
ATOM 2567 C CA . TYR B 1 133 ? 28.603 12.355 81.800 1.00 9.50 132 TYR B CA 1
ATOM 2568 C C . TYR B 1 133 ? 27.672 11.787 80.728 1.00 9.20 132 TYR B C 1
ATOM 2569 O O . TYR B 1 133 ? 27.032 12.528 80.011 1.00 8.28 132 TYR B O 1
ATOM 2578 N N . GLN B 1 134 ? 27.565 10.469 80.655 1.00 9.20 133 GLN B N 1
ATOM 2579 C CA . GLN B 1 134 ? 26.624 9.836 79.727 1.00 9.77 133 GLN B CA 1
ATOM 2580 C C . GLN B 1 134 ? 25.199 10.386 79.861 1.00 9.48 133 GLN B C 1
ATOM 2581 O O . GLN B 1 134 ? 24.580 10.761 78.865 1.00 10.00 133 GLN B O 1
ATOM 2587 N N . ASN B 1 135 ? 24.689 10.460 81.080 1.00 9.02 134 ASN B N 1
ATOM 2588 C CA . ASN B 1 135 ? 23.328 10.962 81.277 1.00 8.84 134 ASN B CA 1
ATOM 2589 C C . ASN B 1 135 ? 23.180 12.437 80.958 1.00 8.59 134 ASN B C 1
ATOM 2590 O O . ASN B 1 135 ? 22.206 12.837 80.359 1.00 7.46 134 ASN B O 1
ATOM 2595 N N . MET B 1 136 ? 24.154 13.236 81.377 1.00 9.17 135 MET B N 1
ATOM 2596 C CA . MET B 1 136 ? 24.172 14.662 81.078 1.00 9.56 135 MET B CA 1
ATOM 2597 C C . MET B 1 136 ? 24.308 14.899 79.582 1.00 9.68 135 MET B C 1
ATOM 2598 O O . MET B 1 136 ? 23.602 15.736 79.013 1.00 10.22 135 MET B O 1
ATOM 2603 N N . ASN B 1 137 ? 25.211 14.162 78.948 1.00 8.78 136 ASN B N 1
ATOM 2604 C CA . ASN B 1 137 ? 25.386 14.286 77.520 1.00 8.83 136 ASN B CA 1
ATOM 2605 C C . ASN B 1 137 ? 24.154 13.888 76.744 1.00 8.21 136 ASN B C 1
ATOM 2606 O O . ASN B 1 137 ? 23.837 14.515 75.769 1.00 7.56 136 ASN B O 1
ATOM 2611 N N . ASN B 1 138 ? 23.462 12.846 77.183 1.00 8.83 137 ASN B N 1
ATOM 2612 C CA . ASN B 1 138 ? 22.229 12.421 76.523 1.00 8.78 137 ASN B CA 1
ATOM 2613 C C . ASN B 1 138 ? 21.125 13.469 76.628 1.00 8.47 137 ASN B C 1
ATOM 2614 O O . ASN B 1 138 ? 20.412 13.699 75.672 1.00 8.50 137 ASN B O 1
ATOM 2619 N N . ALA B 1 139 ? 20.966 14.068 77.800 1.00 8.66 138 ALA B N 1
ATOM 2620 C CA . ALA B 1 139 ? 20.014 15.188 77.984 1.00 8.36 138 ALA B CA 1
ATOM 2621 C C . ALA B 1 139 ? 20.384 16.343 77.033 1.00 7.84 138 ALA B C 1
ATOM 2622 O O . ALA B 1 139 ? 19.508 16.892 76.370 1.00 7.04 138 ALA B O 1
ATOM 2624 N N . PHE B 1 140 ? 21.674 16.695 77.010 1.00 8.17 139 PHE B N 1
ATOM 2625 C CA . PHE B 1 140 ? 22.238 17.683 76.103 1.00 8.61 139 PHE B CA 1
ATOM 2626 C C . PHE B 1 140 ? 21.936 17.418 74.640 1.00 8.11 139 PHE B C 1
ATOM 2627 O O . PHE B 1 140 ? 21.508 18.298 73.897 1.00 7.25 139 PHE B O 1
ATOM 2635 N N . GLN B 1 141 ? 22.153 16.181 74.215 1.00 8.73 140 GLN B N 1
ATOM 2636 C CA . GLN B 1 141 ? 21.919 15.841 72.829 1.00 9.09 140 GLN B CA 1
ATOM 2637 C C . GLN B 1 141 ? 20.412 15.859 72.483 1.00 8.90 140 GLN B C 1
ATOM 2638 O O . GLN B 1 141 ? 20.055 16.258 71.372 1.00 9.03 140 GLN B O 1
ATOM 2644 N N . VAL B 1 142 ? 19.549 15.487 73.412 1.00 8.85 141 VAL B N 1
ATOM 2645 C CA . VAL B 1 142 ? 18.094 15.687 73.214 1.00 8.09 141 VAL B CA 1
ATOM 2646 C C . VAL B 1 142 ? 17.800 17.197 72.975 1.00 8.28 141 VAL B C 1
ATOM 2647 O O . VAL B 1 142 ? 17.162 17.577 71.991 1.00 8.01 141 VAL B O 1
ATOM 2651 N N . LEU B 1 143 ? 18.302 18.060 73.849 1.00 8.28 142 LEU B N 1
ATOM 2652 C CA . LEU B 1 143 ? 17.980 19.492 73.753 1.00 8.43 142 LEU B CA 1
ATOM 2653 C C . LEU B 1 143 ? 18.482 20.097 72.441 1.00 8.32 142 LEU B C 1
ATOM 2654 O O . LEU B 1 143 ? 17.815 20.936 71.854 1.00 7.48 142 LEU B O 1
ATOM 2659 N N . MET B 1 144 ? 19.647 19.639 71.980 1.00 8.28 143 MET B N 1
ATOM 2660 C CA . MET B 1 144 ? 20.292 20.214 70.805 1.00 8.39 143 MET B CA 1
ATOM 2661 C C . MET B 1 144 ? 19.631 19.792 69.492 1.00 7.93 143 MET B C 1
ATOM 2662 O O . MET B 1 144 ? 19.976 20.339 68.449 1.00 7.53 143 MET B O 1
ATOM 2667 N N . GLU B 1 145 ? 18.686 18.848 69.537 1.00 7.29 144 GLU B N 1
ATOM 2668 C CA . GLU B 1 145 ? 17.930 18.483 68.357 1.00 7.29 144 GLU B CA 1
ATOM 2669 C C . GLU B 1 145 ? 16.505 19.032 68.303 1.00 7.54 144 GLU B C 1
ATOM 2670 O O . GLU B 1 145 ? 15.865 18.959 67.282 1.00 6.70 144 GLU B O 1
ATOM 2676 N N . LEU B 1 146 ? 16.029 19.616 69.397 1.00 7.60 145 LEU B N 1
ATOM 2677 C CA . LEU B 1 146 ? 14.682 20.169 69.440 1.00 8.66 145 LEU B CA 1
ATOM 2678 C C . LEU B 1 146 ? 14.550 21.487 68.652 1.00 9.23 145 LEU B C 1
ATOM 2679 O O . LEU B 1 146 ? 15.414 22.351 68.722 1.00 9.33 145 LEU B O 1
ATOM 2684 N N . GLU B 1 147 ? 13.468 21.606 67.891 1.00 10.52 146 GLU B N 1
ATOM 2685 C CA . GLU B 1 147 ? 13.034 22.883 67.304 1.00 11.18 146 GLU B CA 1
ATOM 2686 C C . GLU B 1 147 ? 12.953 23.956 68.394 1.00 10.64 146 GLU B C 1
ATOM 2687 O O . GLU B 1 147 ? 13.639 24.982 68.298 1.00 10.94 146 GLU B O 1
ATOM 2693 N N . LYS B 1 148 ? 12.189 23.662 69.451 1.00 10.19 147 LYS B N 1
ATOM 2694 C CA . LYS B 1 148 ? 12.044 24.575 70.593 1.00 10.64 147 LYS B CA 1
ATOM 2695 C C . LYS B 1 148 ? 12.542 23.931 71.895 1.00 10.38 147 LYS B C 1
ATOM 2696 O O . LYS B 1 148 ? 11.810 23.238 72.550 1.00 10.45 147 LYS B O 1
ATOM 2698 N N . PRO B 1 149 ? 13.807 24.158 72.266 1.00 10.66 148 PRO B N 1
ATOM 2699 C CA . PRO B 1 149 ? 14.336 23.456 73.438 1.00 10.56 148 PRO B CA 1
ATOM 2700 C C . PRO B 1 149 ? 13.827 24.022 74.767 1.00 10.51 148 PRO B C 1
ATOM 2701 O O . PRO B 1 149 ? 13.934 25.220 74.986 1.00 11.73 148 PRO B O 1
ATOM 2705 N N . VAL B 1 150 ? 13.306 23.153 75.632 1.00 10.11 149 VAL B N 1
ATOM 2706 C CA . VAL B 1 150 ? 12.731 23.530 76.921 1.00 9.87 149 VAL B CA 1
ATOM 2707 C C . VAL B 1 150 ? 13.458 22.690 77.971 1.00 9.77 149 VAL B C 1
ATOM 2708 O O . VAL B 1 150 ? 13.588 21.473 77.836 1.00 9.13 149 VAL B O 1
ATOM 2712 N N . LEU B 1 151 ? 13.970 23.365 78.993 1.00 9.44 150 LEU B N 1
ATOM 2713 C CA . LEU B 1 151 ? 14.618 22.699 80.108 1.00 9.86 150 LEU B CA 1
ATOM 2714 C C . LEU B 1 151 ? 13.829 23.071 81.360 1.00 9.87 150 LEU B C 1
ATOM 2715 O O . LEU B 1 151 ? 13.691 24.250 81.650 1.00 10.44 150 LEU B O 1
ATOM 2720 N N . ILE B 1 152 ? 13.273 22.079 82.055 1.00 9.71 151 ILE B N 1
ATOM 2721 C CA . ILE B 1 152 ? 12.497 22.320 83.299 1.00 9.66 151 ILE B CA 1
ATOM 2722 C C . ILE B 1 152 ? 13.365 21.794 84.426 1.00 9.52 151 ILE B C 1
ATOM 2723 O O . ILE B 1 152 ? 13.884 20.680 84.344 1.00 9.53 151 ILE B O 1
ATOM 2728 N N . SER B 1 153 ? 13.589 22.635 85.429 1.00 9.17 152 SER B N 1
ATOM 2729 C CA . SER B 1 153 ? 14.472 22.295 86.518 1.00 9.25 152 SER B CA 1
ATOM 2730 C C . SER B 1 153 ? 13.674 22.254 87.803 1.00 8.69 152 SER B C 1
ATOM 2731 O O . SER B 1 153 ? 12.927 23.184 88.073 1.00 8.31 152 SER B O 1
ATOM 2734 N N . LEU B 1 154 ? 13.849 21.184 88.576 1.00 8.60 153 LEU B N 1
ATOM 2735 C CA . LEU B 1 154 ? 13.182 21.028 89.880 1.00 9.07 153 LEU B CA 1
ATOM 2736 C C . LEU B 1 154 ? 14.083 21.664 90.931 1.00 9.36 153 LEU B C 1
ATOM 2737 O O . LEU B 1 154 ? 14.971 21.025 91.485 1.00 8.77 153 LEU B O 1
ATOM 2742 N N . GLY B 1 155 ? 13.829 22.942 91.180 1.00 10.06 154 GLY B N 1
ATOM 2743 C CA . GLY B 1 155 ? 14.708 23.773 91.993 1.00 10.00 154 GLY B CA 1
ATOM 2744 C C . GLY B 1 155 ? 15.922 24.287 91.241 1.00 9.96 154 GLY B C 1
ATOM 2745 O O . GLY B 1 155 ? 16.208 23.883 90.097 1.00 10.04 154 GLY B O 1
ATOM 2746 N N . LYS B 1 156 ? 16.659 25.179 91.897 1.00 9.75 155 LYS B N 1
ATOM 2747 C CA . LYS B 1 156 ? 17.988 25.615 91.395 1.00 9.62 155 LYS B CA 1
ATOM 2748 C C . LYS B 1 156 ? 19.012 25.746 92.519 1.00 9.30 155 LYS B C 1
ATOM 2749 O O . LYS B 1 156 ? 19.949 26.535 92.442 1.00 9.10 155 LYS B O 1
ATOM 2755 N N . GLY B 1 157 ? 18.843 24.958 93.572 1.00 9.97 156 GLY B N 1
ATOM 2756 C CA . GLY B 1 157 ? 19.742 25.029 94.711 1.00 9.88 156 GLY B CA 1
ATOM 2757 C C . GLY B 1 157 ? 21.169 24.777 94.258 1.00 9.25 156 GLY B C 1
ATOM 2758 O O . GLY B 1 157 ? 21.414 23.993 93.338 1.00 9.12 156 GLY B O 1
ATOM 2759 N N . ARG B 1 158 ? 22.125 25.445 94.900 1.00 9.42 157 ARG B N 1
ATOM 2760 C CA . ARG B 1 158 ? 23.532 25.248 94.593 1.00 8.67 157 ARG B CA 1
ATOM 2761 C C . ARG B 1 158 ? 24.042 23.942 95.196 1.00 8.50 157 ARG B C 1
ATOM 2762 O O . ARG B 1 158 ? 24.723 23.147 94.536 1.00 7.64 157 ARG B O 1
ATOM 2770 N N . TYR B 1 159 ? 23.739 23.767 96.481 1.00 8.37 158 TYR B N 1
ATOM 2771 C CA . TYR B 1 159 ? 24.183 22.612 97.259 1.00 8.59 158 TYR B CA 1
ATOM 2772 C C . TYR B 1 159 ? 23.276 22.370 98.476 1.00 8.60 158 TYR B C 1
ATOM 2773 O O . TYR B 1 159 ? 22.447 23.209 98.836 1.00 7.71 158 TYR B O 1
ATOM 2782 N N . TYR B 1 160 ? 23.458 21.213 99.110 1.00 9.11 159 TYR B N 1
ATOM 2783 C CA . TYR B 1 160 ? 22.800 20.902 100.383 1.00 9.36 159 TYR B CA 1
ATOM 2784 C C . TYR B 1 160 ? 23.750 20.105 101.282 1.00 9.54 159 TYR B C 1
ATOM 2785 O O . TYR B 1 160 ? 24.749 19.549 100.810 1.00 9.63 159 TYR B O 1
ATOM 2794 N N . ALA B 1 161 ? 23.446 20.074 102.577 1.00 9.53 160 ALA B N 1
ATOM 2795 C CA . ALA B 1 161 ? 24.260 19.367 103.557 1.00 9.29 160 ALA B CA 1
ATOM 2796 C C . ALA B 1 161 ? 23.878 17.898 103.602 1.00 9.71 160 ALA B C 1
ATOM 2797 O O . ALA B 1 161 ? 22.708 17.577 103.639 1.00 9.99 160 ALA B O 1
ATOM 2799 N N . ALA B 1 162 ? 24.862 17.003 103.617 1.00 10.61 161 ALA B N 1
ATOM 2800 C CA . ALA B 1 162 ? 24.583 15.571 103.780 1.00 11.31 161 ALA B CA 1
ATOM 2801 C C . ALA B 1 162 ? 25.535 15.007 104.821 1.00 12.01 161 ALA B C 1
ATOM 2802 O O . ALA B 1 162 ? 26.562 15.629 105.122 1.00 12.17 161 ALA B O 1
ATOM 2804 N N . GLY B 1 165 ? 29.108 15.587 103.841 1.00 11.83 164 GLY B N 1
ATOM 2805 C CA . GLY B 1 165 ? 29.572 16.957 103.665 1.00 11.02 164 GLY B CA 1
ATOM 2806 C C . GLY B 1 165 ? 28.623 17.733 102.774 1.00 10.45 164 GLY B C 1
ATOM 2807 O O . GLY B 1 165 ? 27.480 17.333 102.598 1.00 10.20 164 GLY B O 1
ATOM 2808 N N . LEU B 1 166 ? 29.087 18.839 102.191 1.00 10.10 165 LEU B N 1
ATOM 2809 C CA . LEU B 1 166 ? 28.247 19.579 101.241 1.00 9.95 165 LEU B CA 1
ATOM 2810 C C . LEU B 1 166 ? 28.234 18.834 99.921 1.00 9.40 165 LEU B C 1
ATOM 2811 O O . LEU B 1 166 ? 29.256 18.287 99.510 1.00 10.06 165 LEU B O 1
ATOM 2816 N N . MET B 1 167 ? 27.074 18.815 99.270 1.00 8.68 166 MET B N 1
ATOM 2817 C CA . MET B 1 167 ? 26.864 18.039 98.068 1.00 8.27 166 MET B CA 1
ATOM 2818 C C . MET B 1 167 ? 26.280 18.951 97.004 1.00 8.07 166 MET B C 1
ATOM 2819 O O . MET B 1 167 ? 25.405 19.770 97.298 1.00 6.48 166 MET B O 1
ATOM 2824 N N . LEU B 1 168 ? 26.769 18.799 95.766 1.00 8.23 167 LEU B N 1
ATOM 2825 C CA . LEU B 1 168 ? 26.200 19.497 94.606 1.00 8.50 167 LEU B CA 1
ATOM 2826 C C . LEU B 1 168 ? 24.726 19.117 94.375 1.00 8.84 167 LEU B C 1
ATOM 2827 O O . LEU B 1 168 ? 24.364 17.930 94.277 1.00 8.91 167 LEU B O 1
ATOM 2832 N N . ASP B 1 169 ? 23.894 20.144 94.252 1.00 8.95 168 ASP B N 1
ATOM 2833 C CA . ASP B 1 169 ? 22.461 20.000 94.081 1.00 9.28 168 ASP B CA 1
ATOM 2834 C C . ASP B 1 169 ? 22.123 20.099 92.585 1.00 9.29 168 ASP B C 1
ATOM 2835 O O . ASP B 1 169 ? 23.037 20.026 91.748 1.00 10.52 168 ASP B O 1
ATOM 2840 N N . VAL B 1 170 ? 20.845 20.263 92.251 1.00 9.34 169 VAL B N 1
ATOM 2841 C CA . VAL B 1 170 ? 20.395 20.374 90.862 1.00 9.29 169 VAL B CA 1
ATOM 2842 C C . VAL B 1 170 ? 20.933 21.625 90.147 1.00 8.95 169 VAL B C 1
ATOM 2843 O O . VAL B 1 170 ? 21.200 21.584 88.964 1.00 8.71 169 VAL B O 1
ATOM 2847 N N . GLY B 1 171 ? 21.071 22.725 90.876 1.00 8.97 170 GLY B N 1
ATOM 2848 C CA . GLY B 1 171 ? 21.392 24.035 90.294 1.00 9.42 170 GLY B CA 1
ATOM 2849 C C . GLY B 1 171 ? 22.615 24.094 89.409 1.00 8.93 170 GLY B C 1
ATOM 2850 O O . GLY B 1 171 ? 22.544 24.587 88.294 1.00 9.79 170 GLY B O 1
ATOM 2851 N N . PRO B 1 172 ? 23.747 23.565 89.879 1.00 8.93 171 PRO B N 1
ATOM 2852 C CA . PRO B 1 172 ? 24.957 23.590 89.060 1.00 8.97 171 PRO B CA 1
ATOM 2853 C C . PRO B 1 172 ? 24.822 22.858 87.718 1.00 8.66 171 PRO B C 1
ATOM 2854 O O . PRO B 1 172 ? 25.284 23.366 86.695 1.00 7.92 171 PRO B O 1
ATOM 2858 N N . TYR B 1 173 ? 24.170 21.697 87.734 1.00 9.04 172 TYR B N 1
ATOM 2859 C CA . TYR B 1 173 ? 23.901 20.922 86.530 1.00 8.85 172 TYR B CA 1
ATOM 2860 C C . TYR B 1 173 ? 22.858 21.595 85.629 1.00 9.27 172 TYR B C 1
ATOM 2861 O O . TYR B 1 173 ? 22.966 21.514 84.398 1.00 8.35 172 TYR B O 1
ATOM 2870 N N . MET B 1 174 ? 21.877 22.287 86.232 1.00 9.14 173 MET B N 1
ATOM 2871 C CA . MET B 1 174 ? 20.968 23.156 85.460 1.00 9.62 173 MET B CA 1
ATOM 2872 C C . MET B 1 174 ? 21.762 24.222 84.686 1.00 9.20 173 MET B C 1
ATOM 2873 O O . MET B 1 174 ? 21.583 24.374 83.485 1.00 9.01 173 MET B O 1
ATOM 2878 N N . LYS B 1 175 ? 22.668 24.922 85.376 1.00 9.40 174 LYS B N 1
ATOM 2879 C CA . LYS B 1 175 ? 23.518 25.963 84.768 1.00 8.78 174 LYS B CA 1
ATOM 2880 C C . LYS B 1 175 ? 24.427 25.408 83.638 1.00 8.86 174 LYS B C 1
ATOM 2881 O O . LYS B 1 175 ? 24.680 26.073 82.608 1.00 8.98 174 LYS B O 1
ATOM 2887 N N . ALA B 1 176 ? 24.928 24.191 83.828 1.00 8.20 175 ALA B N 1
ATOM 2888 C CA . ALA B 1 176 ? 25.709 23.524 82.811 1.00 7.59 175 ALA B CA 1
ATOM 2889 C C . ALA B 1 176 ? 24.914 23.388 81.506 1.00 8.03 175 ALA B C 1
ATOM 2890 O O . ALA B 1 176 ? 25.367 23.830 80.453 1.00 6.97 175 ALA B O 1
ATOM 2892 N N . LEU B 1 177 ? 23.710 22.818 81.576 1.00 8.56 176 LEU B N 1
ATOM 2893 C CA . LEU B 1 177 ? 22.885 22.724 80.371 1.00 8.56 176 LEU B CA 1
ATOM 2894 C C . LEU B 1 177 ? 22.463 24.082 79.802 1.00 8.49 176 LEU B C 1
ATOM 2895 O O . LEU B 1 177 ? 22.437 24.255 78.603 1.00 7.61 176 LEU B O 1
ATOM 2900 N N . GLU B 1 178 ? 22.107 25.039 80.651 1.00 8.77 177 GLU B N 1
ATOM 2901 C CA . GLU B 1 178 ? 21.796 26.371 80.162 1.00 9.07 177 GLU B CA 1
ATOM 2902 C C . GLU B 1 178 ? 22.954 26.898 79.292 1.00 8.56 177 GLU B C 1
ATOM 2903 O O . GLU B 1 178 ? 22.730 27.404 78.181 1.00 6.82 177 GLU B O 1
ATOM 2909 N N . TYR B 1 179 ? 24.190 26.785 79.805 1.00 9.10 178 TYR B N 1
ATOM 2910 C CA . TYR B 1 179 ? 25.361 27.272 79.079 1.00 8.49 178 TYR B CA 1
ATOM 2911 C C . TYR B 1 179 ? 25.622 26.442 77.820 1.00 8.70 178 TYR B C 1
ATOM 2912 O O . TYR B 1 179 ? 25.832 26.987 76.753 1.00 7.36 178 TYR B O 1
ATOM 2921 N N . ALA B 1 180 ? 25.582 25.128 77.963 1.00 7.61 179 ALA B N 1
ATOM 2922 C CA . ALA B 1 180 ? 25.821 24.221 76.858 1.00 8.64 179 ALA B CA 1
ATOM 2923 C C . ALA B 1 180 ? 24.856 24.429 75.707 1.00 8.72 179 ALA B C 1
ATOM 2924 O O . ALA B 1 180 ? 25.285 24.434 74.550 1.00 8.29 179 ALA B O 1
ATOM 2926 N N . CYS B 1 181 ? 23.564 24.554 76.020 1.00 8.83 180 CYS B N 1
ATOM 2927 C CA . CYS B 1 181 ? 22.527 24.717 75.006 1.00 9.34 180 CYS B CA 1
ATOM 2928 C C . CYS B 1 181 ? 22.190 26.148 74.629 1.00 9.25 180 CYS B C 1
ATOM 2929 O O . CYS B 1 181 ? 21.543 26.368 73.617 1.00 9.29 180 CYS B O 1
ATOM 2932 N N . GLY B 1 182 ? 22.622 27.119 75.423 1.00 9.47 181 GLY B N 1
ATOM 2933 C CA . GLY B 1 182 ? 22.213 28.518 75.222 1.00 9.06 181 GLY B CA 1
ATOM 2934 C C . GLY B 1 182 ? 20.736 28.796 75.446 1.00 9.31 181 GLY B C 1
ATOM 2935 O O . GLY B 1 182 ? 20.120 29.553 74.673 1.00 8.08 181 GLY B O 1
ATOM 2936 N N . ILE B 1 183 ? 20.215 28.278 76.569 1.00 8.91 182 ILE B N 1
ATOM 2937 C CA . ILE B 1 183 ? 18.833 28.470 76.971 1.00 9.16 182 ILE B CA 1
ATOM 2938 C C . ILE B 1 183 ? 18.734 28.759 78.464 1.00 9.13 182 ILE B C 1
ATOM 2939 O O . ILE B 1 183 ? 19.725 28.554 79.204 1.00 7.78 182 ILE B O 1
ATOM 2944 N N . LYS B 1 184 ? 17.549 29.229 78.887 1.00 8.78 183 LYS B N 1
ATOM 2945 C CA . LYS B 1 184 ? 17.237 29.426 80.304 1.00 9.64 183 LYS B CA 1
ATOM 2946 C C . LYS B 1 184 ? 16.244 28.374 80.758 1.00 9.31 183 LYS B C 1
ATOM 2947 O O . LYS B 1 184 ? 15.238 28.142 80.085 1.00 8.38 183 LYS B O 1
ATOM 2952 N N . ALA B 1 185 ? 16.539 27.745 81.896 1.00 8.98 184 ALA B N 1
ATOM 2953 C CA . ALA B 1 185 ? 15.634 26.759 82.488 1.00 9.06 184 ALA B CA 1
ATOM 2954 C C . ALA B 1 185 ? 14.406 27.428 83.092 1.00 9.36 184 ALA B C 1
ATOM 2955 O O . ALA B 1 185 ? 14.486 28.550 83.595 1.00 8.83 184 ALA B O 1
ATOM 2957 N N . GLU B 1 186 ? 13.283 26.711 83.056 1.00 9.58 185 GLU B N 1
ATOM 2958 C CA . GLU B 1 186 ? 12.117 27.043 83.862 1.00 10.37 185 GLU B CA 1
ATOM 2959 C C . GLU B 1 186 ? 12.255 26.318 85.190 1.00 10.26 185 GLU B C 1
ATOM 2960 O O . GLU B 1 186 ? 12.396 25.086 85.203 1.00 10.57 185 GLU B O 1
ATOM 2966 N N . VAL B 1 187 ? 12.214 27.076 86.291 1.00 9.93 186 VAL B N 1
ATOM 2967 C CA . VAL B 1 187 ? 12.411 26.514 87.629 1.00 9.52 186 VAL B CA 1
ATOM 2968 C C . VAL B 1 187 ? 11.058 26.250 88.276 1.00 9.50 186 VAL B C 1
ATOM 2969 O O . VAL B 1 187 ? 10.278 27.179 88.532 1.00 9.61 186 VAL B O 1
ATOM 2973 N N . VAL B 1 188 ? 10.768 24.977 88.523 1.00 9.57 187 VAL B N 1
ATOM 2974 C CA . VAL B 1 188 ? 9.544 24.578 89.231 1.00 9.29 187 VAL B CA 1
ATOM 2975 C C . VAL B 1 188 ? 9.974 24.165 90.614 1.00 9.66 187 VAL B C 1
ATOM 2976 O O . VAL B 1 188 ? 10.823 23.301 90.753 1.00 10.00 187 VAL B O 1
ATOM 2980 N N . GLY B 1 189 ? 9.393 24.774 91.642 1.00 10.15 188 GLY B N 1
ATOM 2981 C CA . GLY B 1 189 ? 9.910 24.636 92.999 1.00 10.14 188 GLY B CA 1
ATOM 2982 C C . GLY B 1 189 ? 10.356 25.990 93.509 1.00 10.19 188 GLY B C 1
ATOM 2983 O O . GLY B 1 189 ? 10.172 27.002 92.834 1.00 9.98 188 GLY B O 1
ATOM 2984 N N . LYS B 1 190 ? 10.902 26.006 94.725 1.00 10.54 189 LYS B N 1
ATOM 2985 C CA . LYS B 1 190 ? 11.403 27.241 95.348 1.00 10.54 189 LYS B CA 1
ATOM 2986 C C . LYS B 1 190 ? 12.598 27.742 94.545 1.00 10.37 189 LYS B C 1
ATOM 2987 O O . LYS B 1 190 ? 13.436 26.934 94.111 1.00 11.72 189 LYS B O 1
ATOM 2993 N N . PRO B 1 191 ? 12.732 29.071 94.370 1.00 10.30 190 PRO B N 1
ATOM 2994 C CA . PRO B 1 191 ? 11.993 30.186 94.939 1.00 10.10 190 PRO B CA 1
ATOM 2995 C C . PRO B 1 191 ? 10.888 30.717 94.041 1.00 10.54 190 PRO B C 1
ATOM 2996 O O . PRO B 1 191 ? 10.429 31.846 94.250 1.00 10.63 190 PRO B O 1
ATOM 3000 N N . SER B 1 192 ? 10.424 29.921 93.078 1.00 10.34 191 SER B N 1
ATOM 3001 C CA . SER B 1 192 ? 9.336 30.391 92.216 1.00 10.17 191 SER B CA 1
ATOM 3002 C C . SER B 1 192 ? 8.062 30.778 93.017 1.00 10.28 191 SER B C 1
ATOM 3003 O O . SER B 1 192 ? 7.582 30.035 93.895 1.00 10.62 191 SER B O 1
ATOM 3006 N N . PRO B 1 193 ? 7.507 31.970 92.729 1.00 9.88 192 PRO B N 1
ATOM 3007 C CA . PRO B 1 193 ? 6.378 32.448 93.497 1.00 9.53 192 PRO B CA 1
ATOM 3008 C C . PRO B 1 193 ? 5.132 31.536 93.440 1.00 9.46 192 PRO B C 1
ATOM 3009 O O . PRO B 1 193 ? 4.419 31.409 94.443 1.00 7.85 192 PRO B O 1
ATOM 3013 N N . GLU B 1 194 ? 4.901 30.878 92.303 1.00 9.11 193 GLU B N 1
ATOM 3014 C CA . GLU B 1 194 ? 3.768 29.953 92.191 1.00 9.29 193 GLU B CA 1
ATOM 3015 C C . GLU B 1 194 ? 3.916 28.739 93.129 1.00 9.06 193 GLU B C 1
ATOM 3016 O O . GLU B 1 194 ? 2.929 28.133 93.496 1.00 8.11 193 GLU B O 1
ATOM 3018 N N . PHE B 1 195 ? 5.152 28.342 93.449 1.00 9.14 194 PHE B N 1
ATOM 3019 C CA . PHE B 1 195 ? 5.360 27.207 94.348 1.00 9.06 194 PHE B CA 1
ATOM 3020 C C . PHE B 1 195 ? 4.940 27.580 95.768 1.00 9.08 194 PHE B C 1
ATOM 3021 O O . PHE B 1 195 ? 4.120 26.882 96.384 1.00 8.35 194 PHE B O 1
ATOM 3029 N N . PHE B 1 196 ? 5.476 28.690 96.279 1.00 9.13 195 PHE B N 1
ATOM 3030 C CA . PHE B 1 196 ? 5.094 29.173 97.607 1.00 9.39 195 PHE B CA 1
ATOM 3031 C C . PHE B 1 196 ? 3.593 29.414 97.697 1.00 9.25 195 PHE B C 1
ATOM 3032 O O . PHE B 1 196 ? 2.956 29.017 98.671 1.00 10.03 195 PHE B O 1
ATOM 3040 N N . LYS B 1 197 ? 3.020 30.050 96.674 1.00 8.87 196 LYS B N 1
ATOM 3041 C CA . LYS B 1 197 ? 1.582 30.362 96.690 1.00 8.84 196 LYS B CA 1
ATOM 3042 C C . LYS B 1 197 ? 0.771 29.072 96.764 1.00 8.40 196 LYS B C 1
ATOM 3043 O O . LYS B 1 197 ? -0.161 28.990 97.510 1.00 8.73 196 LYS B O 1
ATOM 3045 N N . SER B 1 198 ? 1.136 28.046 96.003 1.00 9.21 197 SER B N 1
ATOM 3046 C CA . SER B 1 198 ? 0.423 26.763 96.103 1.00 9.47 197 SER B CA 1
ATOM 3047 C C . SER B 1 198 ? 0.498 26.157 97.508 1.00 9.32 197 SER B C 1
ATOM 3048 O O . SER B 1 198 ? -0.431 25.495 97.935 1.00 9.52 197 SER B O 1
ATOM 3051 N N . ALA B 1 199 ? 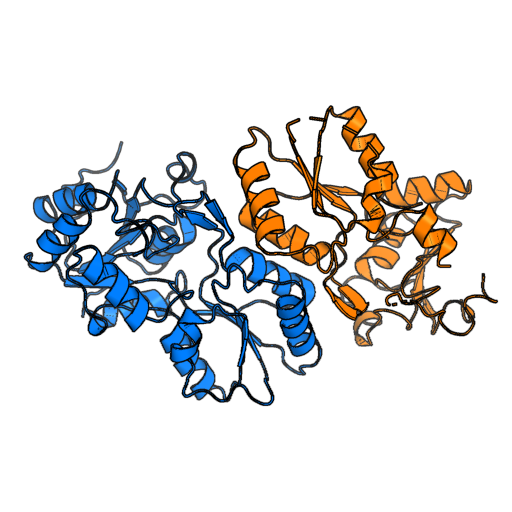1.613 26.357 98.210 1.00 9.22 198 ALA B N 1
ATOM 3052 C CA . ALA B 1 199 ? 1.771 25.805 99.555 1.00 9.24 198 ALA B CA 1
ATOM 3053 C C . ALA B 1 199 ? 0.932 26.580 100.547 1.00 8.94 198 ALA B C 1
ATOM 3054 O O . ALA B 1 199 ? 0.321 25.990 101.441 1.00 8.68 198 ALA B O 1
ATOM 3056 N N . LEU B 1 200 ? 0.902 27.902 100.378 1.00 8.63 199 LEU B N 1
ATOM 3057 C CA . LEU B 1 200 ? 0.015 28.775 101.166 1.00 8.89 199 LEU B CA 1
ATOM 3058 C C . LEU B 1 200 ? -1.469 28.459 100.969 1.00 8.77 199 LEU B C 1
ATOM 3059 O O . LEU B 1 200 ? -2.239 28.429 101.940 1.00 7.91 199 LEU B O 1
ATOM 3064 N N . GLN B 1 201 ? -1.873 28.242 99.711 1.00 8.87 200 GLN B N 1
ATOM 3065 C CA . GLN B 1 201 ? -3.265 27.901 99.388 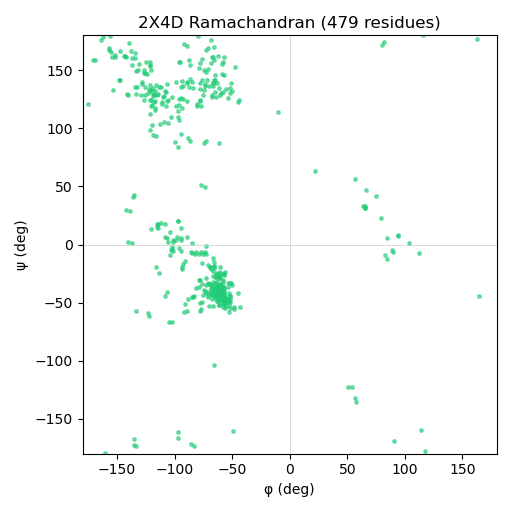1.00 9.04 200 GLN B CA 1
ATOM 3066 C C . GLN B 1 201 ? -3.647 26.574 100.033 1.00 8.69 200 GLN B C 1
ATOM 3067 O O . GLN B 1 201 ? -4.755 26.431 100.511 1.00 7.41 200 GLN B O 1
ATOM 3073 N N . ALA B 1 202 ? -2.725 25.609 100.044 1.00 9.19 201 ALA B N 1
ATOM 3074 C CA . ALA B 1 202 ? -2.982 24.303 100.667 1.00 9.28 201 ALA B CA 1
ATOM 3075 C C . ALA B 1 202 ? -3.348 24.401 102.146 1.00 9.53 201 ALA B C 1
ATOM 3076 O O . ALA B 1 202 ? -4.063 23.541 102.651 1.00 8.84 201 ALA B O 1
ATOM 3078 N N . ILE B 1 203 ? -2.827 25.414 102.843 1.00 9.75 202 ILE B N 1
ATOM 3079 C CA . ILE B 1 203 ? -3.166 25.617 104.254 1.00 9.76 202 ILE B CA 1
ATOM 3080 C C . ILE B 1 203 ? -4.121 26.794 104.509 1.00 9.90 202 ILE B C 1
ATOM 3081 O O . ILE B 1 203 ? -4.444 27.082 105.659 1.00 9.83 202 ILE B O 1
ATOM 3086 N N . GLY B 1 204 ? -4.579 27.465 103.454 1.00 9.58 203 GLY B N 1
ATOM 3087 C CA . GLY B 1 204 ? -5.563 28.538 103.609 1.00 9.63 203 GLY B CA 1
ATOM 3088 C C . GLY B 1 204 ? -5.055 29.751 104.363 1.00 9.44 203 GLY B C 1
ATOM 3089 O O . GLY B 1 204 ? -5.823 30.420 105.040 1.00 9.58 203 GLY B O 1
ATOM 3090 N N . VAL B 1 205 ? -3.762 30.039 104.235 1.00 9.74 204 VAL B N 1
ATOM 3091 C CA . VAL B 1 205 ? -3.135 31.156 104.933 1.00 9.44 204 VAL B CA 1
ATOM 3092 C C . VAL B 1 205 ? -2.536 32.131 103.912 1.00 9.27 204 VAL B C 1
ATOM 3093 O O . VAL B 1 205 ? -1.851 31.711 102.983 1.00 9.01 204 VAL B O 1
ATOM 3097 N N . GLU B 1 206 ? -2.787 33.428 104.087 1.00 8.98 205 GLU B N 1
ATOM 3098 C CA . GLU B 1 206 ? -2.185 34.452 103.218 1.00 9.02 205 GLU B CA 1
ATOM 3099 C C . GLU B 1 206 ? -0.718 34.689 103.578 1.00 8.75 205 GLU B C 1
ATOM 3100 O O . GLU B 1 206 ? -0.274 34.355 104.670 1.00 9.02 205 GLU B O 1
ATOM 3102 N N . ALA B 1 207 ? 0.032 35.252 102.639 1.00 8.54 206 ALA B N 1
ATOM 3103 C CA . ALA B 1 207 ? 1.485 35.450 102.785 1.00 8.33 206 ALA B CA 1
ATOM 3104 C C . ALA B 1 207 ? 1.880 36.320 103.987 1.00 8.13 206 ALA B C 1
ATOM 3105 O O . ALA B 1 207 ? 2.842 36.003 104.678 1.00 8.09 206 ALA B O 1
ATOM 3107 N N . HIS B 1 208 ? 1.146 37.404 104.232 1.00 8.19 207 HIS B N 1
ATOM 3108 C CA . HIS B 1 208 ? 1.434 38.304 105.364 1.00 8.16 207 HIS B CA 1
ATOM 3109 C C . HIS B 1 208 ? 1.202 37.675 106.742 1.00 7.96 207 HIS B C 1
ATOM 3110 O O . HIS B 1 208 ? 1.617 38.251 107.746 1.00 7.43 207 HIS B O 1
ATOM 3112 N N . GLN B 1 209 ? 0.550 36.509 106.782 1.00 7.53 208 GLN B N 1
ATOM 3113 C CA . GLN B 1 209 ? 0.292 35.788 108.030 1.00 7.64 208 GLN B CA 1
ATOM 3114 C C . GLN B 1 209 ? 1.042 34.452 108.045 1.00 7.62 208 GLN B C 1
ATOM 3115 O O . GLN B 1 209 ? 0.734 33.558 108.838 1.00 7.02 208 GLN B O 1
ATOM 3117 N N . ALA B 1 210 ? 2.042 34.325 107.178 1.00 7.81 209 ALA B N 1
ATOM 3118 C CA . ALA B 1 210 ? 2.805 33.099 107.082 1.00 7.94 209 ALA B CA 1
ATOM 3119 C C . ALA B 1 210 ? 4.298 33.366 107.268 1.00 8.05 209 ALA B C 1
ATOM 3120 O O . ALA B 1 210 ? 4.776 34.489 107.089 1.00 7.10 209 ALA B O 1
ATOM 3122 N N . VAL B 1 211 ? 5.006 32.317 107.662 1.00 7.96 210 VAL B N 1
ATOM 3123 C CA . VAL B 1 211 ? 6.438 32.362 107.846 1.00 8.64 210 VAL B CA 1
ATOM 3124 C C . VAL B 1 211 ? 7.021 31.131 107.186 1.00 8.56 210 VAL B C 1
ATOM 3125 O O . VAL B 1 211 ? 6.489 30.033 107.321 1.00 8.43 210 VAL B O 1
ATOM 3127 N N . MET B 1 212 ? 8.102 31.322 106.441 1.00 8.87 211 MET B N 1
ATOM 3128 C CA . MET B 1 212 ? 8.842 30.213 105.893 1.00 8.78 211 MET B CA 1
ATOM 3129 C C . MET B 1 212 ? 10.041 29.970 106.803 1.00 9.03 211 MET B C 1
ATOM 3130 O O . MET B 1 212 ? 10.657 30.922 107.245 1.00 9.46 211 MET B O 1
ATOM 3135 N N . ILE B 1 213 ? 10.369 28.702 107.065 1.00 9.07 212 ILE B N 1
ATOM 3136 C CA . ILE B 1 213 ? 11.592 28.336 107.775 1.00 9.34 212 ILE B CA 1
ATOM 3137 C C . ILE B 1 213 ? 12.469 27.407 106.920 1.00 9.45 212 ILE B C 1
ATOM 3138 O O . ILE B 1 213 ? 12.027 26.349 106.479 1.00 9.26 212 ILE B O 1
ATOM 3140 N N . GLY B 1 214 ? 13.722 27.800 106.700 1.00 9.46 213 GLY B N 1
ATOM 3141 C CA . GLY B 1 214 ? 14.595 27.107 105.752 1.00 9.39 213 GLY B CA 1
ATOM 3142 C C . GLY B 1 214 ? 16.074 27.294 106.051 1.00 9.57 213 GLY B C 1
ATOM 3143 O O . GLY B 1 214 ? 16.433 28.167 106.826 1.00 9.88 213 GLY B O 1
ATOM 3144 N N . ASP B 1 215 ? 16.912 26.466 105.424 1.00 9.26 214 ASP B N 1
ATOM 3145 C CA . ASP B 1 215 ? 18.351 26.602 105.495 1.00 9.74 214 ASP B CA 1
ATOM 3146 C C . ASP B 1 215 ? 18.990 27.265 104.252 1.00 9.64 214 ASP B C 1
ATOM 3147 O O . ASP B 1 215 ? 20.179 27.541 104.263 1.00 9.90 214 ASP B O 1
ATOM 3152 N N . ASP B 1 216 ? 18.201 27.543 103.207 1.00 9.78 215 ASP B N 1
ATOM 3153 C CA . ASP B 1 216 ? 18.729 28.126 101.969 1.00 9.67 215 ASP B CA 1
ATOM 3154 C C . ASP B 1 216 ? 18.392 29.627 101.929 1.00 9.50 215 ASP B C 1
ATOM 3155 O O . ASP B 1 216 ? 17.230 30.021 101.759 1.00 8.06 215 ASP B O 1
ATOM 3160 N N . ILE B 1 217 ? 19.421 30.459 102.087 1.00 9.19 216 ILE B N 1
ATOM 3161 C CA . ILE B 1 217 ? 19.222 31.900 102.281 1.00 9.37 216 ILE B CA 1
ATOM 3162 C C . ILE B 1 217 ? 18.548 32.575 101.080 1.00 9.61 216 ILE B C 1
ATOM 3163 O O . ILE B 1 217 ? 17.773 33.510 101.260 1.00 9.50 216 ILE B O 1
ATOM 3168 N N . VAL B 1 218 ? 18.842 32.107 99.866 1.00 9.66 217 VAL B N 1
ATOM 3169 C CA . VAL B 1 218 ? 18.250 32.677 98.652 1.00 9.94 217 VAL B CA 1
ATOM 3170 C C . VAL B 1 218 ? 16.961 31.934 98.289 1.00 10.21 217 VAL B C 1
ATOM 3171 O O . VAL B 1 218 ? 15.909 32.540 98.074 1.00 9.52 217 VAL B O 1
ATOM 3175 N N . GLY B 1 219 ? 17.062 30.609 98.232 1.00 10.25 218 GLY B N 1
ATOM 3176 C CA . GLY B 1 219 ? 15.970 29.770 97.760 1.00 10.12 218 GLY B CA 1
ATOM 3177 C C . GLY B 1 219 ? 14.758 29.743 98.646 1.00 9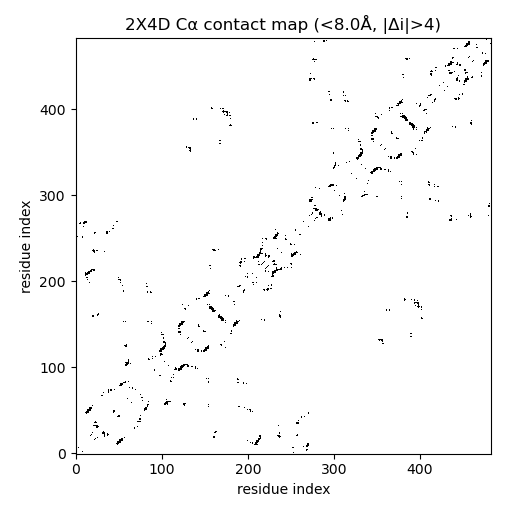.99 218 GLY B C 1
ATOM 3178 O O . GLY B 1 219 ? 13.657 29.810 98.147 1.00 9.96 218 GLY B O 1
ATOM 3179 N N . ASP B 1 220 ? 14.977 29.654 99.959 1.00 10.14 219 ASP B N 1
ATOM 3180 C CA . ASP B 1 220 ? 13.902 29.588 100.943 1.00 9.31 219 ASP B CA 1
ATOM 3181 C C . ASP B 1 220 ? 13.540 30.984 101.429 1.00 9.16 219 ASP B C 1
ATOM 3182 O O . ASP B 1 220 ? 12.405 31.423 101.303 1.00 8.01 219 ASP B O 1
ATOM 3187 N N . VAL B 1 221 ? 14.528 31.680 101.973 1.00 8.95 220 VAL B N 1
ATOM 3188 C CA . VAL B 1 221 ? 14.299 32.907 102.718 1.00 9.26 220 VAL B CA 1
ATOM 3189 C C . VAL B 1 221 ? 14.027 34.083 101.786 1.00 9.42 220 VAL B C 1
ATOM 3190 O O . VAL B 1 221 ? 12.993 34.758 101.903 1.00 9.38 220 VAL B O 1
ATOM 3194 N N . GLY B 1 222 ? 14.958 34.323 100.870 1.00 9.67 221 GLY B N 1
ATOM 3195 C CA . GLY B 1 222 ? 14.790 35.343 99.843 1.00 9.75 221 GLY B CA 1
ATOM 3196 C C . GLY B 1 222 ? 13.524 35.087 99.049 1.00 9.46 221 GLY B C 1
ATOM 3197 O O . GLY B 1 222 ? 12.735 36.004 98.841 1.00 8.86 221 GLY B O 1
ATOM 3198 N N . GLY B 1 223 ? 13.339 33.835 98.622 1.00 9.15 222 GLY B N 1
ATOM 3199 C CA . GLY B 1 223 ? 12.181 33.427 97.827 1.00 9.27 222 GLY B CA 1
ATOM 3200 C C . GLY B 1 223 ? 10.833 33.718 98.493 1.00 8.73 222 GLY B C 1
ATOM 3201 O O . GLY B 1 223 ? 9.928 34.302 97.880 1.00 8.04 222 GLY B O 1
ATOM 3202 N N . ALA B 1 224 ? 10.702 33.293 99.746 1.00 8.51 223 ALA B N 1
ATOM 3203 C CA . ALA B 1 224 ? 9.476 33.546 100.543 1.00 8.30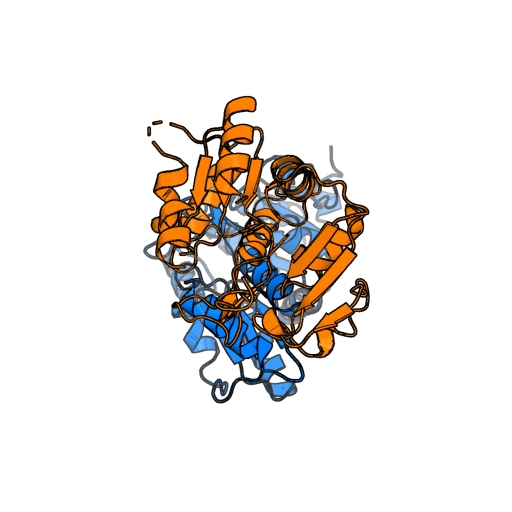 223 ALA B CA 1
ATOM 3204 C C . ALA B 1 224 ? 9.233 35.028 100.759 1.00 7.81 223 ALA B C 1
ATOM 3205 O O . ALA B 1 224 ? 8.122 35.497 100.619 1.00 7.53 223 ALA B O 1
ATOM 3207 N N . GLN B 1 225 ? 10.275 35.770 101.100 1.00 8.27 224 GLN B N 1
ATOM 3208 C CA . GLN B 1 225 ? 10.136 37.208 101.298 1.00 8.70 224 GLN B CA 1
ATOM 3209 C C . GLN B 1 225 ? 9.648 37.909 100.037 1.00 8.75 224 GLN B C 1
ATOM 3210 O O . GLN B 1 225 ? 8.810 38.817 100.116 1.00 8.41 224 GLN B O 1
ATOM 3213 N N . ARG B 1 226 ? 10.137 37.470 98.879 1.00 8.77 225 ARG B N 1
ATOM 3214 C CA . ARG B 1 226 ? 9.688 38.020 97.592 1.00 9.19 225 ARG B CA 1
ATOM 3215 C C . ARG B 1 226 ? 8.180 37.795 97.364 1.00 9.33 225 ARG B C 1
ATOM 3216 O O . ARG B 1 226 ? 7.524 38.593 96.692 1.00 8.66 225 ARG B O 1
ATOM 3218 N N . CYS B 1 227 ? 7.632 36.726 97.945 1.00 9.75 226 CYS B N 1
ATOM 3219 C CA . CYS B 1 227 ? 6.201 36.432 97.861 1.00 10.41 226 CYS B CA 1
ATOM 3220 C C . CYS B 1 227 ? 5.362 37.142 98.907 1.00 10.06 226 CYS B C 1
ATOM 3221 O O . CYS B 1 227 ? 4.154 36.935 98.955 1.00 9.49 226 CYS B O 1
ATOM 3224 N N . GLY B 1 228 ? 5.990 37.958 99.754 1.00 9.58 227 GLY B N 1
ATOM 3225 C CA . GLY B 1 228 ? 5.260 38.692 100.790 1.00 9.16 227 GLY B CA 1
ATOM 3226 C C . GLY B 1 228 ? 5.191 38.015 102.159 1.00 8.73 227 GLY B C 1
ATOM 3227 O O . GLY B 1 228 ? 4.465 38.483 103.039 1.00 7.95 227 GLY B O 1
ATOM 3228 N N . MET B 1 229 ? 5.929 36.917 102.341 1.00 8.21 228 MET B N 1
ATOM 3229 C CA . MET B 1 229 ? 5.986 36.209 103.626 1.00 8.47 228 MET B CA 1
ATOM 3230 C C . MET B 1 229 ? 7.098 36.778 104.498 1.00 8.51 228 MET B C 1
ATOM 3231 O O . MET B 1 229 ? 7.919 37.582 104.049 1.00 9.43 228 MET B O 1
ATOM 3236 N N . ARG B 1 230 ? 7.109 36.344 105.752 1.00 7.75 229 ARG B N 1
ATOM 3237 C CA . ARG B 1 230 ? 8.257 36.506 106.614 1.00 7.88 229 ARG B CA 1
ATOM 3238 C C . ARG B 1 230 ? 9.033 35.202 106.506 1.00 7.97 229 ARG B C 1
ATOM 3239 O O . ARG B 1 230 ? 8.459 34.174 106.148 1.00 7.79 229 ARG B O 1
ATOM 3241 N N . ALA B 1 231 ? 10.328 35.232 106.803 1.00 7.81 230 ALA B N 1
ATOM 3242 C CA . ALA B 1 231 ? 11.156 34.030 106.679 1.00 8.47 230 ALA B CA 1
ATOM 3243 C C . ALA B 1 231 ? 12.272 33.984 107.708 1.00 8.85 230 ALA B C 1
ATOM 3244 O O . ALA B 1 231 ? 12.869 35.010 108.042 1.00 8.68 230 ALA B O 1
ATOM 3246 N N . LEU B 1 232 ? 12.533 32.784 108.217 1.00 9.22 231 LEU B N 1
ATOM 3247 C CA . LEU B 1 232 ? 13.580 32.578 109.202 1.00 9.69 231 LEU B CA 1
ATOM 3248 C C . LEU B 1 232 ? 14.635 31.630 108.663 1.00 9.86 231 LEU B C 1
ATOM 3249 O O . LEU B 1 232 ? 14.304 30.595 108.064 1.00 9.98 231 LEU B O 1
ATOM 3254 N N . GLN B 1 233 ? 15.897 32.002 108.864 1.00 9.79 232 GLN B N 1
ATOM 3255 C CA . GLN B 1 233 ? 17.043 31.181 108.479 1.00 9.81 232 GLN B CA 1
ATOM 3256 C C . GLN B 1 233 ? 17.484 30.340 109.674 1.00 9.50 232 GLN B C 1
ATOM 3257 O O . GLN B 1 233 ? 17.731 30.873 110.758 1.00 8.51 232 GLN B O 1
ATOM 3263 N N . VAL B 1 234 ? 17.571 29.029 109.484 1.00 9.24 233 VAL B N 1
ATOM 3264 C CA . VAL B 1 234 ? 18.184 28.152 110.473 1.00 8.75 233 VAL B CA 1
ATOM 3265 C C . VAL B 1 234 ? 19.708 28.050 110.261 1.00 9.09 233 VAL B C 1
ATOM 3266 O O . VAL B 1 234 ? 20.230 28.218 109.147 1.00 8.92 233 VAL B O 1
ATOM 3270 N N . ARG B 1 235 ? 20.420 27.739 111.335 1.00 9.09 234 ARG B N 1
ATOM 3271 C CA . ARG B 1 235 ? 21.867 27.601 111.280 1.00 8.93 234 ARG B CA 1
ATOM 3272 C C . ARG B 1 235 ? 22.282 26.137 111.162 1.00 8.86 234 ARG B C 1
ATOM 3273 O O . ARG B 1 235 ? 23.463 25.818 111.142 1.00 9.17 234 ARG B O 1
ATOM 3281 N N . THR B 1 236 ? 21.302 25.250 111.056 1.00 8.65 235 THR B N 1
ATOM 3282 C CA . THR B 1 236 ? 21.554 23.850 110.728 1.00 8.94 235 THR B CA 1
ATOM 3283 C C . THR B 1 236 ? 21.683 23.682 109.212 1.00 8.60 235 THR B C 1
ATOM 3284 O O . THR B 1 236 ? 21.729 24.673 108.472 1.00 8.34 235 THR B O 1
ATOM 3288 N N . GLY B 1 237 ? 21.776 22.434 108.759 1.00 8.75 236 GLY B N 1
ATOM 3289 C CA . GLY B 1 237 ? 21.805 22.141 107.324 1.00 8.82 236 GLY B CA 1
ATOM 3290 C C . GLY B 1 237 ? 22.933 22.831 106.597 1.00 9.05 236 GLY B C 1
ATOM 3291 O O . GLY B 1 237 ? 24.068 22.851 107.096 1.00 8.82 236 GLY B O 1
ATOM 3292 N N . LYS B 1 238 ? 22.627 23.419 105.432 1.00 8.69 237 LYS B N 1
ATOM 3293 C CA . LYS B 1 238 ? 23.662 23.986 104.550 1.00 9.38 237 LYS B CA 1
ATOM 3294 C C . LYS B 1 238 ? 24.193 25.338 105.014 1.00 9.02 237 LYS B C 1
ATOM 3295 O O . LYS B 1 238 ? 25.094 25.879 104.401 1.00 9.78 237 LYS B O 1
ATOM 3301 N N . PHE B 1 239 ? 23.594 25.904 106.048 1.00 8.88 238 PHE B N 1
ATOM 3302 C CA . PHE B 1 239 ? 23.978 27.225 106.541 1.00 8.74 238 PHE B CA 1
ATOM 3303 C C . PHE B 1 239 ? 25.485 27.384 106.777 1.00 8.26 238 PHE B C 1
ATOM 3304 O O . PHE B 1 239 ? 26.131 26.521 107.366 1.00 7.25 238 PHE B O 1
ATOM 3312 N N . ARG B 1 240 ? 26.025 28.486 106.276 1.00 7.66 239 ARG B N 1
ATOM 3313 C CA . ARG B 1 240 ? 27.359 28.926 106.630 1.00 8.22 239 ARG B CA 1
ATOM 3314 C C . ARG B 1 240 ? 27.249 30.322 107.235 1.00 8.32 239 ARG B C 1
ATOM 3315 O O . ARG B 1 240 ? 26.297 31.043 106.952 1.00 8.22 239 ARG B O 1
ATOM 3317 N N . PRO B 1 241 ? 28.211 30.699 108.086 1.00 8.72 240 PRO B N 1
ATOM 3318 C CA . PRO B 1 241 ? 28.266 32.008 108.745 1.00 8.91 240 PRO B CA 1
ATOM 3319 C C . PRO B 1 241 ? 27.978 33.218 107.852 1.00 8.87 240 PRO B C 1
ATOM 3320 O O . PRO B 1 241 ? 27.311 34.146 108.285 1.00 8.62 240 PRO B O 1
ATOM 3324 N N . SER B 1 242 ? 28.515 33.222 106.633 1.00 9.18 241 SER B N 1
ATOM 3325 C CA . SER B 1 242 ? 28.311 34.342 105.693 1.00 9.58 241 SER B CA 1
ATOM 3326 C C . SER B 1 242 ? 26.814 34.562 105.340 1.00 9.34 241 SER B C 1
ATOM 3327 O O . SER B 1 242 ? 26.406 35.679 105.002 1.00 9.00 241 SER B O 1
ATOM 3330 N N . ASP B 1 243 ? 26.002 33.506 105.440 1.00 9.36 242 ASP B N 1
ATOM 3331 C CA . ASP B 1 243 ? 24.572 33.571 105.100 1.00 9.76 242 ASP B CA 1
ATOM 3332 C C . ASP B 1 243 ? 23.784 34.490 106.036 1.00 9.96 242 ASP B C 1
ATOM 3333 O O . ASP B 1 243 ? 22.647 34.903 105.739 1.00 10.36 242 ASP B O 1
ATOM 3338 N N . GLU B 1 244 ? 24.373 34.779 107.189 1.00 10.03 243 GLU B N 1
ATOM 3339 C CA . GLU B 1 244 ? 23.766 35.690 108.151 1.00 10.11 243 GLU B CA 1
ATOM 3340 C C . GLU B 1 244 ? 24.114 37.149 107.857 1.00 10.02 243 GLU B C 1
ATOM 3341 O O . GLU B 1 244 ? 23.576 38.054 108.492 1.00 10.74 243 GLU B O 1
ATOM 3347 N N . HIS B 1 245 ? 24.996 37.365 106.884 1.00 9.87 244 HIS B N 1
ATOM 3348 C CA . HIS B 1 245 ? 25.442 38.706 106.482 1.00 10.30 244 HIS B CA 1
ATOM 3349 C C . HIS B 1 245 ? 25.467 38.777 104.958 1.00 9.84 244 HIS B C 1
ATOM 3350 O O . HIS B 1 245 ? 26.374 39.352 104.356 1.00 10.10 244 HIS B O 1
ATOM 3357 N N . HIS B 1 246 ? 24.432 38.193 104.360 1.00 9.44 245 HIS B N 1
ATOM 3358 C CA . HIS B 1 246 ? 24.310 38.053 102.924 1.00 9.71 245 HIS B CA 1
ATOM 3359 C C . HIS B 1 246 ? 24.058 39.439 102.322 1.00 9.86 245 HIS B C 1
ATOM 3360 O O . HIS B 1 246 ? 23.270 40.210 102.860 1.00 9.89 245 HIS B O 1
ATOM 3367 N N . PRO B 1 247 ? 24.735 39.761 101.206 1.00 10.08 246 PRO B N 1
ATOM 3368 C CA . PRO B 1 247 ? 24.601 41.109 100.636 1.00 10.29 246 PRO B CA 1
ATOM 3369 C C . PRO B 1 247 ? 23.209 41.460 100.067 1.00 10.59 246 PRO B C 1
ATOM 3370 O O . PRO B 1 247 ? 22.885 42.641 99.965 1.00 10.66 246 PRO B O 1
ATOM 3374 N N . GLU B 1 248 ? 22.408 40.455 99.712 1.00 10.93 247 GLU B N 1
ATOM 3375 C CA . GLU B 1 248 ? 21.092 40.661 99.088 1.00 11.45 247 GLU B CA 1
ATOM 3376 C C . GLU B 1 248 ? 19.918 40.378 100.029 1.00 10.97 247 GLU B C 1
ATOM 3377 O O . GLU B 1 248 ? 18.943 41.122 100.028 1.00 11.28 247 GLU B O 1
ATOM 3379 N N . VAL B 1 249 ? 20.013 39.318 100.834 1.00 10.72 248 VAL B N 1
ATOM 3380 C CA . VAL B 1 249 ? 18.870 38.828 101.611 1.00 10.53 248 VAL B CA 1
ATOM 3381 C C . VAL B 1 249 ? 19.079 38.903 103.139 1.00 10.13 248 VAL B C 1
ATOM 3382 O O . VAL B 1 249 ? 19.931 38.219 103.709 1.00 10.22 248 VAL B O 1
ATOM 3386 N N . LYS B 1 250 ? 18.266 39.731 103.787 1.00 9.38 249 LYS B N 1
ATOM 3387 C CA . LYS B 1 250 ? 18.261 39.862 105.245 1.00 9.20 249 LYS B CA 1
ATOM 3388 C C . LYS B 1 250 ? 17.011 39.159 105.794 1.00 9.23 249 LYS B C 1
ATOM 3389 O O . LYS B 1 250 ? 15.893 39.668 105.664 1.00 8.90 249 LYS B O 1
ATOM 3391 N N . ALA B 1 251 ? 17.201 37.980 106.383 1.00 8.59 250 ALA B N 1
ATOM 3392 C CA . ALA B 1 251 ? 16.088 37.198 106.917 1.00 8.30 250 ALA B CA 1
ATOM 3393 C C . ALA B 1 251 ? 15.361 38.009 107.953 1.00 8.27 250 ALA B C 1
ATOM 3394 O O . ALA B 1 251 ? 15.934 38.899 108.570 1.00 8.12 250 ALA B O 1
ATOM 3396 N N . ASP B 1 252 ? 14.091 37.698 108.157 1.00 8.66 251 ASP B N 1
ATOM 3397 C CA . ASP B 1 252 ? 13.329 38.364 109.203 1.00 9.15 251 ASP B CA 1
ATOM 3398 C C . ASP B 1 252 ? 13.830 37.969 110.595 1.00 8.96 251 ASP B C 1
ATOM 3399 O O . ASP B 1 252 ? 13.603 38.687 111.565 1.00 8.94 251 ASP B O 1
ATOM 3404 N N . GLY B 1 253 ? 14.508 36.827 110.680 1.00 8.71 252 GLY B N 1
ATOM 3405 C CA . GLY B 1 253 ? 15.183 36.401 111.905 1.00 8.50 252 GLY B CA 1
ATOM 3406 C C . GLY B 1 253 ? 16.097 35.213 111.652 1.00 8.48 252 GLY B C 1
ATOM 3407 O O . GLY B 1 253 ? 15.936 34.506 110.658 1.00 8.83 252 GLY B O 1
ATOM 3408 N N . TYR B 1 254 ? 17.068 35.001 112.536 1.00 8.56 253 TYR B N 1
ATOM 3409 C CA . TYR B 1 254 ? 18.009 33.875 112.418 1.00 8.70 253 TYR B CA 1
ATOM 3410 C C . TYR B 1 254 ? 17.909 33.027 113.677 1.00 8.63 253 TYR B C 1
ATOM 3411 O O . TYR B 1 254 ? 17.912 33.559 114.779 1.00 8.37 253 TYR B O 1
ATOM 3420 N N . VAL B 1 255 ? 17.788 31.715 113.504 1.00 8.74 254 VAL B N 1
ATOM 3421 C CA . VAL B 1 255 ? 17.575 30.787 114.614 1.00 8.63 254 VAL B CA 1
ATOM 3422 C C . VAL B 1 255 ? 18.537 29.618 114.499 1.00 8.67 254 VAL B C 1
ATOM 3423 O O . VAL B 1 255 ? 18.917 29.250 113.405 1.00 7.99 254 VAL B O 1
ATOM 3425 N N . ASP B 1 256 ? 18.937 29.030 115.621 1.00 8.80 255 ASP B N 1
ATOM 3426 C CA . ASP B 1 256 ? 19.934 27.950 115.583 1.00 9.20 255 ASP B CA 1
ATOM 3427 C C . ASP B 1 256 ? 19.350 26.726 114.885 1.00 9.08 255 ASP B C 1
ATOM 3428 O O . ASP B 1 256 ? 20.027 26.087 114.085 1.00 9.16 255 ASP B O 1
ATOM 3430 N N . ASN B 1 257 ? 18.082 26.423 115.171 1.00 8.98 256 ASN B N 1
ATOM 3431 C CA . ASN B 1 257 ? 17.405 25.252 114.597 1.00 8.89 256 ASN B CA 1
ATOM 3432 C C . ASN B 1 257 ? 15.891 25.407 114.578 1.00 9.06 256 ASN B C 1
ATOM 3433 O O . ASN B 1 257 ? 15.358 26.445 114.984 1.00 8.86 256 ASN B O 1
ATOM 3438 N N . LEU B 1 258 ? 15.195 24.390 114.069 1.00 9.46 257 LEU B N 1
ATOM 3439 C CA . LEU B 1 258 ? 13.751 24.415 114.036 1.00 9.10 257 LEU B CA 1
ATOM 3440 C C . LEU B 1 258 ? 13.191 24.541 115.443 1.00 9.23 257 LEU B C 1
ATOM 3441 O O . LEU B 1 258 ? 12.204 25.261 115.636 1.00 8.93 257 LEU B O 1
ATOM 3446 N N . ALA B 1 259 ? 13.809 23.846 116.409 1.00 8.88 258 ALA B N 1
ATOM 3447 C CA . ALA B 1 259 ? 13.353 23.869 117.808 1.00 8.59 258 ALA B CA 1
ATOM 3448 C C . ALA B 1 259 ? 13.297 25.290 118.385 1.00 8.46 258 ALA B C 1
ATOM 3449 O O . ALA B 1 259 ? 12.327 25.653 119.064 1.00 7.98 258 ALA B O 1
ATOM 3451 N N . GLU B 1 260 ? 14.329 26.092 118.110 1.00 8.57 259 GLU B N 1
ATOM 3452 C CA . GLU B 1 260 ? 14.356 27.483 118.577 1.00 8.67 259 GLU B CA 1
ATOM 3453 C C . GLU B 1 260 ? 13.251 28.287 117.917 1.00 8.62 259 GLU B C 1
ATOM 3454 O O . GLU B 1 260 ? 12.633 29.127 118.566 1.00 8.12 259 GLU B O 1
ATOM 3460 N N . ALA B 1 261 ? 13.044 28.050 116.621 1.00 8.72 260 ALA B N 1
ATOM 3461 C CA . ALA B 1 261 ? 11.938 28.659 115.878 1.00 8.89 260 ALA B CA 1
ATOM 3462 C C . ALA B 1 261 ? 10.583 28.310 116.520 1.00 8.35 260 ALA B C 1
ATOM 3463 O O . ALA B 1 261 ? 9.673 29.124 116.520 1.00 6.71 260 ALA B O 1
#

InterPro domains:
  IPR006355 HAD hydrolase, LHPP/HDHD2 [TIGR01458] (11-267)
  IPR006355 HAD hydrolase, LHPP/HDHD2 [cd07509] (12-265)
  IPR006357 HAD-superfamily hydrolase, subfamily IIA [PF13344] (14-114)
  IPR006357 HAD-superfamily hydrolase, subfamily IIA [TIGR01460] (14-236)
  IPR023214 HAD superfamily [G3DSA:3.40.50.1000] (13-258)
  IPR023214 HAD superfamily [G3DSA:3.40.50.1000] (87-191)
  IPR036412 HAD-like superfamily [SSF56784] (11-261)

Foldseek 3Di:
DADPLLVLQEQAQEEEEEPDQFQFFADPPQGAGDPLNQVLQVLCVPDRRHYAYAYLDFQAALVSNQVSSVVNNHPDDSLRYQYQLVVVLVVCVVVVFAEDELYHPRNVVSCVVGHNPPGQEYEFFFHAVSPDPVSLVVNLVSQQVHPDYAYEYSDQDQWKQHPVGTDGGRNVSQVVSCVSNVHHYHYGGFLDLVSVVVSCVSRVHQQCNYEYEDQGQCGTFVSSVVNVHAYEHECGMPHDPVSCVPPPGHHSYYYPHSSRVSVSCVVNHD/DEEPDQAQAAPCTGGDPQNVVLDYAYLDFQAAPVVVVVVRLYQLVVVLVVCVVVVADEDEQYHPRNVVSNPLGQEYEFFFHAVSPDPVSLVVNLVSQQPHPDYAYEYSDQDQWKVNVIDGTRNVSQVVSCVSNVHHYHYGGFLDLVSVVVVCVVVVHQQCRDEYEDQGLCGTFVSSVVNVHAYEHECGMPHDPCSCVPPPGHHPYYYPHSNRD

Secondary structure (DSSP, 8-state):
--S-HHHHTTT--EEEE--BTTTEE--TTT-EEPTTHHHHHHHHHHSSSEEEEE----SS-HHHHHHHHHHTT----GGGEE-HHHHHHHHHHHHT--EEEE--GGGGGGGTTS--SS-SEEEE---GGG--HHHHHHHHHHHHH-SS--EEEE---SEEEETTEEEE-HHHHHHHHHHHHT--PEEESTT-HHHHHHHHHHHT--GGGEEEEES-IIIIIIHHHHTT-EEEEESSTT--GGGGG-SS---SEEESSHHHHHHHHHHH--/-B--BTTTEE---EEPTTHHHH-------SS-HHHHHHH---HHHHHHHHHHHHT--EEEE--GGGGGGG---SEEEE---GGG--HHHHHHHHHHHHH-SS--EEEE----EEE--EEE-HHHHHHHHHHHHT---EEESTT-HHHHHHHHHHHT--GGG-EEEES-IIIIIIHHHHTT-EEEEESSTT--GGGGG-SS---SEEESSTTT-

Sequence (483 aa):
SMAPWGKRLAGVRGVLLDISGVLYDSGAGGGTAIAGSVEAVARLKRSRLKVRFCTNESAASRAELVGQLQRLGFDISEQEVTAPAPAACQILKERGLRPYLLIHDGVRSEFDQIDTSNPNCVVIADAGESFSYQNMNNAFQVLMELEKPVLISLGKGRYYAATSGLMLDVGPYMKALEYACGIKAEVVGKPSPEFFKSALQAIGVEAHQAVMIGDDIVGDVGGAQRCGMRALQVRTGKFRPSDEHHPEVKADGYVDNLAEAVDLLLQHADLLDISGVLYDSGGTAIAGSVEAVFCTNESAASRAELVGQLTAPAPAACQILKERGLRPYLLIHDGVRSEFDNPNCVVIADAGESFSYQNMNNAFQVLMELEKPVLISLGKGRYYAAGLMLDVGPYMKALEYACGIKAEVVGKPSPEFFKSALQAIGVEAHQAVMIGDDIVGDVGGAQRCGMRALQVRTGKFRPSDEHHPEVKADGYVDNLAEA

Radius of gyration: 25.28 Å; Cα contacts (8 Å, |Δi|>4): 1143; chains: 2; bounding box: 63×38×73 Å

Solvent-accessible surface area: 19712 Å² total; per-residue (Å²): 166,95,50,93,52,29,109,37,2,54,28,0,60,0,0,0,0,9,0,30,2,0,0,4,29,32,29,114,91,20,17,76,34,18,84,39,0,48,99,0,0,46,59,0,55,224,28,222,10,67,17,32,0,0,4,39,32,1,24,17,12,68,60,42,1,7,15,46,0,90,187,56,45,8,80,6,45,70,162,37,6,16,9,0,2,46,37,0,21,56,46,0,161,122,126,49,21,90,0,48,23,1,5,64,104,40,0,106,75,32,6,98,176,35,62,56,81,74,40,32,0,0,0,0,0,18,0,8,122,26,0,36,8,49,50,0,8,70,0,0,56,33,1,58,149,42,112,72,52,28,2,0,0,1,0,57,15,77,14,38,17,17,89,79,35,20,31,0,17,3,0,0,0,3,62,0,0,12,53,0,16,59,27,166,18,61,33,13,1,9,29,26,91,104,8,0,42,50,0,13,142,57,26,69,12,124,21,110,60,0,0,0,0,0,3,24,11,64,12,4,0,7,2,0,52,163,33,47,9,43,0,0,0,0,87,32,24,22,27,69,105,83,14,45,151,37,120,137,16,97,5,46,0,32,0,80,35,0,20,55,0,0,73,24,0,74,134,60,18,92,36,30,9,9,28,3,0,40,25,39,36,103,73,98,59,16,89,39,1,122,95,47,103,76,0,9,38,31,1,22,27,15,139,82,54,10,69,66,78,91,66,10,0,4,46,32,0,42,133,57,10,84,88,124,50,24,125,40,50,53,2,16,63,82,42,1,80,74,26,38,155,107,51,34,0,0,0,0,0,17,0,9,121,30,0,35,8,114,44,0,8,60,0,0,48,33,2,27,128,42,184,71,51,28,2,0,0,1,1,58,15,78,17,39,19,51,66,46,44,0,19,2,0,0,0,3,64,0,0,17,57,0,14,59,29,154,17,60,35,12,1,9,29,26,94,78,8,0,44,46,5,14,143,82,104,70,51,73,22,104,84,14,51,0,13,0,3,25,11,62,13,3,0,14,5,0,46,94,34,46,11,43,0,52,0,0,96,36,23,26,35,38,108,79,13,47,153,48,134,86,24,87,12,94,20,59,8,46,38,26,55,113,67

B-factor: mean 10.39, std 3.72, range [2.0, 43.9]

GO terms:
  GO:0005634 nucleus (C, IDA)
  GO:0005829 cytosol (C, IDA)
  GO:0004427 inorganic diphosphate phosphatase activity (F, IDA)
  GO:0006796 phosphate-containing compound metabolic process (P, IDA)
  GO:0042803 protein homodimerization activity (F, IPI)
  GO:0005829 cytosol (C, TAS)
  GO:0005515 protein binding (F, IPI)
  GO:0016607 nuclear speck (C, IDA)

CATH classification: 3.40.50.1000 (+1 more: 3.40.50.1000)

Nearest PDB structures (foldseek):
  2x4d-assembly1_A  TM=1.004E+00  e=3.135E-62  Homo sapiens
  2x4d-assembly1_B  TM=9.923E-01  e=1.087E-41  Homo sapiens
  3hlt-assembly1_A  TM=8.525E-01  e=2.125E-29  Homo sapiens
  2ho4-assembly1_A  TM=8.049E-01  e=2.965E-27  Mus musculus
  3hlt-assembly2_C  TM=8.232E-01  e=7.664E-27  Homo sapiens

Organism: Homo sapiens (NCBI:txid9606)